Protein 7CT8 (pdb70)

Nearest PDB structures (foldseek):
  7ct8-assembly1_B-2  TM=1.003E+00  e=7.486E-69  Vibrio vulnificus MO6-24/O
  7ct8-assembly1_A  TM=9.773E-01  e=1.391E-65  Vibrio vulnificus MO6-24/O
  4qnv-assembly2_B  TM=9.428E-01  e=8.604E-49  Escherichia coli APEC O1
  4qnx-assembly1_A  TM=9.390E-01  e=2.268E-48  Escherichia coli K-12
  4qnu-assembly1_A  TM=9.462E-01  e=1.669E-47  Escherichia coli APEC O1

Solvent-accessible surface area: 29336 Å² total; per-residue (Å²): 169,21,36,88,13,49,87,3,58,124,41,0,38,155,30,123,86,4,92,72,0,54,128,57,0,44,112,43,1,70,78,28,23,117,53,148,76,51,65,0,49,134,34,35,132,12,11,103,150,2,56,153,46,84,17,78,93,78,46,22,101,147,35,2,42,0,40,46,103,108,111,51,138,86,34,48,55,64,55,1,54,63,26,4,161,58,0,129,69,20,82,18,0,14,1,40,0,18,66,15,98,16,96,2,65,65,83,3,24,128,20,8,77,51,6,48,103,72,16,33,113,2,151,99,26,3,0,0,0,3,10,0,2,2,0,1,4,0,0,5,0,8,19,42,35,4,107,8,0,0,0,2,15,90,34,35,20,39,0,0,0,0,18,0,0,20,41,4,10,39,29,28,76,106,0,5,2,0,8,4,13,4,88,69,17,42,133,18,75,2,1,13,0,0,4,0,15,27,25,0,20,64,70,92,14,0,0,37,2,0,41,46,0,39,27,4,0,21,58,7,0,16,1,0,0,8,1,14,1,13,123,37,68,67,41,13,0,9,3,0,95,136,116,0,10,79,63,68,67,3,38,0,0,0,1,4,112,0,0,68,17,0,0,41,36,19,30,7,71,95,10,103,65,26,25,57,37,63,7,39,50,5,31,49,130,119,108,78,262,154,50,187,86,79,47,30,110,43,16,35,90,142,52,72,72,79,1,71,68,38,46,63,20,8,44,44,0,0,1,0,2,64,20,57,41,157,34,59,172,124,170,30,34,88,12,52,85,3,57,123,37,0,34,155,32,126,114,4,92,75,0,53,130,57,0,44,112,40,1,70,80,28,18,116,52,92,87,68,64,0,58,132,32,32,137,8,16,92,141,2,54,153,46,87,16,73,94,65,46,21,97,148,35,2,44,1,39,41,104,103,110,52,138,93,53,100,25,65,57,2,93,74,24,4,62,39,0,131,56,7,89,18,0,44,1,30,0,27,57,16,144,13,87,30,106,130,115,5,22,158,62,3,82,48,5,48,97,64,15,33,110,5,152,91,26,2,0,0,2,3,21,0,6,2,0,1,13,0,0,8,1,7,18,44,36,3,108,9,0,0,0,3,16,86,33,47,23,37,0,2,1,0,17,0,0,21,40,3,18,38,28,24,76,103,0,5,3,0,6,3,13,6,94,66,17,42,133,18,70,4,0,14,0,0,5,0,17,19,19,0,12,73,68,94,15,0,0,41,2,0,43,46,0,46,29,3,0,16,64,6,0,15,1,0,0,6,0,11,1,8,116,35,71,83,43,12,0,2,5,0,100,124,114,1,5,81,62,45,114,1,36,0,1,0,1,4,123,0,0,64,7,0,0,39,42,18,26,7,75,102,9,114,64,27,48,74,94,93,44,84,141,86,102,248,177,67,185,51,62,58,30,121,51,17,44,106,148,52,70,73,88,1,75,62,42,46,53,9,9,65,67,0,11,1,2,2,64,19,52,41,166,53,75,141

InterPro domains:
  IPR010017 tRNA U34 carboxymethyltransferase [MF_01590] (13-322)
  IPR010017 tRNA U34 carboxymethyltransferase [TIGR00452] (12-321)
  IPR027555 tRNA (Mo5U34)-methyltransferase-like [PF08003] (7-322)
  IPR029063 S-adenosyl-L-methionine-dependent methyltransferase superfamily [G3DSA:3.40.50.150] (100-310)
  IPR029063 S-adenosyl-L-methionine-dependent methyltransferase superfamily [SSF53335] (91-323)

Radius of gyration: 30.19 Å; Cα contacts (8 Å, |Δi|>4): 1334; chains: 2; bounding box: 67×103×58 Å

Structure (mmCIF, N/CA/C/O backbone):
data_7CT8
#
_entry.id   7CT8
#
_cell.length_a   136.121
_cell.length_b   89.896
_cell.length_c   88.711
_cell.angle_alpha   90.000
_cell.angle_beta   114.760
_cell.angle_gamma   90.000
#
_symmetry.space_group_name_H-M   'C 1 2 1'
#
loop_
_entity.id
_entity.type
_entity.pdbx_description
1 polymer 'tRNA U34 carboxymethyltransferase'
2 water water
#
loop_
_atom_site.group_PDB
_atom_site.id
_atom_site.type_symbol
_atom_site.label_atom_id
_atom_site.label_alt_id
_atom_site.label_comp_id
_atom_site.label_asym_id
_atom_site.label_entity_id
_atom_site.label_seq_id
_atom_site.pdbx_PDB_ins_code
_atom_site.Cartn_x
_atom_site.Cartn_y
_atom_site.Cartn_z
_atom_site.occupancy
_atom_site.B_iso_or_equiv
_atom_site.auth_seq_id
_atom_site.auth_comp_id
_atom_site.auth_asym_id
_atom_site.auth_atom_id
_atom_site.pdbx_PDB_model_num
ATOM 1 N N . MET A 1 1 ? -16.366 -1.872 3.566 1.00 57.35 0 MET A N 1
ATOM 2 C CA . MET A 1 1 ? -15.462 -0.957 4.308 1.00 56.57 0 MET A CA 1
ATOM 3 C C . MET A 1 1 ? -16.122 -0.575 5.637 1.00 56.61 0 MET A C 1
ATOM 4 O O . MET A 1 1 ? -17.172 0.073 5.611 1.00 63.83 0 MET A O 1
ATOM 9 N N . MET A 1 2 ? -15.527 -0.973 6.756 1.00 47.63 1 MET A N 1
ATOM 10 C CA . MET A 1 2 ? -15.902 -0.451 8.082 1.00 46.70 1 MET A CA 1
ATOM 11 C C . MET A 1 2 ? -15.032 0.777 8.447 1.00 44.80 1 MET A C 1
ATOM 12 O O . MET A 1 2 ? -15.590 1.762 8.959 1.00 43.19 1 MET A O 1
ATOM 17 N N . PHE A 1 3 ? -13.716 0.742 8.219 1.00 36.07 2 PHE A N 1
ATOM 18 C CA . PHE A 1 3 ? -12.804 1.885 8.511 1.00 35.10 2 PHE A CA 1
ATOM 19 C C . PHE A 1 3 ? -11.703 1.906 7.451 1.00 30.63 2 PHE A C 1
ATOM 20 O O . PHE A 1 3 ? -11.095 0.867 7.243 1.00 32.88 2 PHE A O 1
ATOM 28 N N . ASN A 1 4 ? -11.458 3.049 6.814 1.00 29.73 3 ASN A N 1
ATOM 29 C CA . ASN A 1 4 ? -10.451 3.182 5.725 1.00 31.70 3 ASN A CA 1
ATOM 30 C C . ASN A 1 4 ? -9.078 3.581 6.285 1.00 28.46 3 ASN A C 1
ATOM 31 O O . ASN A 1 4 ? -8.952 4.702 6.788 1.00 28.80 3 ASN A O 1
ATOM 36 N N . PHE A 1 5 ? -8.066 2.738 6.071 1.00 27.15 4 PHE A N 1
ATOM 37 C CA . PHE A 1 5 ? -6.676 2.927 6.556 1.00 27.67 4 PHE A CA 1
ATOM 38 C C . PHE A 1 5 ? -5.787 3.563 5.488 1.00 25.04 4 PHE A C 1
ATOM 39 O O . PHE A 1 5 ? -4.524 3.490 5.599 1.00 24.69 4 PHE A O 1
ATOM 47 N N . ALA A 1 6 ? -6.404 4.203 4.499 1.00 26.42 5 ALA A N 1
ATOM 48 C CA . ALA A 1 6 ? -5.730 4.910 3.371 1.00 24.78 5 ALA A CA 1
ATOM 49 C C . ALA A 1 6 ? -4.569 5.772 3.869 1.00 24.64 5 ALA A C 1
ATOM 50 O O . ALA A 1 6 ? -3.444 5.673 3.307 1.00 25.00 5 ALA A O 1
ATOM 52 N N . ASN A 1 7 ? -4.824 6.588 4.896 1.00 25.11 6 ASN A N 1
ATOM 53 C CA . ASN A 1 7 ? -3.826 7.544 5.449 1.00 24.20 6 ASN A CA 1
ATOM 54 C C . ASN A 1 7 ? -2.604 6.777 5.953 1.00 24.35 6 ASN A C 1
ATOM 55 O O . ASN A 1 7 ? -1.461 7.261 5.695 1.00 26.12 6 ASN A O 1
ATOM 60 N N . PHE A 1 8 ? -2.793 5.617 6.585 1.00 24.06 7 PHE A N 1
ATOM 61 C CA . PHE A 1 8 ? -1.645 4.806 7.069 1.00 24.61 7 PHE A CA 1
ATOM 62 C C . PHE A 1 8 ? -0.880 4.240 5.862 1.00 23.71 7 PHE A C 1
ATOM 63 O O . PHE A 1 8 ? 0.367 4.265 5.858 1.00 22.78 7 PHE A O 1
ATOM 71 N N . TYR A 1 9 ? -1.601 3.720 4.859 1.00 26.10 8 TYR A N 1
ATOM 72 C CA . TYR A 1 9 ? -0.982 3.133 3.639 1.00 26.15 8 TYR A CA 1
ATOM 73 C C . TYR A 1 9 ? -0.091 4.184 2.964 1.00 25.49 8 TYR A C 1
ATOM 74 O O . TYR A 1 9 ? 1.055 3.890 2.566 1.00 23.91 8 TYR A O 1
ATOM 83 N N . GLN A 1 10 ? -0.609 5.400 2.870 1.00 26.68 9 GLN A N 1
ATOM 84 C CA . GLN A 1 10 ? 0.118 6.562 2.297 1.00 30.20 9 GLN A CA 1
ATOM 85 C C . GLN A 1 10 ? 1.413 6.819 3.092 1.00 30.64 9 GLN A C 1
ATOM 86 O O . GLN A 1 10 ? 2.519 6.961 2.461 1.00 27.49 9 GLN A O 1
ATOM 92 N N . LEU A 1 11 ? 1.305 6.883 4.427 1.00 28.71 10 LEU A N 1
ATOM 93 C CA . LEU A 1 11 ? 2.480 7.116 5.303 1.00 27.30 10 LEU A CA 1
ATOM 94 C C . LEU A 1 11 ? 3.544 6.035 5.054 1.00 27.91 10 LEU A C 1
ATOM 95 O O . LEU A 1 11 ? 4.722 6.408 4.786 1.00 29.55 10 LEU A O 1
ATOM 100 N N . ILE A 1 12 ? 3.199 4.742 5.142 1.00 26.66 11 ILE A N 1
ATOM 101 C CA . ILE A 1 12 ? 4.247 3.674 5.056 1.00 26.43 11 ILE A CA 1
ATOM 102 C C . ILE A 1 12 ? 4.770 3.550 3.616 1.00 28.16 11 ILE A C 1
ATOM 103 O O . ILE A 1 12 ? 5.939 3.152 3.471 1.00 29.55 11 ILE A O 1
ATOM 108 N N . ALA A 1 13 ? 3.953 3.884 2.602 1.00 25.90 12 ALA A N 1
ATOM 109 C CA . ALA A 1 13 ? 4.378 3.935 1.194 1.00 27.97 12 ALA A CA 1
ATOM 110 C C . ALA A 1 13 ? 5.554 4.907 1.057 1.00 28.29 12 ALA A C 1
ATOM 111 O O . ALA A 1 13 ? 6.519 4.579 0.336 1.00 28.14 12 ALA A O 1
ATOM 113 N N . GLN A 1 14 ? 5.483 6.048 1.743 1.00 28.05 13 GLN A N 1
ATOM 114 C CA . GLN A 1 14 ? 6.510 7.121 1.642 1.00 29.81 13 GLN A CA 1
ATOM 115 C C . GLN A 1 14 ? 7.657 6.911 2.648 1.00 31.88 13 GLN A C 1
ATOM 116 O O . GLN A 1 14 ? 8.511 7.763 2.677 1.00 33.89 13 GLN A O 1
ATOM 122 N N . ASP A 1 15 ? 7.710 5.803 3.394 1.00 32.51 14 ASP A N 1
ATOM 123 C CA . ASP A 1 15 ? 8.791 5.494 4.370 1.00 29.69 14 ASP A CA 1
ATOM 124 C C . ASP A 1 15 ? 9.544 4.236 3.923 1.00 32.54 14 ASP A C 1
ATOM 125 O O . ASP A 1 15 ? 8.924 3.139 3.894 1.00 34.45 14 ASP A O 1
ATOM 130 N N . THR A 1 16 ? 10.838 4.331 3.642 1.00 30.38 15 THR A N 1
ATOM 131 C CA . THR A 1 16 ? 11.579 3.211 3.013 1.00 36.05 15 THR A CA 1
ATOM 132 C C . THR A 1 16 ? 11.711 2.046 3.994 1.00 36.05 15 THR A C 1
ATOM 133 O O . THR A 1 16 ? 11.681 0.908 3.522 1.00 35.56 15 THR A O 1
ATOM 137 N N . ARG A 1 17 ? 11.818 2.268 5.302 1.00 38.12 16 ARG A N 1
ATOM 138 C CA . ARG A 1 17 ? 11.909 1.136 6.272 1.00 38.03 16 ARG A CA 1
ATOM 139 C C . ARG A 1 17 ? 10.540 0.465 6.471 1.00 31.87 16 ARG A C 1
ATOM 140 O O . ARG A 1 17 ? 10.522 -0.731 6.779 1.00 31.70 16 ARG A O 1
ATOM 148 N N . LEU A 1 18 ? 9.430 1.183 6.335 1.00 28.19 17 LEU A N 1
ATOM 149 C CA . LEU A 1 18 ? 8.073 0.607 6.577 1.00 31.91 17 LEU A CA 1
ATOM 150 C C . LEU A 1 18 ? 7.394 0.152 5.271 1.00 31.95 17 LEU A C 1
ATOM 151 O O . LEU A 1 18 ? 6.363 -0.544 5.358 1.00 30.88 17 LEU A O 1
ATOM 156 N N . GLN A 1 19 ? 7.911 0.504 4.098 1.00 31.32 18 GLN A N 1
ATOM 157 C CA . GLN A 1 19 ? 7.215 0.132 2.835 1.00 30.76 18 GLN A CA 1
ATOM 158 C C . GLN A 1 19 ? 7.089 -1.393 2.731 1.00 29.98 18 GLN A C 1
ATOM 159 O O . GLN A 1 19 ? 6.059 -1.886 2.291 1.00 29.70 18 GLN A O 1
ATOM 165 N N . PRO A 1 20 ? 8.095 -2.200 3.138 1.00 30.04 19 PRO A N 1
ATOM 166 C CA . PRO A 1 20 ? 7.972 -3.654 3.071 1.00 30.72 19 PRO A CA 1
ATOM 167 C C . PRO A 1 20 ? 6.711 -4.196 3.762 1.00 28.81 19 PRO A C 1
ATOM 168 O O . PRO A 1 20 ? 6.214 -5.213 3.358 1.00 30.03 19 PRO A O 1
ATOM 172 N N . TRP A 1 21 ? 6.194 -3.467 4.738 1.00 28.05 20 TRP A N 1
ATOM 173 C CA . TRP A 1 21 ? 4.985 -3.845 5.505 1.00 23.91 20 TRP A CA 1
ATOM 174 C C . TRP A 1 21 ? 3.783 -3.937 4.572 1.00 23.39 20 TRP A C 1
ATOM 175 O O . TRP A 1 21 ? 2.815 -4.629 4.939 1.00 24.81 20 TRP A O 1
ATOM 186 N N . LEU A 1 22 ? 3.800 -3.224 3.439 1.00 24.24 21 LEU A N 1
ATOM 187 C CA . LEU A 1 22 ? 2.689 -3.279 2.452 1.00 24.95 21 LEU A CA 1
ATOM 188 C C . LEU A 1 22 ? 2.565 -4.694 1.831 1.00 28.05 21 LEU A C 1
ATOM 189 O O . LEU A 1 22 ? 1.468 -5.027 1.336 1.00 27.98 21 LEU A O 1
ATOM 194 N N . ASN A 1 23 ? 3.616 -5.520 1.889 1.00 26.12 22 ASN A N 1
ATOM 195 C CA . ASN A 1 23 ? 3.583 -6.930 1.416 1.00 28.19 22 ASN A CA 1
ATOM 196 C C . ASN A 1 23 ? 2.613 -7.807 2.245 1.00 28.13 22 ASN A C 1
ATOM 197 O O . ASN A 1 23 ? 2.214 -8.845 1.687 1.00 27.77 22 ASN A O 1
ATOM 202 N N . VAL A 1 24 ? 2.178 -7.434 3.464 1.00 26.63 23 VAL A N 1
ATOM 203 C CA . VAL A 1 24 ? 1.264 -8.312 4.275 1.00 27.77 23 VAL A CA 1
ATOM 204 C C . VAL A 1 24 ? 0.116 -7.527 4.908 1.00 24.61 23 VAL A C 1
ATOM 205 O O . VAL A 1 24 ? -0.942 -8.135 5.209 1.00 26.63 23 VAL A O 1
ATOM 209 N N . LEU A 1 25 ? 0.293 -6.237 5.158 1.00 24.73 24 LEU A N 1
ATOM 210 C CA . LEU A 1 25 ? -0.685 -5.466 5.967 1.00 25.09 24 LEU A CA 1
ATOM 211 C C . LEU A 1 25 ? -2.039 -5.356 5.264 1.00 24.75 24 LEU A C 1
ATOM 212 O O . LEU A 1 25 ? -3.089 -5.516 5.885 1.00 26.16 24 LEU A O 1
ATOM 217 N N . PRO A 1 26 ? -2.095 -4.998 3.964 1.00 25.93 25 PRO A N 1
ATOM 218 C CA . PRO A 1 26 ? -3.381 -4.709 3.345 1.00 25.03 25 PRO A CA 1
ATOM 219 C C . PRO A 1 26 ? -4.354 -5.897 3.406 1.00 25.96 25 PRO A C 1
ATOM 220 O O . PRO A 1 26 ? -5.525 -5.654 3.684 1.00 26.47 25 PRO A O 1
ATOM 224 N N . GLN A 1 27 ? -3.874 -7.134 3.201 1.00 25.39 26 GLN A N 1
ATOM 225 C CA . GLN A 1 27 ? -4.765 -8.316 3.269 1.00 26.88 26 GLN A CA 1
ATOM 226 C C . GLN A 1 27 ? -5.316 -8.465 4.690 1.00 28.57 26 GLN A C 1
ATOM 227 O O . GLN A 1 27 ? -6.538 -8.750 4.836 1.00 26.17 26 GLN A O 1
ATOM 233 N N . GLN A 1 28 ? -4.452 -8.264 5.696 1.00 26.84 27 GLN A N 1
ATOM 234 C CA . GLN A 1 28 ? -4.846 -8.387 7.111 1.00 25.63 27 GLN A CA 1
ATOM 235 C C . GLN A 1 28 ? -5.955 -7.375 7.401 1.00 26.50 27 GLN A C 1
ATOM 236 O O . GLN A 1 28 ? -6.949 -7.735 8.052 1.00 26.02 27 GLN A O 1
ATOM 242 N N . LEU A 1 29 ? -5.828 -6.145 6.914 1.00 29.47 28 LEU A N 1
ATOM 243 C CA . LEU A 1 29 ? -6.835 -5.098 7.235 1.00 29.98 28 LEU A CA 1
ATOM 244 C C . LEU A 1 29 ? -8.088 -5.321 6.383 1.00 29.40 28 LEU A C 1
ATOM 245 O O . LEU A 1 29 ? -9.172 -5.088 6.910 1.00 30.67 28 LEU A O 1
ATOM 250 N N . THR A 1 30 ? -7.964 -5.821 5.151 1.00 30.80 29 THR A N 1
ATOM 251 C CA . THR A 1 30 ? -9.125 -6.250 4.319 1.00 31.24 29 THR A CA 1
ATOM 252 C C . THR A 1 30 ? -9.921 -7.300 5.122 1.00 31.15 29 THR A C 1
ATOM 253 O O . THR A 1 30 ? -11.140 -7.135 5.289 1.00 30.77 29 THR A O 1
ATOM 257 N N . ASP A 1 31 ? -9.258 -8.322 5.662 1.00 28.37 30 ASP A N 1
ATOM 258 C CA . ASP A 1 31 ? -9.923 -9.408 6.432 1.00 28.94 30 ASP A CA 1
ATOM 259 C C . ASP A 1 31 ? -10.598 -8.851 7.692 1.00 31.55 30 ASP A C 1
ATOM 260 O O . ASP A 1 31 ? -11.693 -9.327 8.027 1.00 31.68 30 ASP A O 1
ATOM 265 N N . TRP A 1 32 ? -9.972 -7.879 8.368 1.00 30.99 31 TRP A N 1
ATOM 266 C CA . TRP A 1 32 ? -10.521 -7.207 9.565 1.00 28.60 31 TRP A CA 1
ATOM 267 C C . TRP A 1 32 ? -11.862 -6.539 9.244 1.00 30.44 31 TRP A C 1
ATOM 268 O O . TRP A 1 32 ? -12.784 -6.687 10.050 1.00 33.26 31 TRP A O 1
ATOM 279 N N . GLN A 1 33 ? -11.986 -5.869 8.095 1.00 33.50 32 GLN A N 1
ATOM 280 C CA . GLN A 1 33 ? -13.247 -5.231 7.613 1.00 34.54 32 GLN A CA 1
ATOM 281 C C . GLN A 1 33 ? -14.387 -6.256 7.614 1.00 37.50 32 GLN A C 1
ATOM 282 O O . GLN A 1 33 ? -15.517 -5.866 7.978 1.00 39.84 32 GLN A O 1
ATOM 288 N N . ASN A 1 34 ? -14.107 -7.507 7.236 1.00 37.71 33 ASN A N 1
ATOM 289 C CA . ASN A 1 34 ? -15.139 -8.569 7.058 1.00 44.28 33 ASN A CA 1
ATOM 290 C C . ASN A 1 34 ? -15.310 -9.431 8.311 1.00 44.14 33 ASN A C 1
ATOM 291 O O . ASN A 1 34 ? -16.226 -10.249 8.300 1.00 50.86 33 ASN A O 1
ATOM 296 N N . ALA A 1 35 ? -14.481 -9.281 9.344 1.00 43.72 34 ALA A N 1
ATOM 297 C CA . ALA A 1 35 ? -14.622 -10.041 10.612 1.00 43.34 34 ALA A CA 1
ATOM 298 C C . ALA A 1 35 ? -15.832 -9.514 11.401 1.00 44.17 34 ALA A C 1
ATOM 299 O O . ALA A 1 35 ? -16.501 -8.587 10.918 1.00 48.23 34 ALA A O 1
ATOM 301 N N . GLU A 1 36 ? -16.109 -10.095 12.569 1.00 49.02 35 GLU A N 1
ATOM 302 C CA . GLU A 1 36 ? -17.288 -9.759 13.416 1.00 52.64 35 GLU A CA 1
ATOM 303 C C . GLU A 1 36 ? -17.215 -8.265 13.783 1.00 53.54 35 GLU A C 1
ATOM 304 O O . GLU A 1 36 ? -16.263 -7.870 14.505 1.00 50.28 35 GLU A O 1
ATOM 310 N N . HIS A 1 37 ? -18.191 -7.478 13.315 1.00 51.09 36 HIS A N 1
ATOM 311 C CA . HIS A 1 37 ? -18.286 -5.997 13.473 1.00 54.13 36 HIS A CA 1
ATOM 312 C C . HIS A 1 37 ? -18.461 -5.622 14.955 1.00 52.52 36 HIS A C 1
ATOM 313 O O . HIS A 1 37 ? -17.773 -4.687 15.415 1.00 53.64 36 HIS A O 1
ATOM 320 N N . GLY A 1 38 ? -19.339 -6.330 15.675 1.00 50.93 37 GLY A N 1
ATOM 321 C CA . GLY A 1 38 ? -19.732 -5.999 17.057 1.00 45.85 37 GLY A CA 1
ATOM 322 C C . GLY A 1 38 ? -20.419 -4.648 17.095 1.00 49.41 37 GLY A C 1
ATOM 323 O O . GLY A 1 38 ? -21.313 -4.417 16.253 1.00 51.15 37 GLY A O 1
ATOM 324 N N . ASP A 1 39 ? -19.956 -3.748 17.971 1.00 52.02 38 ASP A N 1
ATOM 325 C CA . ASP A 1 39 ? -20.528 -2.390 18.148 1.00 47.85 38 ASP A CA 1
ATOM 326 C C . ASP A 1 39 ? -19.816 -1.349 17.281 1.00 42.92 38 ASP A C 1
ATOM 327 O O . ASP A 1 39 ? -20.256 -0.156 17.304 1.00 44.07 38 ASP A O 1
ATOM 332 N N . PHE A 1 40 ? -18.790 -1.740 16.522 1.00 40.14 39 PHE A N 1
ATOM 333 C CA . PHE A 1 40 ? -17.922 -0.774 15.793 1.00 40.98 39 PHE A CA 1
ATOM 334 C C . PHE A 1 40 ? -18.758 0.142 14.899 1.00 38.81 39 PHE A C 1
ATOM 335 O O . PHE A 1 40 ? -18.510 1.340 14.870 1.00 39.97 39 PHE A O 1
ATOM 343 N N . PRO A 1 41 ? -19.769 -0.337 14.145 1.00 40.82 40 PRO A N 1
ATOM 344 C CA . PRO A 1 41 ? -20.584 0.566 13.315 1.00 42.82 40 PRO A CA 1
ATOM 345 C C . PRO A 1 41 ? -21.386 1.627 14.096 1.00 44.04 40 PRO A C 1
ATOM 346 O O . PRO A 1 41 ? -21.492 2.755 13.628 1.00 42.94 40 PRO A O 1
ATOM 350 N N . ARG A 1 42 ? -21.928 1.268 15.265 1.00 45.43 41 ARG A N 1
ATOM 351 C CA . ARG A 1 42 ? -22.648 2.233 16.148 1.00 46.06 41 ARG A CA 1
ATOM 352 C C . ARG A 1 42 ? -21.641 3.274 16.658 1.00 45.16 41 ARG A C 1
ATOM 353 O O . ARG A 1 42 ? -21.893 4.483 16.488 1.00 47.76 41 ARG A O 1
ATOM 361 N N . TRP A 1 43 ? -20.522 2.812 17.230 1.00 41.71 42 TRP A N 1
ATOM 362 C CA . TRP A 1 43 ? -19.417 3.674 17.722 1.00 39.59 42 TRP A CA 1
ATOM 363 C C . TRP A 1 43 ? -18.955 4.627 16.616 1.00 39.50 42 TRP A C 1
ATOM 364 O O . TRP A 1 43 ? -18.760 5.816 16.914 1.00 43.26 42 TRP A O 1
ATOM 375 N N . LEU A 1 44 ? -18.786 4.132 15.389 1.00 42.13 43 LEU A N 1
ATOM 376 C CA . LEU A 1 44 ? -18.314 4.942 14.231 1.00 44.04 43 LEU A CA 1
ATOM 377 C C . LEU A 1 44 ? -19.282 6.104 13.960 1.00 43.41 43 LEU A C 1
ATOM 378 O O . LEU A 1 44 ? -18.803 7.203 13.589 1.00 42.97 43 LEU A O 1
ATOM 383 N N . LYS A 1 45 ? -20.580 5.902 14.188 1.00 45.47 44 LYS A N 1
ATOM 384 C CA . LYS A 1 45 ? -21.613 6.951 13.964 1.00 46.79 44 LYS A CA 1
ATOM 385 C C . LYS A 1 45 ? -21.407 8.086 14.965 1.00 40.35 44 LYS A C 1
ATOM 386 O O . LYS A 1 45 ? -21.538 9.253 14.567 1.00 43.90 44 LYS A O 1
ATOM 392 N N . ALA A 1 46 ? -21.031 7.768 16.201 1.00 40.21 45 ALA A N 1
ATOM 393 C CA . ALA A 1 46 ? -20.684 8.768 17.241 1.00 38.03 45 ALA A CA 1
ATOM 394 C C . ALA A 1 46 ? -19.382 9.503 16.858 1.00 39.91 45 ALA A C 1
ATOM 395 O O . ALA A 1 46 ? -19.365 10.745 16.897 1.00 41.76 45 ALA A O 1
ATOM 397 N N . LEU A 1 47 ? -18.335 8.770 16.464 1.00 41.19 46 LEU A N 1
ATOM 398 C CA . LEU A 1 47 ? -17.041 9.348 16.009 1.00 41.93 46 LEU A CA 1
ATOM 399 C C . LEU A 1 47 ? -17.311 10.380 14.910 1.00 41.22 46 LEU A C 1
ATOM 400 O O . LEU A 1 47 ? -16.700 11.473 14.935 1.00 40.60 46 LEU A O 1
ATOM 405 N N . ASN A 1 48 ? -18.205 10.052 13.975 1.00 45.10 47 ASN A N 1
ATOM 406 C CA . ASN A 1 48 ? -18.488 10.910 12.791 1.00 43.84 47 ASN A CA 1
ATOM 407 C C . ASN A 1 48 ? -19.180 12.202 13.252 1.00 42.37 47 ASN A C 1
ATOM 408 O O . ASN A 1 48 ? -18.966 13.229 12.602 1.00 42.66 47 ASN A O 1
ATOM 413 N N . LYS A 1 49 ? -19.910 12.190 14.373 1.00 47.78 48 LYS A N 1
ATOM 414 C CA . LYS A 1 49 ? -20.566 13.409 14.935 1.00 48.96 48 LYS A CA 1
ATOM 415 C C . LYS A 1 49 ? -19.582 14.303 15.721 1.00 48.16 48 LYS A C 1
ATOM 416 O O . LYS A 1 49 ? -19.887 15.478 15.880 1.00 52.98 48 LYS A O 1
ATOM 422 N N . ILE A 1 50 ? -18.443 13.802 16.198 1.00 47.51 49 ILE A N 1
ATOM 423 C CA . ILE A 1 50 ? -17.422 14.621 16.928 1.00 43.61 49 ILE A CA 1
ATOM 424 C C . ILE A 1 50 ? -16.901 15.725 15.997 1.00 46.75 49 ILE A C 1
ATOM 425 O O . ILE A 1 50 ? -16.515 15.458 14.868 1.00 43.72 49 ILE A O 1
ATOM 430 N N . PRO A 1 51 ? -16.844 17.004 16.439 1.00 46.05 50 PRO A N 1
ATOM 431 C CA . PRO A 1 51 ? -16.476 18.115 15.563 1.00 48.59 50 PRO A CA 1
ATOM 432 C C . PRO A 1 51 ? -15.065 17.976 14.980 1.00 48.15 50 PRO A C 1
ATOM 433 O O . PRO A 1 51 ? -14.138 17.643 15.709 1.00 48.94 50 PRO A O 1
ATOM 437 N N . GLU A 1 52 ? -14.951 18.260 13.686 1.00 50.29 51 GLU A N 1
ATOM 438 C CA . GLU A 1 52 ? -13.692 18.233 12.900 1.00 53.98 51 GLU A CA 1
ATOM 439 C C . GLU A 1 52 ? -12.929 19.540 13.157 1.00 53.98 51 GLU A C 1
ATOM 440 O O . GLU A 1 52 ? -13.561 20.473 13.671 1.00 61.61 51 GLU A O 1
ATOM 446 N N . GLY A 1 53 ? -11.631 19.607 12.852 1.00 49.24 52 GLY A N 1
ATOM 447 C CA . GLY A 1 53 ? -10.887 20.884 12.870 1.00 48.34 52 GLY A CA 1
ATOM 448 C C . GLY A 1 53 ? -9.919 21.013 14.038 1.00 48.34 52 GLY A C 1
ATOM 449 O O . GLY A 1 53 ? -10.148 20.426 15.099 1.00 49.12 52 GLY A O 1
ATOM 450 N N . ALA A 1 54 ? -8.845 21.766 13.816 1.00 47.36 53 ALA A N 1
ATOM 451 C CA . ALA A 1 54 ? -7.708 21.940 14.738 1.00 46.95 53 ALA A CA 1
ATOM 452 C C . ALA A 1 54 ? -8.206 22.652 15.984 1.00 46.75 53 ALA A C 1
ATOM 453 O O . ALA A 1 54 ? -8.991 23.581 15.883 1.00 49.00 53 ALA A O 1
ATOM 455 N N . PRO A 1 55 ? -7.773 22.240 17.190 1.00 44.34 54 PRO A N 1
ATOM 456 C CA . PRO A 1 55 ? -7.992 23.040 18.386 1.00 40.90 54 PRO A CA 1
ATOM 457 C C . PRO A 1 55 ? -6.938 24.161 18.425 1.00 42.67 54 PRO A C 1
ATOM 458 O O . PRO A 1 55 ? -5.988 24.089 17.664 1.00 39.36 54 PRO A O 1
ATOM 462 N N . ASP A 1 56 ? -7.091 25.151 19.311 1.00 41.74 55 ASP A N 1
ATOM 463 C CA . ASP A 1 56 ? -6.119 26.270 19.425 1.00 44.78 55 ASP A CA 1
ATOM 464 C C . ASP A 1 56 ? -4.894 25.825 20.218 1.00 39.02 55 ASP A C 1
ATOM 465 O O . ASP A 1 56 ? -3.816 26.231 19.831 1.00 41.36 55 ASP A O 1
ATOM 470 N N . GLN A 1 57 ? -5.068 25.094 21.319 1.00 40.16 56 GLN A N 1
ATOM 471 C CA . GLN A 1 57 ? -3.971 24.724 22.259 1.00 42.40 56 GLN A CA 1
ATOM 472 C C . GLN A 1 57 ? -3.951 23.201 22.465 1.00 43.29 56 GLN A C 1
ATOM 473 O O . GLN A 1 57 ? -5.028 22.603 22.739 1.00 40.05 56 GLN A O 1
ATOM 479 N N . ILE A 1 58 ? -2.754 22.613 22.366 1.00 40.59 57 ILE A N 1
ATOM 480 C CA . ILE A 1 58 ? -2.458 21.180 22.645 1.00 37.35 57 ILE A CA 1
ATOM 481 C C . ILE A 1 58 ? -1.277 21.113 23.621 1.00 36.66 57 ILE A C 1
ATOM 482 O O . ILE A 1 58 ? -0.174 21.519 23.247 1.00 33.85 57 ILE A O 1
ATOM 487 N N . ASP A 1 59 ? -1.479 20.552 24.810 1.00 36.77 58 ASP A N 1
ATOM 488 C CA . ASP A 1 59 ? -0.364 20.080 25.669 1.00 36.78 58 ASP A CA 1
ATOM 489 C C . ASP A 1 59 ? -0.287 18.550 25.556 1.00 33.77 58 ASP A C 1
ATOM 490 O O . ASP A 1 59 ? -1.243 17.866 25.976 1.00 35.73 58 ASP A O 1
ATOM 495 N N . ILE A 1 60 ? 0.810 18.027 24.997 1.00 33.41 59 ILE A N 1
ATOM 496 C CA . ILE A 1 60 ? 1.141 16.571 25.040 1.00 32.14 59 ILE A CA 1
ATOM 497 C C . ILE A 1 60 ? 2.503 16.385 25.716 1.00 33.24 59 ILE A C 1
ATOM 498 O O . ILE A 1 60 ? 3.047 15.266 25.705 1.00 35.54 59 ILE A O 1
ATOM 503 N N . LYS A 1 61 ? 2.966 17.415 26.412 1.00 36.06 60 LYS A N 1
ATOM 504 C CA . LYS A 1 61 ? 4.258 17.404 27.142 1.00 35.15 60 LYS A CA 1
ATOM 505 C C . LYS A 1 61 ? 4.035 16.999 28.597 1.00 31.10 60 LYS A C 1
ATOM 506 O O . LYS A 1 61 ? 4.721 16.067 29.063 1.00 27.50 60 LYS A O 1
ATOM 512 N N . HIS A 1 62 ? 3.102 17.653 29.287 1.00 34.41 61 HIS A N 1
ATOM 513 C CA . HIS A 1 62 ? 2.916 17.520 30.766 1.00 36.70 61 HIS A CA 1
ATOM 514 C C . HIS A 1 62 ? 1.674 16.692 31.074 1.00 35.41 61 HIS A C 1
ATOM 515 O O . HIS A 1 62 ? 1.518 16.289 32.244 1.00 36.19 61 HIS A O 1
ATOM 522 N N . SER A 1 63 ? 0.850 16.455 30.054 1.00 33.66 62 SER A N 1
ATOM 523 C CA . SER A 1 63 ? -0.469 15.774 30.132 1.00 33.42 62 SER A CA 1
ATOM 524 C C . SER A 1 63 ? -0.918 15.444 28.697 1.00 33.04 62 SER A C 1
ATOM 525 O O . SER A 1 63 ? -0.094 15.560 27.756 1.00 34.42 62 SER A O 1
ATOM 528 N N . VAL A 1 64 ? -2.189 15.116 28.510 1.00 31.73 63 VAL A N 1
ATOM 529 C CA . VAL A 1 64 ? -2.827 15.195 27.166 1.00 32.07 63 VAL A CA 1
ATOM 530 C C . VAL A 1 64 ? -4.058 16.080 27.332 1.00 34.02 63 VAL A C 1
ATOM 531 O O . VAL A 1 64 ? -5.076 15.611 27.846 1.00 34.14 63 VAL A O 1
ATOM 535 N N . THR A 1 65 ? -3.923 17.320 26.882 1.00 33.45 64 THR A N 1
ATOM 536 C CA . THR A 1 65 ? -4.894 18.405 27.144 1.00 38.75 64 THR A CA 1
ATOM 537 C C . THR A 1 65 ? -5.098 19.120 25.817 1.00 37.82 64 THR A C 1
ATOM 538 O O . THR A 1 65 ? -4.103 19.427 25.157 1.00 40.64 64 THR A O 1
ATOM 542 N N . ILE A 1 66 ? -6.355 19.286 25.444 1.00 37.33 65 ILE A N 1
ATOM 543 C CA . ILE A 1 66 ? -6.776 19.990 24.208 1.00 42.38 65 ILE A CA 1
ATOM 544 C C . ILE A 1 66 ? -7.704 21.120 24.652 1.00 40.78 65 ILE A C 1
ATOM 545 O O . ILE A 1 66 ? -8.566 20.864 25.505 1.00 40.65 65 ILE A O 1
ATOM 550 N N . SER A 1 67 ? -7.536 22.316 24.099 1.00 43.09 66 SER A N 1
ATOM 551 C CA . SER A 1 67 ? -8.396 23.479 24.451 1.00 49.63 66 SER A CA 1
ATOM 552 C C . SER A 1 67 ? -8.447 24.495 23.311 1.00 44.53 66 SER A C 1
ATOM 553 O O . SER A 1 67 ? -7.497 24.539 22.494 1.00 42.21 66 SER A O 1
ATOM 556 N N . ASN A 1 68 ? -9.564 25.222 23.225 1.00 50.07 67 ASN A N 1
ATOM 557 C CA . ASN A 1 68 ? -9.735 26.409 22.340 1.00 52.87 67 ASN A CA 1
ATOM 558 C C . ASN A 1 68 ? -9.563 27.689 23.163 1.00 54.99 67 ASN A C 1
ATOM 559 O O . ASN A 1 68 ? -9.880 27.660 24.369 1.00 52.66 67 ASN A O 1
ATOM 564 N N . ASP A 1 69 ? -9.041 28.752 22.541 1.00 56.23 68 ASP A N 1
ATOM 565 C CA . ASP A 1 69 ? -8.895 30.092 23.175 1.00 59.77 68 ASP A CA 1
ATOM 566 C C . ASP A 1 69 ? -10.317 30.546 23.532 1.00 61.51 68 ASP A C 1
ATOM 567 O O . ASP A 1 69 ? -10.597 30.737 24.715 1.00 64.88 68 ASP A O 1
ATOM 572 N N . THR A 1 70 ? -11.198 30.584 22.539 1.00 69.64 69 THR A N 1
ATOM 573 C CA . THR A 1 70 ? -12.671 30.750 22.674 1.00 79.17 69 THR A CA 1
ATOM 574 C C . THR A 1 70 ? -13.323 29.431 23.076 1.00 84.77 69 THR A C 1
ATOM 575 O O . THR A 1 70 ? -13.455 28.557 22.224 1.00 87.89 69 THR A O 1
ATOM 579 N N . PRO A 1 71 ? -13.797 29.233 24.329 1.00 93.46 70 PRO A N 1
ATOM 580 C CA . PRO A 1 71 ? -14.538 28.014 24.678 1.00 94.68 70 PRO A CA 1
ATOM 581 C C . PRO A 1 71 ? -15.764 27.726 23.791 1.00 94.93 70 PRO A C 1
ATOM 582 O O . PRO A 1 71 ? -16.311 28.647 23.187 1.00 80.74 70 PRO A O 1
ATOM 586 N N . PHE A 1 72 ? -16.145 26.443 23.721 1.00 100.58 71 PHE A N 1
ATOM 587 C CA . PHE A 1 72 ? -17.325 25.913 22.984 1.00 97.59 71 PHE A CA 1
ATOM 588 C C . PHE A 1 72 ? -18.611 26.423 23.655 1.00 98.36 71 PHE A C 1
ATOM 589 O O . PHE A 1 72 ? -18.582 26.716 24.878 1.00 87.52 71 PHE A O 1
ATOM 597 N N . HIS A 1 73 ? -19.710 26.471 22.887 1.00 96.27 72 HIS A N 1
ATOM 598 C CA . HIS A 1 73 ? -21.114 26.696 23.343 1.00 95.40 72 HIS A CA 1
ATOM 599 C C . HIS A 1 73 ? -21.559 25.524 24.252 1.00 95.20 72 HIS A C 1
ATOM 600 O O . HIS A 1 73 ? -21.093 24.380 24.008 1.00 89.84 72 HIS A O 1
ATOM 607 N N . GLN A 1 74 ? -22.401 25.799 25.270 1.00 92.42 73 GLN A N 1
ATOM 608 C CA . GLN A 1 74 ? -22.856 24.831 26.320 1.00 81.40 73 GLN A CA 1
ATOM 609 C C . GLN A 1 74 ? -23.434 23.572 25.663 1.00 78.16 73 GLN A C 1
ATOM 610 O O . GLN A 1 74 ? -23.197 22.470 26.192 1.00 73.63 73 GLN A O 1
ATOM 612 N N . GLY A 1 75 ? -24.174 23.753 24.560 1.00 76.52 74 GLY A N 1
ATOM 613 C CA . GLY A 1 75 ? -24.817 22.687 23.770 1.00 68.25 74 GLY A CA 1
ATOM 614 C C . GLY A 1 75 ? -23.800 21.780 23.101 1.00 67.94 74 GLY A C 1
ATOM 615 O O . GLY A 1 75 ? -23.907 20.559 23.292 1.00 61.90 74 GLY A O 1
ATOM 616 N N . GLU A 1 76 ? -22.855 22.358 22.345 1.00 62.81 75 GLU A N 1
ATOM 617 C CA . GLU A 1 76 ? -21.790 21.630 21.605 1.00 56.27 75 GLU A CA 1
ATOM 618 C C . GLU A 1 76 ? -20.937 20.817 22.594 1.00 52.49 75 GLU A C 1
ATOM 619 O O . GLU A 1 76 ? -20.622 19.674 22.259 1.00 50.35 75 GLU A O 1
ATOM 621 N N . LEU A 1 77 ? -20.613 21.361 23.771 1.00 52.20 76 LEU A N 1
ATOM 622 C CA . LEU A 1 77 ? -19.809 20.691 24.834 1.00 56.59 76 LEU A CA 1
ATOM 623 C C . LEU A 1 77 ? -20.590 19.533 25.489 1.00 58.02 76 LEU A C 1
ATOM 624 O O . LEU A 1 77 ? -19.961 18.479 25.780 1.00 52.18 76 LEU A O 1
ATOM 629 N N . LYS A 1 78 ? -21.898 19.693 25.737 1.00 55.58 77 LYS A N 1
ATOM 630 C CA . LYS A 1 78 ? -22.760 18.606 26.288 1.00 54.03 77 LYS A CA 1
ATOM 631 C C . LYS A 1 78 ? -22.784 17.450 25.277 1.00 47.54 77 LYS A C 1
ATOM 632 O O . LYS A 1 78 ? -22.654 16.305 25.708 1.00 50.88 77 LYS A O 1
ATOM 634 N N . LYS A 1 79 ? -22.939 17.753 23.986 1.00 44.45 78 LYS A N 1
ATOM 635 C CA . LYS A 1 79 ? -23.058 16.752 22.890 1.00 48.97 78 LYS A CA 1
ATOM 636 C C . LYS A 1 79 ? -21.730 15.986 22.829 1.00 52.90 78 LYS A C 1
ATOM 637 O O . LYS A 1 79 ? -21.782 14.744 22.896 1.00 58.54 78 LYS A O 1
ATOM 639 N N . LEU A 1 80 ? -20.598 16.702 22.776 1.00 49.18 79 LEU A N 1
ATOM 640 C CA . LEU A 1 80 ? -19.223 16.134 22.701 1.00 46.26 79 LEU A CA 1
ATOM 641 C C . LEU A 1 80 ? -18.953 15.218 23.895 1.00 44.27 79 LEU A C 1
ATOM 642 O O . LEU A 1 80 ? -18.472 14.086 23.660 1.00 44.14 79 LEU A O 1
ATOM 647 N N . GLU A 1 81 ? -19.255 15.673 25.115 1.00 44.06 80 GLU A N 1
ATOM 648 C CA . GLU A 1 81 ? -19.080 14.843 26.336 1.00 46.63 80 GLU A CA 1
ATOM 649 C C . GLU A 1 81 ? -19.944 13.576 26.250 1.00 44.61 80 GLU A C 1
ATOM 650 O O . GLU A 1 81 ? -19.485 12.501 26.669 1.00 45.82 80 GLU A O 1
ATOM 656 N N . SER A 1 82 ? -21.159 13.693 25.730 1.00 45.70 81 SER A N 1
ATOM 657 C CA . SER A 1 82 ? -22.130 12.576 25.611 1.00 42.47 81 SER A CA 1
ATOM 658 C C . SER A 1 82 ? -21.600 11.547 24.597 1.00 40.11 81 SER A C 1
ATOM 659 O O . SER A 1 82 ? -21.640 10.315 24.902 1.00 42.35 81 SER A O 1
ATOM 662 N N . LEU A 1 83 ? -21.054 12.011 23.464 1.00 41.12 82 LEU A N 1
ATOM 663 C CA . LEU A 1 83 ? -20.456 11.141 22.407 1.00 39.76 82 LEU A CA 1
ATOM 664 C C . LEU A 1 83 ? -19.282 10.356 23.015 1.00 39.25 82 LEU A C 1
ATOM 665 O O . LEU A 1 83 ? -19.288 9.095 22.926 1.00 38.95 82 LEU A O 1
ATOM 670 N N . LEU A 1 84 ? -18.338 11.067 23.654 1.00 37.38 83 LEU A N 1
ATOM 671 C CA . LEU A 1 84 ? -17.143 10.457 24.279 1.00 35.44 83 LEU A CA 1
ATOM 672 C C . LEU A 1 84 ? -17.556 9.451 25.349 1.00 37.55 83 LEU A C 1
ATOM 673 O O . LEU A 1 84 ? -16.870 8.397 25.449 1.00 38.12 83 LEU A O 1
ATOM 678 N N . ARG A 1 85 ? -18.622 9.720 26.108 1.00 39.37 84 ARG A N 1
ATOM 679 C CA . ARG A 1 85 ? -19.107 8.827 27.217 1.00 38.40 84 ARG A CA 1
ATOM 680 C C . ARG A 1 85 ? -19.597 7.488 26.654 1.00 35.66 84 ARG A C 1
ATOM 681 O O . ARG A 1 85 ? -19.462 6.478 27.368 1.00 37.93 84 ARG A O 1
ATOM 689 N N . THR A 1 86 ? -20.093 7.451 25.411 1.00 36.19 85 THR A N 1
ATOM 690 C CA . THR A 1 86 ? -20.600 6.199 24.782 1.00 38.10 85 THR A CA 1
ATOM 691 C C . THR A 1 86 ? -19.445 5.225 24.514 1.00 38.01 85 THR A C 1
ATOM 692 O O . THR A 1 86 ? -19.744 4.051 24.257 1.00 35.44 85 THR A O 1
ATOM 696 N N . PHE A 1 87 ? -18.182 5.669 24.584 1.00 38.37 86 PHE A N 1
ATOM 697 C CA . PHE A 1 87 ? -17.007 4.806 24.304 1.00 36.23 86 PHE A CA 1
ATOM 698 C C . PHE A 1 87 ? -16.405 4.225 25.593 1.00 35.88 86 PHE A C 1
ATOM 699 O O . PHE A 1 87 ? -15.257 3.787 25.523 1.00 35.91 86 PHE A O 1
ATOM 707 N N . HIS A 1 88 ? -17.134 4.183 26.711 1.00 37.00 87 HIS A N 1
ATOM 708 C CA . HIS A 1 88 ? -16.675 3.578 27.997 1.00 34.26 87 HIS A CA 1
ATOM 709 C C . HIS A 1 88 ? -16.401 2.094 27.782 1.00 33.45 87 HIS A C 1
ATOM 710 O O . HIS A 1 88 ? -17.087 1.459 26.994 1.00 35.65 87 HIS A O 1
ATOM 717 N N . PRO A 1 89 ? -15.422 1.473 28.478 1.00 32.02 88 PRO A N 1
ATOM 718 C CA . PRO A 1 89 ? -14.519 2.173 29.400 1.00 31.67 88 PRO A CA 1
ATOM 719 C C . PRO A 1 89 ? -13.249 2.759 28.742 1.00 32.40 88 PRO A C 1
ATOM 720 O O . PRO A 1 89 ? -12.681 2.134 27.874 1.00 31.05 88 PRO A O 1
ATOM 724 N N . TRP A 1 90 ? -12.870 3.956 29.167 1.00 31.12 89 TRP A N 1
ATOM 725 C CA . TRP A 1 90 ? -11.567 4.606 28.918 1.00 30.65 89 TRP A CA 1
ATOM 726 C C . TRP A 1 90 ? -10.559 4.135 29.975 1.00 32.22 89 TRP A C 1
ATOM 727 O O . TRP A 1 90 ? -10.676 4.534 31.166 1.00 35.03 89 TRP A O 1
ATOM 738 N N . ARG A 1 91 ? -9.616 3.292 29.565 1.00 32.17 90 ARG A N 1
ATOM 739 C CA . ARG A 1 91 ? -8.648 2.637 30.466 1.00 33.94 90 ARG A CA 1
ATOM 740 C C . ARG A 1 91 ? -7.424 3.546 30.584 1.00 35.15 90 ARG A C 1
ATOM 741 O O . ARG A 1 91 ? -7.203 4.112 31.685 1.00 35.46 90 ARG A O 1
ATOM 749 N N . LYS A 1 92 ? -6.635 3.682 29.522 1.00 29.79 91 LYS A N 1
ATOM 750 C CA . LYS A 1 92 ? -5.414 4.528 29.576 1.00 30.94 91 LYS A CA 1
ATOM 751 C C . LYS A 1 92 ? -5.808 6.005 29.530 1.00 31.16 91 LYS A C 1
ATOM 752 O O . LYS A 1 92 ? -6.814 6.348 28.880 1.00 35.19 91 LYS A O 1
ATOM 758 N N . GLY A 1 93 ? -5.045 6.831 30.237 1.00 31.13 92 GLY A N 1
ATOM 759 C CA . GLY A 1 93 ? -5.280 8.278 30.370 1.00 30.08 92 GLY A CA 1
ATOM 760 C C . GLY A 1 93 ? -4.631 8.811 31.647 1.00 32.89 92 GLY A C 1
ATOM 761 O O . GLY A 1 93 ? -3.704 8.184 32.189 1.00 29.14 92 GLY A O 1
ATOM 762 N N . PRO A 1 94 ? -5.152 9.916 32.235 1.00 33.16 93 PRO A N 1
ATOM 763 C CA . PRO A 1 94 ? -6.381 10.569 31.777 1.00 32.64 93 PRO A CA 1
ATOM 764 C C . PRO A 1 94 ? -6.200 11.634 30.679 1.00 32.96 93 PRO A C 1
ATOM 765 O O . PRO A 1 94 ? -5.100 11.937 30.314 1.00 34.56 93 PRO A O 1
ATOM 769 N N . TYR A 1 95 ? -7.321 12.157 30.176 1.00 30.50 94 TYR A N 1
ATOM 770 C CA . TYR A 1 95 ? -7.433 13.164 29.094 1.00 31.95 94 TYR A CA 1
ATOM 771 C C . TYR A 1 95 ? -8.264 14.333 29.612 1.00 33.29 94 TYR A C 1
ATOM 772 O O . TYR A 1 95 ? -9.191 14.119 30.397 1.00 40.33 94 TYR A O 1
ATOM 781 N N . THR A 1 96 ? -7.972 15.521 29.108 1.00 37.24 95 THR A N 1
ATOM 782 C CA . THR A 1 96 ? -8.784 16.752 29.267 1.00 39.55 95 THR A CA 1
ATOM 783 C C . THR A 1 96 ? -8.967 17.317 27.860 1.00 36.63 95 THR A C 1
ATOM 784 O O . THR A 1 96 ? -7.936 17.677 27.230 1.00 35.75 95 THR A O 1
ATOM 788 N N . VAL A 1 97 ? -10.211 17.341 27.377 1.00 34.03 96 VAL A N 1
ATOM 789 C CA . VAL A 1 97 ? -10.536 17.786 25.997 1.00 36.45 96 VAL A CA 1
ATOM 790 C C . VAL A 1 97 ? -11.628 18.849 26.099 1.00 36.69 96 VAL A C 1
ATOM 791 O O . VAL A 1 97 ? -12.771 18.498 26.462 1.00 34.26 96 VAL A O 1
ATOM 795 N N . HIS A 1 98 ? -11.263 20.109 25.832 1.00 39.59 97 HIS A N 1
ATOM 796 C CA . HIS A 1 98 ? -12.181 21.277 25.850 1.00 37.72 97 HIS A CA 1
ATOM 797 C C . HIS A 1 98 ? -12.894 21.353 27.214 1.00 38.87 97 HIS A C 1
ATOM 798 O O . HIS A 1 98 ? -14.130 21.474 27.217 1.00 40.52 97 HIS A O 1
ATOM 805 N N . GLY A 1 99 ? -12.168 21.185 28.326 1.00 36.39 98 GLY A N 1
ATOM 806 C CA . GLY A 1 99 ? -12.744 21.247 29.687 1.00 37.32 98 GLY A CA 1
ATOM 807 C C . GLY A 1 99 ? -13.289 19.922 30.211 1.00 40.27 98 GLY A C 1
ATOM 808 O O . GLY A 1 99 ? -13.359 19.785 31.444 1.00 45.01 98 GLY A O 1
ATOM 809 N N . ILE A 1 100 ? -13.635 18.958 29.353 1.00 43.37 99 ILE A N 1
ATOM 810 C CA . ILE A 1 100 ? -14.169 17.620 29.778 1.00 38.79 99 ILE A CA 1
ATOM 811 C C . ILE A 1 100 ? -13.002 16.759 30.277 1.00 42.50 99 ILE A C 1
ATOM 812 O O . ILE A 1 100 ? -12.090 16.477 29.457 1.00 47.49 99 ILE A O 1
ATOM 817 N N A HIS A 1 101 ? -13.011 16.353 31.553 0.52 42.29 100 HIS A N 1
ATOM 818 N N B HIS A 1 101 ? -13.044 16.338 31.541 0.48 41.98 100 HIS A N 1
ATOM 819 C CA A HIS A 1 101 ? -11.959 15.486 32.154 0.52 43.34 100 HIS A CA 1
ATOM 820 C CA B HIS A 1 101 ? -12.010 15.488 32.183 0.48 42.84 100 HIS A CA 1
ATOM 821 C C A HIS A 1 101 ? -12.364 14.026 31.951 0.52 43.12 100 HIS A C 1
ATOM 822 C C B HIS A 1 101 ? -12.377 14.019 31.953 0.48 42.79 100 HIS A C 1
ATOM 823 O O A HIS A 1 101 ? -13.265 13.561 32.643 0.52 47.09 100 HIS A O 1
ATOM 824 O O B HIS A 1 101 ? -13.289 13.538 32.624 0.48 46.35 100 HIS A O 1
ATOM 837 N N . ILE A 1 102 ? -11.706 13.330 31.027 1.00 42.53 101 ILE A N 1
ATOM 838 C CA . ILE A 1 102 ? -11.910 11.871 30.844 1.00 41.52 101 ILE A CA 1
ATOM 839 C C . ILE A 1 102 ? -11.083 11.230 31.948 1.00 41.88 101 ILE A C 1
ATOM 840 O O . ILE A 1 102 ? -9.829 11.231 31.842 1.00 40.51 101 ILE A O 1
ATOM 845 N N . ASP A 1 103 ? -11.774 10.734 32.971 1.00 40.65 102 ASP A N 1
ATOM 846 C CA . ASP A 1 103 ? -11.174 10.206 34.214 1.00 40.75 102 ASP A CA 1
ATOM 847 C C . ASP A 1 103 ? -11.063 8.697 34.056 1.00 39.70 102 ASP A C 1
ATOM 848 O O . ASP A 1 103 ? -12.027 7.985 34.289 1.00 37.97 102 ASP A O 1
ATOM 853 N N . THR A 1 104 ? -9.877 8.238 33.678 1.00 38.14 103 THR A N 1
ATOM 854 C CA . THR A 1 104 ? -9.649 6.883 33.148 1.00 33.48 103 THR A CA 1
ATOM 855 C C . THR A 1 104 ? -9.515 5.900 34.306 1.00 34.03 103 THR A C 1
ATOM 856 O O . THR A 1 104 ? -9.200 6.292 35.438 1.00 38.01 103 THR A O 1
ATOM 860 N N . GLU A 1 105 ? -9.669 4.627 34.007 1.00 34.94 104 GLU A N 1
ATOM 861 C CA . GLU A 1 105 ? -9.428 3.545 34.980 1.00 37.58 104 GLU A CA 1
ATOM 862 C C . GLU A 1 105 ? -7.955 3.474 35.419 1.00 37.83 104 GLU A C 1
ATOM 863 O O . GLU A 1 105 ? -7.722 2.976 36.525 1.00 39.17 104 GLU A O 1
ATOM 869 N N . TRP A 1 106 ? -6.991 3.907 34.593 1.00 35.93 105 TRP A N 1
ATOM 870 C CA . TRP A 1 106 ? -5.532 3.878 34.913 1.00 34.34 105 TRP A CA 1
ATOM 871 C C . TRP A 1 106 ? -4.976 5.298 34.939 1.00 33.85 105 TRP A C 1
ATOM 872 O O . TRP A 1 106 ? -5.511 6.179 34.197 1.00 33.13 105 TRP A O 1
ATOM 883 N N . ARG A 1 107 ? -3.979 5.505 35.803 1.00 32.30 106 ARG A N 1
ATOM 884 C CA . ARG A 1 107 ? -3.111 6.704 35.829 1.00 34.79 106 ARG A CA 1
ATOM 885 C C . ARG A 1 107 ? -1.883 6.368 34.974 1.00 36.50 106 ARG A C 1
ATOM 886 O O . ARG A 1 107 ? -0.795 6.031 35.540 1.00 36.42 106 ARG A O 1
ATOM 894 N N . SER A 1 108 ? -2.073 6.414 33.654 1.00 31.39 107 SER A N 1
ATOM 895 C CA . SER A 1 108 ? -0.997 6.194 32.663 1.00 33.30 107 SER A CA 1
ATOM 896 C C . SER A 1 108 ? -0.007 7.355 32.762 1.00 30.94 107 SER A C 1
ATOM 897 O O . SER A 1 108 ? 1.185 7.135 32.537 1.00 31.96 107 SER A O 1
ATOM 900 N N . ASP A 1 109 ? -0.478 8.537 33.152 1.00 29.56 108 ASP A N 1
ATOM 901 C CA . ASP A 1 109 ? 0.383 9.733 33.338 1.00 29.21 108 ASP A CA 1
ATOM 902 C C . ASP A 1 109 ? 1.447 9.468 34.410 1.00 30.06 108 ASP A C 1
ATOM 903 O O . ASP A 1 109 ? 2.617 9.770 34.163 1.00 31.96 108 ASP A O 1
ATOM 908 N N . TRP A 1 110 ? 1.078 8.896 35.551 1.00 33.72 109 TRP A N 1
ATOM 909 C CA . TRP A 1 110 ? 2.033 8.699 36.665 1.00 31.26 109 TRP A CA 1
ATOM 910 C C . TRP A 1 110 ? 3.078 7.664 36.227 1.00 33.71 109 TRP A C 1
ATOM 911 O O . TRP A 1 110 ? 4.309 7.906 36.428 1.00 31.13 109 TRP A O 1
ATOM 922 N N . LYS A 1 111 ? 2.630 6.560 35.633 1.00 32.02 110 LYS A N 1
ATOM 923 C CA . LYS A 1 111 ? 3.568 5.508 35.178 1.00 32.20 110 LYS A CA 1
ATOM 924 C C . LYS A 1 111 ? 4.506 6.104 34.112 1.00 28.66 110 LYS A C 1
ATOM 925 O O . LYS A 1 111 ? 5.732 5.797 34.137 1.00 26.22 110 LYS A O 1
ATOM 931 N N . TRP A 1 112 ? 4.012 7.000 33.266 1.00 28.27 111 TRP A N 1
ATOM 932 C CA . TRP A 1 112 ? 4.833 7.668 32.219 1.00 27.67 111 TRP A CA 1
ATOM 933 C C . TRP A 1 112 ? 5.937 8.493 32.885 1.00 29.51 111 TRP A C 1
ATOM 934 O O . TRP A 1 112 ? 7.105 8.262 32.536 1.00 29.98 111 TRP A O 1
ATOM 945 N N . ASP A 1 113 ? 5.586 9.304 33.895 1.00 32.35 112 ASP A N 1
ATOM 946 C CA . ASP A 1 113 ? 6.524 10.153 34.686 1.00 34.83 112 ASP A CA 1
ATOM 947 C C . ASP A 1 113 ? 7.615 9.293 35.357 1.00 34.79 112 ASP A C 1
ATOM 948 O O . ASP A 1 113 ? 8.787 9.740 35.390 1.00 35.79 112 ASP A O 1
ATOM 953 N N . ARG A 1 114 ? 7.274 8.112 35.873 1.00 29.22 113 ARG A N 1
ATOM 954 C CA . ARG A 1 114 ? 8.236 7.257 36.617 1.00 30.56 113 ARG A CA 1
ATOM 955 C C . ARG A 1 114 ? 9.181 6.551 35.624 1.00 31.74 113 ARG A C 1
ATOM 956 O O . ARG A 1 114 ? 10.327 6.254 36.007 1.00 32.25 113 ARG A O 1
ATOM 964 N N . VAL A 1 115 ? 8.711 6.243 34.409 1.00 30.84 114 VAL A N 1
ATOM 965 C CA . VAL A 1 115 ? 9.494 5.460 33.411 1.00 31.60 114 VAL A CA 1
ATOM 966 C C . VAL A 1 115 ? 10.357 6.412 32.574 1.00 29.37 114 VAL A C 1
ATOM 967 O O . VAL A 1 115 ? 11.521 6.046 32.313 1.00 28.52 114 VAL A O 1
ATOM 971 N N . LEU A 1 116 ? 9.854 7.601 32.235 1.00 26.59 115 LEU A N 1
ATOM 972 C CA . LEU A 1 116 ? 10.500 8.528 31.262 1.00 29.14 115 LEU A CA 1
ATOM 973 C C . LEU A 1 116 ? 11.979 8.740 31.576 1.00 30.38 115 LEU A C 1
ATOM 974 O O . LEU A 1 116 ? 12.787 8.674 30.666 1.00 32.39 115 LEU A O 1
ATOM 979 N N . PRO A 1 117 ? 12.415 9.012 32.830 1.00 30.56 116 PRO A N 1
ATOM 980 C CA . PRO A 1 117 ? 13.834 9.244 33.104 1.00 28.04 116 PRO A CA 1
ATOM 981 C C . PRO A 1 117 ? 14.760 8.084 32.716 1.00 31.68 116 PRO A C 1
ATOM 982 O O . PRO A 1 117 ? 15.919 8.337 32.574 1.00 33.22 116 PRO A O 1
ATOM 986 N N . HIS A 1 118 ? 14.251 6.858 32.575 1.00 33.20 117 HIS A N 1
ATOM 987 C CA . HIS A 1 118 ? 15.058 5.629 32.362 1.00 30.38 117 HIS A CA 1
ATOM 988 C C . HIS A 1 118 ? 15.164 5.263 30.879 1.00 29.96 117 HIS A C 1
ATOM 989 O O . HIS A 1 118 ? 15.851 4.291 30.586 1.00 35.51 117 HIS A O 1
ATOM 996 N N . ILE A 1 119 ? 14.499 5.974 29.979 1.00 29.01 118 ILE A N 1
ATOM 997 C CA . ILE A 1 119 ? 14.427 5.598 28.537 1.00 32.03 118 ILE A CA 1
ATOM 998 C C . ILE A 1 119 ? 15.286 6.570 27.727 1.00 32.14 118 ILE A C 1
ATOM 999 O O . ILE A 1 119 ? 15.492 7.692 28.173 1.00 33.06 118 ILE A O 1
ATOM 1004 N N . SER A 1 120 ? 15.783 6.124 26.574 1.00 29.31 119 SER A N 1
ATOM 1005 C CA . SER A 1 120 ? 16.589 6.945 25.647 1.00 28.91 119 SER A CA 1
ATOM 1006 C C . SER A 1 120 ? 15.683 8.046 25.151 1.00 29.79 119 SER A C 1
ATOM 1007 O O . SER A 1 120 ? 14.480 7.832 24.996 1.00 31.83 119 SER A O 1
ATOM 1010 N N . PRO A 1 121 ? 16.223 9.268 24.982 1.00 32.79 120 PRO A N 1
ATOM 1011 C CA . PRO A 1 121 ? 15.419 10.390 24.504 1.00 31.68 120 PRO A CA 1
ATOM 1012 C C . PRO A 1 121 ? 14.665 10.045 23.210 1.00 29.37 120 PRO A C 1
ATOM 1013 O O . PRO A 1 121 ? 15.241 9.497 22.297 1.00 27.92 120 PRO A O 1
ATOM 1017 N N . LEU A 1 122 ? 13.379 10.377 23.177 1.00 26.58 121 LEU A N 1
ATOM 1018 C CA . LEU A 1 122 ? 12.461 10.021 22.072 1.00 27.86 121 LEU A CA 1
ATOM 1019 C C . LEU A 1 122 ? 12.603 10.974 20.876 1.00 26.45 121 LEU A C 1
ATOM 1020 O O . LEU A 1 122 ? 11.985 10.709 19.826 1.00 26.07 121 LEU A O 1
ATOM 1025 N N . LYS A 1 123 ? 13.328 12.085 21.013 1.00 29.34 122 LYS A N 1
ATOM 1026 C CA . LYS A 1 123 ? 13.454 13.088 19.928 1.00 30.29 122 LYS A CA 1
ATOM 1027 C C . LYS A 1 123 ? 13.819 12.397 18.613 1.00 27.05 122 LYS A C 1
ATOM 1028 O O . LYS A 1 123 ? 14.844 11.713 18.591 1.00 27.82 122 LYS A O 1
ATOM 1034 N N . ASN A 1 124 ? 12.994 12.566 17.574 1.00 27.94 123 ASN A N 1
ATOM 1035 C CA . ASN A 1 124 ? 13.191 12.082 16.175 1.00 29.94 123 ASN A CA 1
ATOM 1036 C C . ASN A 1 124 ? 13.142 10.554 16.061 1.00 28.72 123 ASN A C 1
ATOM 1037 O O . ASN A 1 124 ? 13.466 10.042 14.978 1.00 28.69 123 ASN A O 1
ATOM 1042 N N . ARG A 1 125 ? 12.765 9.835 17.119 1.00 29.68 124 ARG A N 1
ATOM 1043 C CA . ARG A 1 125 ? 12.691 8.354 17.092 1.00 27.62 124 ARG A CA 1
ATOM 1044 C C . ARG A 1 125 ? 11.353 7.935 16.460 1.00 26.96 124 ARG A C 1
ATOM 1045 O O . ARG A 1 125 ? 10.333 8.669 16.619 1.00 26.09 124 ARG A O 1
ATOM 1053 N N . SER A 1 126 ? 11.353 6.816 15.742 1.00 24.82 125 SER A N 1
ATOM 1054 C CA . SER A 1 126 ? 10.111 6.100 15.400 1.00 26.58 125 SER A CA 1
ATOM 1055 C C . SER A 1 126 ? 9.838 5.079 16.505 1.00 27.60 125 SER A C 1
ATOM 1056 O O . SER A 1 126 ? 10.799 4.424 16.995 1.00 27.91 125 SER A O 1
ATOM 1059 N N . VAL A 1 127 ? 8.573 4.975 16.908 1.00 25.03 126 VAL A N 1
ATOM 1060 C CA . VAL A 1 127 ? 8.160 4.163 18.073 1.00 24.88 126 VAL A CA 1
ATOM 1061 C C . VAL A 1 127 ? 7.023 3.244 17.654 1.00 26.90 126 VAL A C 1
ATOM 1062 O O . VAL A 1 127 ? 6.038 3.743 17.049 1.00 24.52 126 VAL A O 1
ATOM 1066 N N . LEU A 1 128 ? 7.159 1.957 18.000 1.00 25.92 127 LEU A N 1
ATOM 1067 C CA . LEU A 1 128 ? 6.064 0.961 17.935 1.00 25.27 127 LEU A CA 1
ATOM 1068 C C . LEU A 1 128 ? 5.522 0.746 19.343 1.00 24.73 127 LEU A C 1
ATOM 1069 O O . LEU A 1 128 ? 6.317 0.330 20.206 1.00 25.60 127 LEU A O 1
ATOM 1074 N N . ASP A 1 129 ? 4.231 0.980 19.558 1.00 25.72 128 ASP A N 1
ATOM 1075 C CA . ASP A 1 129 ? 3.553 0.833 20.880 1.00 24.81 128 ASP A CA 1
ATOM 1076 C C . ASP A 1 129 ? 2.654 -0.414 20.821 1.00 25.95 128 ASP A C 1
ATOM 1077 O O . ASP A 1 129 ? 1.551 -0.346 20.267 1.00 25.55 128 ASP A O 1
ATOM 1082 N N . VAL A 1 130 ? 3.127 -1.537 21.341 1.00 26.64 129 VAL A N 1
ATOM 1083 C CA . VAL A 1 130 ? 2.452 -2.866 21.276 1.00 26.65 129 VAL A CA 1
ATOM 1084 C C . VAL A 1 130 ? 1.539 -3.004 22.494 1.00 26.02 129 VAL A C 1
ATOM 1085 O O . VAL A 1 130 ? 2.016 -2.848 23.627 1.00 27.05 129 VAL A O 1
ATOM 1089 N N . GLY A 1 131 ? 0.268 -3.302 22.275 1.00 26.76 130 GLY A N 1
ATOM 1090 C CA . GLY A 1 131 ? -0.748 -3.272 23.354 1.00 27.30 130 GLY A CA 1
ATOM 1091 C C . GLY A 1 131 ? -1.057 -1.849 23.770 1.00 28.03 130 GLY A C 1
ATOM 1092 O O . GLY A 1 131 ? -1.102 -1.580 24.943 1.00 30.86 130 GLY A O 1
ATOM 1093 N N . CYS A 1 132 ? -1.267 -0.953 22.811 1.00 29.70 131 CYS A N 1
ATOM 1094 C CA . CYS A 1 132 ? -1.258 0.519 23.016 1.00 29.90 131 CYS A CA 1
ATOM 1095 C C . CYS A 1 132 ? -2.583 1.019 23.591 1.00 28.44 131 CYS A C 1
ATOM 1096 O O . CYS A 1 132 ? -2.659 2.194 23.919 1.00 29.55 131 CYS A O 1
ATOM 1099 N N . GLY A 1 133 ? -3.591 0.164 23.741 1.00 28.76 132 GLY A N 1
ATOM 1100 C CA . GLY A 1 133 ? -4.914 0.578 24.246 1.00 26.24 132 GLY A CA 1
ATOM 1101 C C . GLY A 1 133 ? -5.443 1.691 23.368 1.00 25.53 132 GLY A C 1
ATOM 1102 O O . GLY A 1 133 ? -5.209 1.624 22.103 1.00 25.04 132 GLY A O 1
ATOM 1103 N N . ASN A 1 134 ? -6.027 2.722 23.978 1.00 23.09 133 ASN A N 1
ATOM 1104 C CA . ASN A 1 134 ? -6.583 3.888 23.250 1.00 24.00 133 ASN A CA 1
ATOM 1105 C C . ASN A 1 134 ? -5.471 4.810 22.710 1.00 22.70 133 ASN A C 1
ATOM 1106 O O . ASN A 1 134 ? -5.793 5.808 22.081 1.00 21.08 133 ASN A O 1
ATOM 1111 N N . GLY A 1 135 ? -4.203 4.537 22.993 1.00 24.60 134 GLY A N 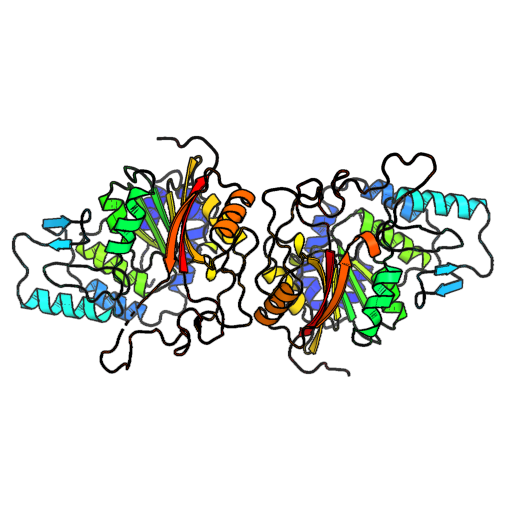1
ATOM 1112 C CA . GLY A 1 135 ? -3.090 5.272 22.358 1.00 28.98 134 GLY A CA 1
ATOM 1113 C C . GLY A 1 135 ? -2.539 6.423 23.185 1.00 29.19 134 GLY A C 1
ATOM 1114 O O . GLY A 1 135 ? -1.695 7.146 22.652 1.00 28.40 134 GLY A O 1
ATOM 1115 N N . TYR A 1 136 ? -2.934 6.552 24.453 1.00 28.95 135 TYR A N 1
ATOM 1116 C CA . TYR A 1 136 ? -2.450 7.605 25.388 1.00 28.49 135 TYR A CA 1
ATOM 1117 C C . TYR A 1 136 ? -0.935 7.842 25.213 1.00 28.65 135 TYR A C 1
ATOM 1118 O O . TYR A 1 136 ? -0.489 8.982 25.039 1.00 27.00 135 TYR A O 1
ATOM 1127 N N . HIS A 1 137 ? -0.138 6.794 25.287 1.00 26.02 136 HIS A N 1
ATOM 1128 C CA . HIS A 1 137 ? 1.338 6.913 25.393 1.00 28.06 136 HIS A CA 1
ATOM 1129 C C . HIS A 1 137 ? 1.910 7.479 24.088 1.00 28.95 136 HIS A C 1
ATOM 1130 O O . HIS A 1 137 ? 2.967 8.106 24.131 1.00 30.07 136 HIS A O 1
ATOM 1137 N N . MET A 1 138 ? 1.243 7.276 22.959 1.00 27.61 137 MET A N 1
ATOM 1138 C CA . MET A 1 138 ? 1.769 7.755 21.669 1.00 29.03 137 MET A CA 1
ATOM 1139 C C . MET A 1 138 ? 1.724 9.288 21.675 1.00 28.24 137 MET A C 1
ATOM 1140 O O . MET A 1 138 ? 2.673 9.902 21.138 1.00 27.38 137 MET A O 1
ATOM 1145 N N . TRP A 1 139 ? 0.670 9.888 22.237 1.00 24.28 138 TRP A N 1
ATOM 1146 C CA . TRP A 1 139 ? 0.590 11.363 22.389 1.00 25.14 138 TRP A CA 1
ATOM 1147 C C . TRP A 1 139 ? 1.779 11.842 23.231 1.00 24.87 138 TRP A C 1
ATOM 1148 O O . TRP A 1 139 ? 2.452 12.805 22.804 1.00 27.89 138 TRP A O 1
ATOM 1159 N N . ARG A 1 140 ? 2.070 11.173 24.346 1.00 24.05 139 ARG A N 1
ATOM 1160 C CA . ARG A 1 140 ? 3.151 11.572 25.286 1.00 23.82 139 ARG A CA 1
ATOM 1161 C C . ARG A 1 140 ? 4.494 11.440 24.560 1.00 25.30 139 ARG A C 1
ATOM 1162 O O . ARG A 1 140 ? 5.368 12.280 24.791 1.00 26.23 139 ARG A O 1
ATOM 1170 N N . MET A 1 141 ? 4.634 10.450 23.676 1.00 27.65 140 MET A N 1
ATOM 1171 C CA . MET A 1 141 ? 5.879 10.189 22.895 1.00 27.58 140 MET A CA 1
ATOM 1172 C C . MET A 1 141 ? 6.077 11.325 21.882 1.00 30.82 140 MET A C 1
ATOM 1173 O O . MET A 1 141 ? 7.252 11.791 21.758 1.00 29.52 140 MET A O 1
ATOM 1178 N N . LEU A 1 142 ? 5.004 11.755 21.201 1.00 26.20 141 LEU A N 1
ATOM 1179 C CA . LEU A 1 142 ? 5.064 12.928 20.281 1.00 28.28 141 LEU A CA 1
ATOM 1180 C C . LEU A 1 142 ? 5.409 14.171 21.103 1.00 28.81 141 LEU A C 1
ATOM 1181 O O . LEU A 1 142 ? 6.229 14.958 20.643 1.00 30.61 141 LEU A O 1
ATOM 1186 N N . GLY A 1 143 ? 4.866 14.267 22.314 1.00 30.40 142 GLY A N 1
ATOM 1187 C CA . GLY A 1 143 ? 5.154 15.344 23.270 1.00 32.90 142 GLY A CA 1
ATOM 1188 C C . GLY A 1 143 ? 6.627 15.427 23.590 1.00 31.54 142 GLY A C 1
ATOM 1189 O O . GLY A 1 143 ? 7.059 16.502 23.925 1.00 30.07 142 GLY A O 1
ATOM 1190 N N . GLU A 1 144 ? 7.359 14.324 23.474 1.00 31.32 143 GLU A N 1
ATOM 1191 C CA . GLU A 1 144 ? 8.812 14.259 23.770 1.00 31.19 143 GLU A CA 1
ATOM 1192 C C . GLU A 1 144 ? 9.623 14.346 22.473 1.00 29.30 143 GLU A C 1
ATOM 1193 O O . GLU A 1 144 ? 10.823 14.026 22.534 1.00 31.06 143 GLU A O 1
ATOM 1199 N N . GLY A 1 145 ? 8.972 14.661 21.346 1.00 29.97 144 GLY A N 1
ATOM 1200 C CA . GLY A 1 145 ? 9.614 14.867 20.030 1.00 30.13 144 GLY A CA 1
ATOM 1201 C C . GLY A 1 145 ? 9.755 13.621 19.166 1.00 33.48 144 GLY A C 1
ATOM 1202 O O . GLY A 1 145 ? 10.536 13.693 18.169 1.00 31.07 144 GLY A O 1
ATOM 1203 N N . ALA A 1 146 ? 9.042 12.524 19.462 1.00 31.85 145 ALA A N 1
ATOM 1204 C CA . ALA A 1 146 ? 8.987 11.364 18.541 1.00 34.00 145 ALA A CA 1
ATOM 1205 C C . ALA A 1 146 ? 8.560 11.847 17.133 1.00 31.76 145 ALA A C 1
ATOM 1206 O O . ALA A 1 146 ? 7.642 12.671 17.021 1.00 30.48 145 ALA A O 1
ATOM 1208 N N . ARG A 1 147 ? 9.206 11.328 16.097 1.00 29.15 146 ARG A N 1
ATOM 1209 C CA . ARG A 1 147 ? 8.865 11.593 14.678 1.00 30.33 146 ARG A CA 1
ATOM 1210 C C . ARG A 1 147 ? 7.561 10.868 14.294 1.00 31.04 146 ARG A C 1
ATOM 1211 O O . ARG A 1 147 ? 6.751 11.377 13.482 1.00 27.94 146 ARG A O 1
ATOM 1219 N N . LEU A 1 148 ? 7.386 9.655 14.795 1.00 30.21 147 LEU A N 1
ATOM 1220 C CA . LEU A 1 148 ? 6.323 8.728 14.321 1.00 31.01 147 LEU A CA 1
ATOM 1221 C C . LEU A 1 148 ? 6.026 7.704 15.416 1.00 29.62 147 LEU A C 1
ATOM 1222 O O . LEU A 1 148 ? 6.999 7.112 15.987 1.00 28.59 147 LEU A O 1
ATOM 1227 N N . CYS A 1 149 ? 4.744 7.502 15.680 1.00 25.82 148 CYS A N 1
ATOM 1228 C CA . CYS A 1 149 ? 4.245 6.460 16.593 1.00 25.31 148 CYS A CA 1
ATOM 1229 C C . CYS A 1 149 ? 3.216 5.588 15.895 1.00 26.80 148 CYS A C 1
ATOM 1230 O O . CYS A 1 149 ? 2.232 6.147 15.369 1.00 27.38 148 CYS A O 1
ATOM 1233 N N . VAL A 1 150 ? 3.446 4.272 15.897 1.00 24.13 149 VAL A N 1
ATOM 1234 C CA . VAL A 1 150 ? 2.468 3.292 15.380 1.00 22.53 149 VAL A CA 1
ATOM 1235 C C . VAL A 1 150 ? 2.032 2.424 16.560 1.00 23.79 149 VAL A C 1
ATOM 1236 O O . VAL A 1 150 ? 2.911 1.829 17.215 1.00 25.50 149 VAL A O 1
ATOM 1240 N N . GLY A 1 151 ? 0.728 2.368 16.836 1.00 22.53 150 GLY A N 1
ATOM 1241 C CA . GLY A 1 151 ? 0.152 1.535 17.907 1.00 22.08 150 GLY A CA 1
ATOM 1242 C C . GLY A 1 151 ? -0.443 0.268 17.332 1.00 23.25 150 GLY A C 1
ATOM 1243 O O . GLY A 1 151 ? -1.032 0.312 16.238 1.00 25.56 150 GLY A O 1
ATOM 1244 N N . ILE A 1 152 ? -0.317 -0.860 18.009 1.00 24.51 151 ILE A N 1
ATOM 1245 C CA . ILE A 1 152 ? -1.051 -2.069 17.555 1.00 28.23 151 ILE A CA 1
ATOM 1246 C C . ILE A 1 152 ? -1.803 -2.647 18.738 1.00 27.81 151 ILE A C 1
ATOM 1247 O O . ILE A 1 152 ? -1.202 -2.837 19.792 1.00 28.65 151 ILE A O 1
ATOM 1252 N N . ASP A 1 153 ? -3.108 -2.812 18.572 1.00 30.51 152 ASP A N 1
ATOM 1253 C CA . ASP A 1 153 ? -4.036 -3.359 19.594 1.00 32.39 152 ASP A CA 1
ATOM 1254 C C . ASP A 1 153 ? -5.311 -3.818 18.897 1.00 32.91 152 ASP A C 1
ATOM 1255 O O . ASP A 1 153 ? -5.978 -3.035 18.235 1.00 31.60 152 ASP A O 1
ATOM 1260 N N . PRO A 1 154 ? -5.683 -5.112 19.001 1.00 32.44 153 PRO A N 1
ATOM 1261 C CA . PRO A 1 154 ? -6.832 -5.630 18.257 1.00 36.24 153 PRO A CA 1
ATOM 1262 C C . PRO A 1 154 ? -8.249 -5.183 18.687 1.00 36.18 153 PRO A C 1
ATOM 1263 O O . PRO A 1 154 ? -9.199 -5.533 18.037 1.00 42.49 153 PRO A O 1
ATOM 1267 N N . SER A 1 155 ? -8.396 -4.355 19.700 1.00 35.45 154 SER A N 1
ATOM 1268 C CA . SER A 1 155 ? -9.730 -3.951 20.207 1.00 38.35 154 SER A CA 1
ATOM 1269 C C . SER A 1 155 ? -10.385 -2.925 19.278 1.00 38.96 154 SER A C 1
ATOM 1270 O O . SER A 1 155 ? -9.747 -1.905 18.949 1.00 39.86 154 SER A O 1
ATOM 1273 N N . HIS A 1 156 ? -11.633 -3.176 18.894 1.00 35.02 155 HIS A N 1
ATOM 1274 C CA . HIS A 1 156 ? -12.480 -2.239 18.124 1.00 35.94 155 HIS A CA 1
ATOM 1275 C C . HIS A 1 156 ? -12.624 -0.934 18.910 1.00 33.67 155 HIS A C 1
ATOM 1276 O O . HIS A 1 156 ? -12.551 0.158 18.291 1.00 32.14 155 HIS A O 1
ATOM 1283 N N . LEU A 1 157 ? -12.870 -1.033 20.216 1.00 31.97 156 LEU A N 1
ATOM 1284 C CA . LEU A 1 157 ? -13.154 0.160 21.065 1.00 35.27 156 LEU A CA 1
ATOM 1285 C C . LEU A 1 157 ? -11.900 1.049 21.129 1.00 30.65 156 LEU A C 1
ATOM 1286 O O . LEU A 1 157 ? -12.032 2.270 21.048 1.00 27.37 156 LEU A O 1
ATOM 1291 N N . PHE A 1 158 ? -10.712 0.457 21.250 1.00 29.30 157 PHE A N 1
ATOM 1292 C CA . PHE A 1 158 ? -9.447 1.223 21.380 1.00 29.84 157 PHE A CA 1
ATOM 1293 C C . PHE A 1 158 ? -9.220 2.052 20.115 1.00 28.42 157 PHE A C 1
ATOM 1294 O O . PHE A 1 158 ? -8.847 3.224 20.243 1.00 27.06 157 PHE A O 1
ATOM 1302 N N . LEU A 1 159 ? -9.502 1.491 18.940 1.00 29.40 158 LEU A N 1
ATOM 1303 C CA . LEU A 1 159 ? -9.362 2.199 17.642 1.00 28.91 158 LEU A CA 1
ATOM 1304 C C . LEU A 1 159 ? -10.298 3.418 17.595 1.00 28.06 158 LEU A C 1
ATOM 1305 O O . LEU A 1 159 ? -9.866 4.492 17.149 1.00 27.15 158 LEU A O 1
ATOM 1310 N N . ILE A 1 160 ? -11.541 3.271 18.040 1.00 28.66 159 ILE A N 1
ATOM 1311 C CA . ILE A 1 160 ? -12.540 4.373 18.118 1.00 27.18 159 ILE A CA 1
ATOM 1312 C C . ILE A 1 160 ? -12.024 5.456 19.066 1.00 25.26 159 ILE A C 1
ATOM 1313 O O . ILE A 1 160 ? -11.997 6.618 18.681 1.00 27.39 159 ILE A O 1
ATOM 1318 N N . GLN A 1 161 ? -11.636 5.087 20.279 1.00 24.72 160 GLN A N 1
ATOM 1319 C CA . GLN A 1 161 ? -11.153 6.064 21.282 1.00 25.53 160 GLN A CA 1
ATOM 1320 C C . GLN A 1 161 ? -9.975 6.824 20.673 1.00 24.97 160 GLN A C 1
ATOM 1321 O O . GLN A 1 161 ? -9.994 8.055 20.700 1.00 24.83 160 GLN A O 1
ATOM 1327 N N . PHE A 1 162 ? -9.001 6.115 20.108 1.00 23.61 161 PHE A N 1
ATOM 1328 C CA . PHE A 1 162 ? -7.807 6.755 19.521 1.00 22.90 161 PHE A CA 1
ATOM 1329 C C . PHE A 1 162 ? -8.261 7.743 18.448 1.00 25.73 161 PHE A C 1
ATOM 1330 O O . PHE A 1 162 ? -7.764 8.868 18.446 1.00 24.58 161 PHE A O 1
ATOM 1338 N N . GLU A 1 163 ? -9.131 7.312 17.527 1.00 27.66 162 GLU A N 1
ATOM 1339 C CA . GLU A 1 163 ? -9.566 8.150 16.379 1.00 27.35 162 GLU A CA 1
ATOM 1340 C C . GLU A 1 163 ? -10.351 9.364 16.885 1.00 26.98 162 GLU A C 1
ATOM 1341 O O . GLU A 1 163 ? -10.191 10.454 16.278 1.00 28.69 162 GLU A O 1
ATOM 1347 N N . ALA A 1 164 ? -11.109 9.233 17.977 1.00 26.86 163 ALA A N 1
ATOM 1348 C CA . ALA A 1 164 ? -11.813 10.383 18.598 1.00 27.75 163 ALA A CA 1
ATOM 1349 C C . ALA A 1 164 ? -10.771 11.396 19.105 1.00 28.76 163 ALA A C 1
ATOM 1350 O O . ALA A 1 164 ? -10.892 12.595 18.801 1.00 29.84 163 ALA A O 1
ATOM 1352 N N . ILE A 1 165 ? -9.761 10.957 19.842 1.00 25.37 164 ILE A N 1
ATOM 1353 C CA . ILE A 1 165 ? -8.695 11.881 20.324 1.00 27.24 164 ILE A CA 1
ATOM 1354 C C . ILE A 1 165 ? -7.945 12.472 19.116 1.00 28.62 164 ILE A C 1
ATOM 1355 O O . ILE A 1 165 ? -7.756 13.718 19.089 1.00 29.55 164 ILE A O 1
ATOM 1360 N N . ARG A 1 166 ? -7.569 11.654 18.133 1.00 26.21 165 ARG A N 1
ATOM 1361 C CA . ARG A 1 166 ? -6.817 12.123 16.942 1.00 28.19 165 ARG A CA 1
ATOM 1362 C C . ARG A 1 166 ? -7.648 13.180 16.206 1.00 31.41 165 ARG A C 1
ATOM 1363 O O . ARG A 1 166 ? -7.054 14.142 15.671 1.00 30.38 165 ARG A O 1
ATOM 1371 N N . LYS A 1 167 ? -8.965 13.018 16.150 1.00 32.29 166 LYS A N 1
ATOM 1372 C CA . LYS A 1 167 ? -9.832 13.978 15.421 1.00 32.74 166 LYS A CA 1
ATOM 1373 C C . LYS A 1 167 ? -9.848 15.320 16.174 1.00 33.56 166 LYS A C 1
ATOM 1374 O O . LYS A 1 167 ? -9.649 16.372 15.527 1.00 32.29 166 LYS A O 1
ATOM 1380 N N . LEU A 1 168 ? -9.997 15.278 17.498 1.00 31.34 167 LEU A N 1
ATOM 1381 C CA . LEU A 1 168 ? -9.947 16.476 18.372 1.00 31.96 167 LEU A CA 1
ATOM 1382 C C . LEU A 1 168 ? -8.544 17.109 18.334 1.00 32.23 167 LEU A C 1
ATOM 1383 O O . LEU A 1 168 ? -8.420 18.304 18.660 1.00 33.04 167 LEU A O 1
ATOM 1388 N N . MET A 1 169 ? -7.513 16.371 17.927 1.00 32.30 168 MET A N 1
ATOM 1389 C CA . MET A 1 169 ? -6.144 16.930 17.749 1.00 35.23 168 MET A CA 1
ATOM 1390 C C . MET A 1 169 ? -5.992 17.597 16.371 1.00 37.47 168 MET A C 1
ATOM 1391 O O . MET A 1 169 ? -4.883 18.081 16.082 1.00 43.88 168 MET A O 1
ATOM 1396 N N . GLY A 1 170 ? -7.037 17.578 15.543 1.00 33.96 169 GLY A N 1
ATOM 1397 C CA . GLY A 1 170 ? -7.005 18.124 14.178 1.00 34.18 169 GLY A CA 1
ATOM 1398 C C . GLY A 1 170 ? -6.456 17.149 13.153 1.00 34.33 169 GLY A C 1
ATOM 1399 O O . GLY A 1 170 ? -5.951 17.622 12.145 1.00 37.34 169 GLY A O 1
ATOM 1400 N N . GLY A 1 171 ? -6.551 15.836 13.374 1.00 32.15 170 GLY A N 1
ATOM 1401 C CA . GLY A 1 171 ? -6.128 14.815 12.389 1.00 29.87 170 GLY A CA 1
ATOM 1402 C C . GLY A 1 171 ? -4.621 14.552 12.370 1.00 30.14 170 GLY A C 1
ATOM 1403 O O . GLY A 1 171 ? -4.122 14.084 11.339 1.00 33.87 170 GLY A O 1
ATOM 1404 N N . ASP A 1 172 ? -3.900 14.819 13.458 1.00 32.40 171 ASP A N 1
ATOM 1405 C CA . ASP A 1 172 ? -2.429 14.581 13.559 1.00 31.32 171 ASP A CA 1
ATOM 1406 C C . ASP A 1 172 ? -2.133 13.212 12.910 1.00 30.65 171 ASP A C 1
ATOM 1407 O O . ASP A 1 172 ? -2.717 12.190 13.343 1.00 30.60 171 ASP A O 1
ATOM 1412 N N . GLN A 1 173 ? -1.275 13.209 11.889 1.00 28.19 172 GLN A N 1
ATOM 1413 C CA . GLN A 1 173 ? -0.882 12.010 11.099 1.00 26.13 172 GLN A CA 1
ATOM 1414 C C . GLN A 1 173 ? 0.420 11.410 11.617 1.00 23.87 172 GLN A C 1
ATOM 1415 O O . GLN A 1 173 ? 0.897 10.504 10.967 1.00 26.71 172 GLN A O 1
ATOM 1421 N N . ARG A 1 174 ? 0.941 11.844 12.760 1.00 23.41 173 ARG A N 1
ATOM 1422 C CA . ARG A 1 174 ? 2.212 11.283 13.288 1.00 25.35 173 ARG A CA 1
ATOM 1423 C C . ARG A 1 174 ? 1.965 10.068 14.181 1.00 25.03 173 ARG A C 1
ATOM 1424 O O . ARG A 1 174 ? 2.956 9.416 14.468 1.00 24.02 173 ARG A O 1
ATOM 1432 N N . ALA A 1 175 ? 0.711 9.807 14.585 1.00 23.39 174 ALA A N 1
ATOM 1433 C CA . ALA A 1 175 ? 0.295 8.611 15.339 1.00 24.08 174 ALA A CA 1
ATOM 1434 C C . ALA A 1 175 ? -0.872 7.890 14.651 1.00 23.57 174 ALA A C 1
ATOM 1435 O O . ALA A 1 175 ? -1.796 8.555 14.152 1.00 21.54 174 ALA A O 1
ATOM 1437 N N . HIS A 1 176 ? -0.818 6.555 14.682 1.00 22.39 175 HIS A N 1
ATOM 1438 C CA . HIS A 1 176 ? -1.789 5.625 14.058 1.00 25.10 175 HIS A CA 1
ATOM 1439 C C . HIS A 1 176 ? -1.966 4.388 14.930 1.00 23.76 175 HIS A C 1
ATOM 1440 O O . HIS A 1 176 ? -0.999 3.967 15.571 1.00 26.61 175 HIS A O 1
ATOM 1447 N N . LEU A 1 177 ? -3.180 3.863 14.949 1.00 24.67 176 LEU A N 1
ATOM 1448 C CA . LEU A 1 177 ? -3.511 2.597 15.631 1.00 27.66 176 LEU A CA 1
ATOM 1449 C C . LEU A 1 177 ? -3.982 1.581 14.580 1.00 25.98 176 LEU A C 1
ATOM 1450 O O . LEU A 1 177 ? -4.999 1.850 13.882 1.00 26.32 176 LEU A O 1
ATOM 1455 N N . LEU A 1 178 ? -3.300 0.441 14.506 1.00 24.35 177 LEU A N 1
ATOM 1456 C CA . LEU A 1 178 ? -3.661 -0.712 13.652 1.00 26.01 177 LEU A CA 1
ATOM 1457 C C . LEU A 1 178 ? -4.220 -1.824 14.541 1.00 27.97 177 LEU A C 1
ATOM 1458 O O . LEU A 1 178 ? -3.643 -2.159 15.578 1.00 27.54 177 LEU A O 1
ATOM 1463 N N . PRO A 1 179 ? -5.372 -2.425 14.170 1.00 30.71 178 PRO A N 1
ATOM 1464 C CA . PRO A 1 179 ? -6.005 -3.488 14.953 1.00 33.12 178 PRO A CA 1
ATOM 1465 C C . PRO A 1 179 ? -5.358 -4.856 14.700 1.00 31.71 178 PRO A C 1
ATOM 1466 O O . PRO A 1 179 ? -5.923 -5.670 14.061 1.00 38.58 178 PRO A O 1
ATOM 1470 N N . LEU A 1 180 ? -4.148 -5.046 15.192 1.00 31.95 179 LEU A N 1
ATOM 1471 C CA . LEU A 1 180 ? -3.275 -6.203 14.878 1.00 32.66 179 LEU A CA 1
ATOM 1472 C C . LEU A 1 180 ? -2.731 -6.758 16.187 1.00 31.98 179 LEU A C 1
ATOM 1473 O O . LEU A 1 180 ? -2.553 -5.972 17.117 1.00 30.08 179 LEU A O 1
ATOM 1478 N N . GLY A 1 181 ? -2.395 -8.045 16.215 1.00 32.44 180 GLY A N 1
ATOM 1479 C CA . GLY A 1 181 ? -1.464 -8.584 17.219 1.00 31.21 180 GLY A CA 1
ATOM 1480 C C . GLY A 1 181 ? -0.057 -8.496 16.680 1.00 30.67 180 GLY A C 1
ATOM 1481 O O . GLY A 1 181 ? 0.126 -8.536 15.467 1.00 33.28 180 GLY A O 1
ATOM 1482 N N . ILE A 1 182 ? 0.912 -8.373 17.564 1.00 30.57 181 ILE A N 1
ATOM 1483 C CA . ILE A 1 182 ? 2.360 -8.292 17.231 1.00 31.71 181 ILE A CA 1
ATOM 1484 C C . ILE A 1 182 ? 2.751 -9.506 16.381 1.00 32.84 181 ILE A C 1
ATOM 1485 O O . ILE A 1 182 ? 3.753 -9.400 15.629 1.00 32.62 181 ILE A O 1
ATOM 1490 N N . GLU A 1 183 ? 2.067 -10.656 16.536 1.00 31.88 182 GLU A N 1
ATOM 1491 C CA . GLU A 1 183 ? 2.409 -11.913 15.801 1.00 32.92 182 GLU A CA 1
ATOM 1492 C C . GLU A 1 183 ? 2.107 -11.741 14.303 1.00 31.67 182 GLU A C 1
ATOM 1493 O O . GLU A 1 183 ? 2.726 -12.431 13.507 1.00 32.51 182 GLU A O 1
ATOM 1499 N N . GLN A 1 184 ? 1.244 -10.793 13.926 1.00 29.29 183 GLN A N 1
ATOM 1500 C CA . GLN A 1 184 ? 0.906 -10.526 12.506 1.00 29.12 183 GLN A CA 1
ATOM 1501 C C . GLN A 1 184 ? 1.976 -9.696 11.781 1.00 27.58 183 GLN A C 1
ATOM 1502 O O . GLN A 1 184 ? 1.848 -9.493 10.566 1.00 27.28 183 GLN A O 1
ATOM 1508 N N . LEU A 1 185 ? 2.937 -9.134 12.484 1.00 26.74 184 LEU A N 1
ATOM 1509 C CA . LEU A 1 185 ? 3.900 -8.200 11.870 1.00 28.78 184 LEU A CA 1
ATOM 1510 C C . LEU A 1 185 ? 4.967 -9.038 11.220 1.00 27.66 184 LEU A C 1
ATOM 1511 O O . LEU A 1 185 ? 5.409 -10.001 11.788 1.00 29.55 184 LEU A O 1
ATOM 1516 N N . PRO A 1 186 ? 5.491 -8.630 10.067 1.00 27.95 185 PRO A N 1
ATOM 1517 C CA . PRO A 1 186 ? 6.718 -9.238 9.573 1.00 29.66 185 PRO A CA 1
ATOM 1518 C C . PRO A 1 186 ? 7.945 -8.694 10.327 1.00 30.48 185 PRO A C 1
ATOM 1519 O O . PRO A 1 186 ? 7.810 -7.846 11.187 1.00 33.03 185 PRO A O 1
ATOM 1523 N N . LYS A 1 187 ? 9.123 -9.128 9.913 1.00 27.53 186 LYS A N 1
ATOM 1524 C CA . LYS A 1 187 ? 10.390 -8.700 10.515 1.00 30.96 186 LYS A CA 1
ATOM 1525 C C . LYS A 1 187 ? 10.796 -7.364 9.888 1.00 32.09 186 LYS A C 1
ATOM 1526 O O . LYS A 1 187 ? 11.556 -7.387 8.902 1.00 42.76 186 LYS A O 1
ATOM 1532 N N . LEU A 1 188 ? 10.381 -6.237 10.468 1.00 32.53 187 LEU A N 1
ATOM 1533 C CA . LEU A 1 188 ? 10.605 -4.882 9.881 1.00 30.02 187 LEU A CA 1
ATOM 1534 C C . LEU A 1 188 ? 11.974 -4.319 10.268 1.00 33.98 187 LEU A C 1
ATOM 1535 O O . LEU A 1 188 ? 12.504 -3.594 9.457 1.00 34.18 187 LEU A O 1
ATOM 1540 N N . GLU A 1 189 ? 12.466 -4.539 11.494 1.00 34.00 188 GLU A N 1
ATOM 1541 C CA . GLU A 1 189 ? 13.715 -3.915 12.013 1.00 33.49 188 GLU A CA 1
ATOM 1542 C C . GLU A 1 189 ? 13.705 -2.415 11.665 1.00 32.18 188 GLU A C 1
ATOM 1543 O O . GLU A 1 189 ? 14.712 -1.932 11.096 1.00 31.03 188 GLU A O 1
ATOM 1549 N N . ALA A 1 190 ? 12.620 -1.705 11.986 1.00 26.29 189 ALA A N 1
ATOM 1550 C CA . ALA A 1 190 ? 12.355 -0.345 11.470 1.00 30.71 189 ALA A CA 1
ATOM 1551 C C . ALA A 1 190 ? 12.261 0.698 12.582 1.00 31.21 189 ALA A C 1
ATOM 1552 O O . ALA A 1 190 ? 12.390 1.879 12.260 1.00 34.88 189 ALA A O 1
ATOM 1554 N N . PHE A 1 191 ? 11.987 0.310 13.825 1.00 26.67 190 PHE A N 1
ATOM 1555 C CA . PHE A 1 191 ? 11.715 1.280 14.903 1.00 25.32 190 PHE A CA 1
ATOM 1556 C C . PHE A 1 191 ? 12.955 1.436 15.778 1.00 25.20 190 PHE A C 1
ATOM 1557 O O . PHE A 1 191 ? 13.697 0.445 16.007 1.00 25.86 190 PHE A O 1
ATOM 1565 N N . ASP A 1 192 ? 13.155 2.671 16.237 1.00 24.39 191 ASP A N 1
ATOM 1566 C CA . ASP A 1 192 ? 14.206 3.034 17.208 1.00 26.14 191 ASP A CA 1
ATOM 1567 C C . ASP A 1 192 ? 13.838 2.496 18.591 1.00 26.02 191 ASP A C 1
ATOM 1568 O O . ASP A 1 192 ? 14.758 2.120 19.331 1.00 28.16 191 ASP A O 1
ATOM 1573 N N . THR A 1 193 ? 12.550 2.550 18.944 1.00 23.42 192 THR A N 1
ATOM 1574 C CA . THR A 1 193 ? 12.037 2.196 20.276 1.00 24.98 192 THR A CA 1
ATOM 1575 C C . THR A 1 193 ? 10.746 1.395 20.103 1.00 25.14 192 THR A C 1
ATOM 1576 O O . THR A 1 193 ? 9.900 1.811 19.303 1.00 25.83 192 THR A O 1
ATOM 1580 N N . VAL A 1 194 ? 10.600 0.329 20.897 1.00 23.83 193 VAL A N 1
ATOM 1581 C CA . VAL A 1 194 ? 9.381 -0.516 20.981 1.00 24.82 193 VAL A CA 1
ATOM 1582 C C . VAL A 1 194 ? 8.938 -0.564 22.441 1.00 24.31 193 VAL A C 1
ATOM 1583 O O . VAL A 1 194 ? 9.768 -0.846 23.319 1.00 24.20 193 VAL A O 1
ATOM 1587 N N . PHE A 1 195 ? 7.664 -0.295 22.679 1.00 24.49 194 PHE A N 1
ATOM 1588 C CA . PHE A 1 195 ? 6.981 -0.467 23.980 1.00 23.46 194 PHE A CA 1
ATOM 1589 C C . PHE A 1 195 ? 6.111 -1.705 23.860 1.00 24.03 194 PHE A C 1
ATOM 1590 O O . PHE A 1 195 ? 5.369 -1.802 22.904 1.00 25.94 194 PHE A O 1
ATOM 1598 N N . SER A 1 196 ? 6.222 -2.634 24.799 1.00 23.30 195 SER A N 1
ATOM 1599 C CA . SER A 1 196 ? 5.300 -3.780 24.949 1.00 23.79 195 SER A CA 1
ATOM 1600 C C . SER A 1 196 ? 4.575 -3.637 26.282 1.00 23.16 195 SER A C 1
ATOM 1601 O O . SER A 1 196 ? 5.180 -3.864 27.299 1.00 22.15 195 SER A O 1
ATOM 1604 N N . MET A 1 197 ? 3.307 -3.272 26.252 1.00 26.59 196 MET A N 1
ATOM 1605 C CA . MET A 1 197 ? 2.536 -2.891 27.463 1.00 30.01 196 MET A CA 1
ATOM 1606 C C . MET A 1 197 ? 1.515 -3.962 27.829 1.00 29.26 196 MET A C 1
ATOM 1607 O O . MET A 1 197 ? 0.381 -3.870 27.329 1.00 30.79 196 MET A O 1
ATOM 1612 N N . GLY A 1 198 ? 1.827 -4.881 28.718 1.00 30.32 197 GLY A N 1
ATOM 1613 C CA . GLY A 1 198 ? 0.784 -5.738 29.326 1.00 32.15 197 GLY A CA 1
ATOM 1614 C C . GLY A 1 198 ? 0.344 -6.814 28.364 1.00 30.45 197 GLY A C 1
ATOM 1615 O O . GLY A 1 198 ? -0.832 -7.223 28.409 1.00 33.79 197 GLY A O 1
ATOM 1616 N N . VAL A 1 199 ? 1.260 -7.264 27.513 1.00 28.75 198 VAL A N 1
ATOM 1617 C CA . VAL A 1 199 ? 0.943 -8.282 26.471 1.00 28.96 198 VAL A CA 1
ATOM 1618 C C . VAL A 1 199 ? 1.588 -9.619 26.833 1.00 28.26 198 VAL A C 1
ATOM 1619 O O . VAL A 1 199 ? 0.946 -10.649 26.543 1.00 26.42 198 VAL A O 1
ATOM 1623 N N . LEU A 1 200 ? 2.781 -9.625 27.440 1.00 29.68 199 LEU A N 1
ATOM 1624 C CA . LEU A 1 200 ? 3.587 -10.877 27.562 1.00 30.60 199 LEU A CA 1
ATOM 1625 C C . LEU A 1 200 ? 2.784 -11.971 28.282 1.00 29.75 199 LEU A C 1
ATOM 1626 O O . LEU A 1 200 ? 2.881 -13.136 27.844 1.00 27.38 199 LEU A O 1
ATOM 1631 N N . TYR A 1 201 ? 1.984 -11.629 29.297 1.00 28.07 200 TYR A N 1
ATOM 1632 C CA . TYR A 1 201 ? 1.339 -12.654 30.156 1.00 28.36 200 TYR A CA 1
ATOM 1633 C C . TYR A 1 201 ? 0.112 -13.253 29.454 1.00 31.87 200 TYR A C 1
ATOM 1634 O O . TYR A 1 201 ? -0.451 -14.247 29.955 1.00 30.42 200 TYR A O 1
ATOM 1643 N N . HIS A 1 202 ? -0.292 -12.669 28.324 1.00 29.41 201 HIS A N 1
ATOM 1644 C CA . HIS A 1 202 ? -1.390 -13.168 27.461 1.00 29.19 201 HIS A CA 1
ATOM 1645 C C . HIS A 1 202 ? -0.849 -14.085 26.365 1.00 28.77 201 HIS A C 1
ATOM 1646 O O . HIS A 1 202 ? -1.659 -14.599 25.621 1.00 30.97 201 HIS A O 1
ATOM 1653 N N . ARG A 1 203 ? 0.469 -14.244 26.234 1.00 28.45 202 ARG A N 1
ATOM 1654 C CA . ARG A 1 203 ? 1.071 -15.001 25.114 1.00 26.21 202 ARG A CA 1
ATOM 1655 C C . ARG A 1 203 ? 1.432 -16.392 25.609 1.00 26.29 202 ARG A C 1
ATOM 1656 O O . ARG A 1 203 ? 2.218 -16.517 26.545 1.00 26.19 202 ARG A O 1
ATOM 1664 N N . ARG A 1 204 ? 0.944 -17.407 24.926 1.00 27.47 203 ARG A N 1
ATOM 1665 C CA . ARG A 1 204 ? 1.321 -18.806 25.175 1.00 29.31 203 ARG A CA 1
ATOM 1666 C C . ARG A 1 204 ? 2.845 -19.002 25.075 1.00 27.37 203 ARG A C 1
ATOM 1667 O O . ARG A 1 204 ? 3.382 -19.831 25.886 1.00 28.54 203 ARG A O 1
ATOM 1675 N N . SER A 1 205 ? 3.516 -18.336 24.136 1.00 24.82 204 SER A N 1
ATOM 1676 C CA . SER A 1 205 ? 4.990 -18.419 23.980 1.00 27.24 204 SER A CA 1
ATOM 1677 C C . SER A 1 205 ? 5.626 -17.070 24.313 1.00 29.34 204 SER A C 1
ATOM 1678 O O . SER A 1 205 ? 5.777 -16.182 23.453 1.00 27.90 204 SER A O 1
ATOM 1681 N N . PRO A 1 206 ? 6.056 -16.879 25.580 1.00 27.13 205 PRO A N 1
ATOM 1682 C CA . PRO A 1 206 ? 6.605 -15.595 25.981 1.00 25.55 205 PRO A CA 1
ATOM 1683 C C . PRO A 1 206 ? 7.923 -15.306 25.260 1.00 26.24 205 PRO A C 1
ATOM 1684 O O . PRO A 1 206 ? 8.122 -14.128 24.933 1.00 28.04 205 PRO A O 1
ATOM 1688 N N . LEU A 1 207 ? 8.766 -16.305 24.986 1.00 24.61 206 LEU A N 1
ATOM 1689 C CA . LEU A 1 207 ? 10.061 -16.026 24.292 1.00 27.59 206 LEU A CA 1
ATOM 1690 C C . LEU A 1 207 ? 9.796 -15.616 22.830 1.00 30.59 206 LEU A C 1
ATOM 1691 O O . LEU A 1 207 ? 10.593 -14.803 22.296 1.00 29.34 206 LEU A O 1
ATOM 1696 N N . ASP A 1 208 ? 8.762 -16.169 22.185 1.00 27.59 207 ASP A N 1
ATOM 1697 C CA . ASP A 1 208 ? 8.438 -15.783 20.789 1.00 28.87 207 ASP A CA 1
ATOM 1698 C C . ASP A 1 208 ? 7.993 -14.315 20.782 1.00 27.84 207 ASP A C 1
ATOM 1699 O O . ASP A 1 208 ? 8.381 -13.606 19.850 1.00 26.24 207 ASP A O 1
ATOM 1704 N N . HIS A 1 209 ? 7.242 -13.878 21.797 1.00 24.78 208 HIS A N 1
ATOM 1705 C CA . HIS A 1 209 ? 6.857 -12.468 21.967 1.00 24.31 208 HIS A CA 1
ATOM 1706 C C . HIS A 1 209 ? 8.098 -11.572 22.066 1.00 24.36 208 HIS A C 1
ATOM 1707 O O . HIS A 1 209 ? 8.135 -10.555 21.394 1.00 26.23 208 HIS A O 1
ATOM 1714 N N . LEU A 1 210 ? 9.085 -11.941 22.869 1.00 24.00 209 LEU A N 1
ATOM 1715 C CA . LEU A 1 210 ? 10.316 -11.129 23.027 1.00 28.27 209 LEU A CA 1
ATOM 1716 C C . LEU A 1 210 ? 11.071 -11.104 21.684 1.00 26.79 209 LEU A C 1
ATOM 1717 O O . LEU A 1 210 ? 11.634 -10.077 21.377 1.00 26.08 209 LEU A O 1
ATOM 1722 N N . ILE A 1 211 ? 11.109 -12.200 20.927 1.00 28.32 210 ILE A N 1
ATOM 1723 C CA . ILE A 1 211 ? 11.828 -12.230 19.617 1.00 29.03 210 ILE A CA 1
ATOM 1724 C C . ILE A 1 211 ? 11.060 -11.370 18.610 1.00 28.34 210 ILE A C 1
ATOM 1725 O O . ILE A 1 211 ? 11.704 -10.614 17.885 1.00 30.01 210 ILE A O 1
ATOM 1730 N N . GLN A 1 212 ? 9.736 -11.444 18.604 1.00 28.48 211 GLN A N 1
ATOM 1731 C CA . GLN A 1 212 ? 8.875 -10.596 17.746 1.00 29.32 211 GLN A CA 1
ATOM 1732 C C . GLN A 1 212 ? 9.193 -9.116 18.013 1.00 29.33 211 GLN A C 1
ATOM 1733 O O . GLN A 1 212 ? 9.216 -8.333 17.037 1.00 29.37 211 GLN A O 1
ATOM 1739 N N . LEU A 1 213 ? 9.406 -8.720 19.278 1.00 27.40 212 LEU A N 1
ATOM 1740 C CA . LEU A 1 213 ? 9.730 -7.311 19.624 1.00 25.53 212 LEU A CA 1
ATOM 1741 C C . LEU A 1 213 ? 11.138 -6.985 19.103 1.00 24.85 212 LEU A C 1
ATOM 1742 O O . LEU A 1 213 ? 11.303 -5.976 18.405 1.00 24.19 212 LEU A O 1
ATOM 1747 N N . LYS A 1 214 ? 12.124 -7.811 19.400 1.00 24.11 213 LYS A N 1
ATOM 1748 C CA . LYS A 1 214 ? 13.500 -7.613 18.875 1.00 27.41 213 LYS A CA 1
ATOM 1749 C C . LYS A 1 214 ? 13.475 -7.423 17.340 1.00 26.59 213 LYS A C 1
ATOM 1750 O O . LYS A 1 214 ? 14.196 -6.536 16.824 1.00 26.21 213 LYS A O 1
ATOM 1756 N N . ASP A 1 215 ? 12.635 -8.165 16.638 1.00 25.88 214 ASP A N 1
ATOM 1757 C CA . ASP A 1 215 ? 12.526 -8.134 15.148 1.00 29.16 214 ASP A CA 1
ATOM 1758 C C . ASP A 1 215 ? 11.962 -6.812 14.592 1.00 28.21 214 ASP A C 1
ATOM 1759 O O . ASP A 1 215 ? 12.080 -6.620 13.371 1.00 29.67 214 ASP A O 1
ATOM 1764 N N . GLN A 1 216 ? 11.327 -5.971 15.408 1.00 25.84 215 GLN A N 1
ATOM 1765 C CA . GLN A 1 216 ? 10.754 -4.677 14.967 1.00 25.93 215 GLN A CA 1
ATOM 1766 C C . GLN A 1 216 ? 11.751 -3.545 15.182 1.00 24.61 215 GLN A C 1
ATOM 1767 O O . GLN A 1 216 ? 11.431 -2.449 14.727 1.00 27.19 215 GLN A O 1
ATOM 1773 N N . LEU A 1 217 ? 12.850 -3.778 15.906 1.00 22.59 216 LEU A N 1
ATOM 1774 C CA . LEU A 1 217 ? 13.832 -2.736 16.281 1.00 23.67 216 LEU A CA 1
ATOM 1775 C C . LEU A 1 217 ? 14.984 -2.681 15.266 1.00 24.21 216 LEU A C 1
ATOM 1776 O O . LEU A 1 217 ? 15.451 -3.755 14.783 1.00 22.09 216 LEU A O 1
ATOM 1781 N N . VAL A 1 218 ? 15.475 -1.476 15.024 1.00 23.91 217 VAL A N 1
ATOM 1782 C CA . VAL A 1 218 ? 16.746 -1.251 14.285 1.00 28.08 217 VAL A CA 1
ATOM 1783 C C . VAL A 1 218 ? 17.888 -1.720 15.185 1.00 31.67 217 VAL A C 1
ATOM 1784 O O . VAL A 1 218 ? 17.662 -1.881 16.390 1.00 34.49 217 VAL A O 1
ATOM 1788 N N . SER A 1 219 ? 19.081 -1.859 14.611 1.00 34.09 218 SER A N 1
ATOM 1789 C CA . SER A 1 219 ? 20.380 -2.033 15.302 1.00 36.09 218 SER A CA 1
ATOM 1790 C C . SER A 1 219 ? 20.478 -0.992 16.419 1.00 33.61 218 SER A C 1
ATOM 1791 O O . SER A 1 219 ? 20.176 0.173 16.163 1.00 37.29 218 SER A O 1
ATOM 1794 N N . GLY A 1 220 ? 20.856 -1.409 17.627 1.00 34.09 219 GLY A N 1
ATOM 1795 C CA . GLY A 1 220 ? 20.958 -0.531 18.809 1.00 29.60 219 GLY A CA 1
ATOM 1796 C C . GLY A 1 220 ? 19.627 0.047 19.275 1.00 27.26 219 GLY A C 1
ATOM 1797 O O . GLY A 1 220 ? 19.678 0.933 20.084 1.00 28.40 219 GLY A O 1
ATOM 1798 N N . GLY A 1 221 ? 18.466 -0.414 18.793 1.00 27.43 220 GLY A N 1
ATOM 1799 C CA . GLY A 1 221 ? 17.158 0.119 19.242 1.00 26.48 220 GLY A CA 1
ATOM 1800 C C . GLY A 1 221 ? 16.864 -0.201 20.700 1.00 27.34 220 GLY A C 1
ATOM 1801 O O . GLY A 1 221 ? 17.556 -1.071 21.308 1.00 27.35 220 GLY A O 1
ATOM 1802 N N . GLU A 1 222 ? 15.822 0.391 21.264 1.00 25.94 221 GLU A N 1
ATOM 1803 C CA . GLU A 1 222 ? 15.482 0.183 22.692 1.00 24.99 221 GLU A CA 1
ATOM 1804 C C . GLU A 1 222 ? 14.126 -0.500 22.844 1.00 24.93 221 GLU A C 1
ATOM 1805 O O . GLU A 1 222 ? 13.168 -0.054 22.173 1.00 23.88 221 GLU A O 1
ATOM 1811 N N . LEU A 1 223 ? 14.028 -1.452 23.782 1.00 25.12 222 LEU A N 1
ATOM 1812 C CA . LEU A 1 223 ? 12.747 -2.081 24.214 1.00 25.25 222 LEU A CA 1
ATOM 1813 C C . LEU A 1 223 ? 12.382 -1.596 25.617 1.00 25.14 222 LEU A C 1
ATOM 1814 O O . LEU A 1 223 ? 13.265 -1.638 26.509 1.00 24.68 222 LEU A O 1
ATOM 1819 N N . ILE A 1 224 ? 11.137 -1.159 25.803 1.00 24.01 223 ILE A N 1
ATOM 1820 C CA . ILE A 1 224 ? 10.499 -0.976 27.140 1.00 23.67 223 ILE A CA 1
ATOM 1821 C C . ILE A 1 224 ? 9.390 -2.011 27.246 1.00 23.07 223 ILE A C 1
ATOM 1822 O O . ILE A 1 224 ? 8.492 -1.969 26.441 1.00 24.11 223 ILE A O 1
ATOM 1827 N N . LEU A 1 225 ? 9.508 -2.948 28.180 1.00 23.44 224 LEU A N 1
ATOM 1828 C CA . LEU A 1 225 ? 8.615 -4.113 28.353 1.00 23.35 224 LEU A CA 1
ATOM 1829 C C . LEU A 1 225 ? 7.935 -3.990 29.707 1.00 24.18 224 LEU A C 1
ATOM 1830 O O . LEU A 1 225 ? 8.642 -3.905 30.697 1.00 24.89 224 LEU A O 1
ATOM 1835 N N . GLU A 1 226 ? 6.619 -3.968 29.726 1.00 24.48 225 GLU A N 1
ATOM 1836 C CA . GLU A 1 226 ? 5.842 -3.995 30.978 1.00 26.92 225 GLU A CA 1
ATOM 1837 C C . GLU A 1 226 ? 4.995 -5.251 30.976 1.00 25.26 225 GLU A C 1
ATOM 1838 O O . GLU A 1 226 ? 4.338 -5.526 29.956 1.00 27.46 225 GLU A O 1
ATOM 1844 N N . THR A 1 227 ? 4.984 -5.978 32.075 1.00 24.52 226 THR A N 1
ATOM 1845 C CA . THR A 1 227 ? 4.122 -7.179 32.221 1.00 27.20 226 THR A CA 1
ATOM 1846 C C . THR A 1 227 ? 3.832 -7.431 33.702 1.00 28.18 226 THR A C 1
ATOM 1847 O O . THR A 1 227 ? 4.459 -6.762 34.573 1.00 28.47 226 THR A O 1
ATOM 1851 N N . LEU A 1 228 ? 2.913 -8.350 33.974 1.00 27.65 227 LEU A N 1
ATOM 1852 C CA . LEU A 1 228 ? 2.585 -8.772 35.356 1.00 27.60 227 LEU A CA 1
ATOM 1853 C C . LEU A 1 228 ? 3.634 -9.792 35.805 1.00 25.87 227 LEU A C 1
ATOM 1854 O O . LEU A 1 228 ? 4.014 -10.640 34.995 1.00 29.08 227 LEU A O 1
ATOM 1859 N N . VAL A 1 229 ? 4.097 -9.673 37.046 1.00 23.23 228 VAL A N 1
ATOM 1860 C CA . VAL A 1 229 ? 5.204 -10.483 37.606 1.00 25.06 228 VAL A CA 1
ATOM 1861 C C . VAL A 1 229 ? 4.838 -10.931 39.011 1.00 25.61 228 VAL A C 1
ATOM 1862 O O . VAL A 1 229 ? 3.844 -10.450 39.560 1.00 31.25 228 VAL A O 1
ATOM 1866 N N . ILE A 1 230 ? 5.639 -11.835 39.548 1.00 27.66 229 ILE A N 1
ATOM 1867 C CA . ILE A 1 230 ? 5.651 -12.239 40.982 1.00 28.94 229 ILE A CA 1
ATOM 1868 C C . ILE A 1 230 ? 6.994 -11.808 41.586 1.00 32.44 229 ILE A C 1
ATOM 1869 O O . ILE A 1 230 ? 7.957 -11.526 40.820 1.00 31.46 229 ILE A O 1
ATOM 1874 N N . GLU A 1 231 ? 7.072 -11.768 42.919 1.00 34.41 230 GLU A N 1
ATOM 1875 C CA . GLU A 1 231 ? 8.344 -11.570 43.648 1.00 35.32 230 GLU A CA 1
ATOM 1876 C C . GLU A 1 231 ? 9.178 -12.841 43.490 1.00 32.95 230 GLU A C 1
ATOM 1877 O O . GLU A 1 231 ? 8.608 -13.913 43.431 1.00 34.46 230 GLU A O 1
ATOM 1883 N N . GLY A 1 232 ? 10.493 -12.715 43.415 1.00 27.53 231 GLY A N 1
ATOM 1884 C CA . GLY A 1 232 ? 11.361 -13.883 43.497 1.00 27.11 231 GLY A CA 1
ATOM 1885 C C . GLY A 1 232 ? 12.634 -13.645 42.742 1.00 27.41 231 GLY A C 1
ATOM 1886 O O . GLY A 1 232 ? 12.820 -12.553 42.223 1.00 28.00 231 GLY A O 1
ATOM 1887 N N . ASP A 1 233 ? 13.462 -14.672 42.684 1.00 28.46 232 ASP A N 1
ATOM 1888 C CA . ASP A 1 233 ? 14.771 -14.662 41.993 1.00 31.78 232 ASP A CA 1
ATOM 1889 C C . ASP A 1 233 ? 14.578 -15.108 40.533 1.00 30.32 232 ASP A C 1
ATOM 1890 O O . ASP A 1 233 ? 13.418 -15.160 40.049 1.00 29.06 232 ASP A O 1
ATOM 1895 N N A GLU A 1 234 ? 15.682 -15.454 39.874 0.53 30.48 233 GLU A N 1
ATOM 1896 N N B GLU A 1 234 ? 15.692 -15.436 39.868 0.47 31.42 233 GLU A N 1
ATOM 1897 C CA A GLU A 1 234 ? 15.766 -15.774 38.427 0.53 30.47 233 GLU A CA 1
ATOM 1898 C CA B GLU A 1 234 ? 15.797 -15.783 38.423 0.47 32.03 233 GLU A CA 1
ATOM 1899 C C A GLU A 1 234 ? 15.003 -17.062 38.070 0.53 31.07 233 GLU A C 1
ATOM 1900 C C B GLU A 1 234 ? 15.003 -17.058 38.070 0.47 31.89 233 GLU A C 1
ATOM 1901 O O A GLU A 1 234 ? 14.806 -17.280 36.861 0.53 35.46 233 GLU A O 1
ATOM 1902 O O B GLU A 1 234 ? 14.800 -17.275 36.862 0.47 35.85 233 GLU A O 1
ATOM 1913 N N . THR A 1 235 ? 14.601 -17.887 39.042 1.00 30.23 234 THR A N 1
ATOM 1914 C CA . THR A 1 235 ? 13.859 -19.156 38.800 1.00 28.77 234 THR A CA 1
ATOM 1915 C C . THR A 1 235 ? 12.441 -19.096 39.384 1.00 26.98 234 THR A C 1
ATOM 1916 O O . THR A 1 235 ? 11.784 -20.163 39.477 1.00 25.88 234 THR A O 1
ATOM 1920 N N . ALA A 1 236 ? 11.943 -17.915 39.722 1.00 25.50 235 ALA A N 1
ATOM 1921 C CA . ALA A 1 236 ? 10.526 -17.762 40.140 1.00 28.07 235 ALA A CA 1
ATOM 1922 C C . ALA A 1 236 ? 9.625 -17.476 38.926 1.00 29.21 235 ALA A C 1
ATOM 1923 O O . ALA A 1 236 ? 9.763 -16.401 38.346 1.00 28.59 235 ALA A O 1
ATOM 1925 N N . VAL A 1 237 ? 8.719 -18.390 38.579 1.00 29.13 236 VAL A N 1
ATOM 1926 C CA . VAL A 1 237 ? 7.795 -18.223 37.424 1.00 27.24 236 VAL A CA 1
ATOM 1927 C C . VAL A 1 237 ? 6.447 -18.879 37.737 1.00 27.27 236 VAL A C 1
ATOM 1928 O O . VAL A 1 237 ? 6.381 -20.108 37.795 1.00 27.69 236 VAL A O 1
ATOM 1932 N N . LEU A 1 238 ? 5.392 -18.072 37.861 1.00 27.07 237 LEU A N 1
ATOM 1933 C CA . LEU A 1 238 ? 4.022 -18.571 38.091 1.00 26.47 237 LEU A CA 1
ATOM 1934 C C . LEU A 1 238 ? 3.379 -18.8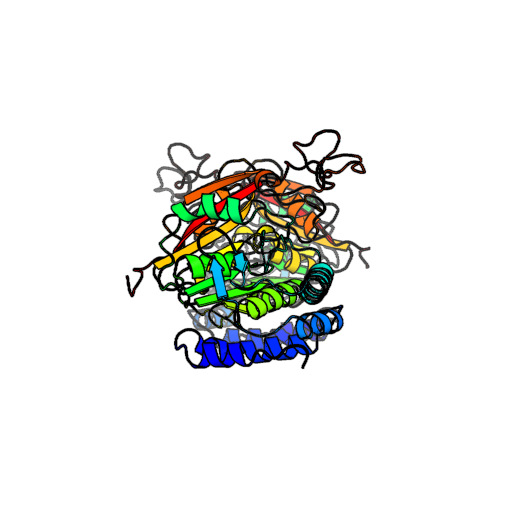57 36.729 1.00 30.91 237 LEU A C 1
ATOM 1935 O O . LEU A 1 238 ? 3.471 -18.013 35.816 1.00 31.18 237 LEU A O 1
ATOM 1940 N N . VAL A 1 239 ? 2.803 -20.041 36.591 1.00 32.70 238 VAL A N 1
ATOM 1941 C CA . VAL A 1 239 ? 1.832 -20.369 35.529 1.00 31.52 238 VAL A CA 1
ATOM 1942 C C . VAL A 1 239 ? 0.580 -20.873 36.238 1.00 34.57 238 VAL A C 1
ATOM 1943 O O . VAL A 1 239 ? 0.631 -21.895 36.909 1.00 35.13 238 VAL A O 1
ATOM 1947 N N . PRO A 1 240 ? -0.559 -20.162 36.150 1.00 36.40 239 PRO A N 1
ATOM 1948 C CA . PRO A 1 240 ? -1.758 -20.539 36.895 1.00 42.77 239 PRO A CA 1
ATOM 1949 C C . PRO A 1 240 ? -2.501 -21.713 36.253 1.00 47.85 239 PRO A C 1
ATOM 1950 O O . PRO A 1 240 ? -2.519 -21.763 35.049 1.00 50.94 239 PRO A O 1
ATOM 1954 N N . LYS A 1 241 ? -3.074 -22.606 37.064 1.00 56.86 240 LYS A N 1
ATOM 1955 C CA . LYS A 1 241 ? -3.769 -23.831 36.578 1.00 58.67 240 LYS A CA 1
ATOM 1956 C C . LYS A 1 241 ? -5.046 -23.425 35.837 1.00 56.31 240 LYS A C 1
ATOM 1957 O O . LYS A 1 241 ? -5.423 -24.142 34.908 1.00 61.31 240 LYS A O 1
ATOM 1963 N N . GLU A 1 242 ? -5.676 -22.312 36.214 1.00 56.88 241 GLU A N 1
ATOM 1964 C CA . GLU A 1 242 ? -6.880 -21.795 35.519 1.00 65.96 241 GLU A CA 1
ATOM 1965 C C . GLU A 1 242 ? -6.730 -20.277 35.332 1.00 66.57 241 GLU A C 1
ATOM 1966 O O . GLU A 1 242 ? -5.925 -19.881 34.468 1.00 70.96 241 GLU A O 1
ATOM 1972 N N . ARG A 1 243 ? -7.428 -19.463 36.127 1.00 58.78 242 ARG A N 1
ATOM 1973 C CA . ARG A 1 243 ? -7.505 -17.989 35.937 1.00 61.76 242 ARG A CA 1
ATOM 1974 C C . ARG A 1 243 ? -6.578 -17.301 36.945 1.00 58.95 242 ARG A C 1
ATOM 1975 O O . ARG A 1 243 ? -6.257 -17.906 37.987 1.00 56.73 242 ARG A O 1
ATOM 1983 N N . TYR A 1 244 ? -6.116 -16.097 36.600 1.00 49.81 243 TYR A N 1
ATOM 1984 C CA . TYR A 1 244 ? -5.253 -15.248 37.453 1.00 42.14 243 TYR A CA 1
ATOM 1985 C C . TYR A 1 244 ? -5.936 -13.900 37.580 1.00 41.74 243 TYR A C 1
ATOM 1986 O O . TYR A 1 244 ? -6.146 -13.233 36.545 1.00 45.56 243 TYR A O 1
ATOM 1995 N N . ALA A 1 245 ? -6.289 -13.496 38.795 1.00 40.34 244 ALA A N 1
ATOM 1996 C CA . ALA A 1 245 ? -7.031 -12.236 39.034 1.00 43.10 244 ALA A CA 1
ATOM 1997 C C . ALA A 1 245 ? -8.229 -12.157 38.071 1.00 45.34 244 ALA A C 1
ATOM 1998 O O . ALA A 1 245 ? -8.438 -11.094 37.470 1.00 46.39 244 ALA A O 1
ATOM 2000 N N . GLN A 1 246 ? -8.964 -13.267 37.913 1.00 51.56 245 GLN A N 1
ATOM 2001 C CA . GLN A 1 246 ? -10.228 -13.380 37.122 1.00 53.22 245 GLN A CA 1
ATOM 2002 C C . GLN A 1 246 ? -9.979 -13.380 35.609 1.00 52.07 245 GLN A C 1
ATOM 2003 O O . GLN A 1 246 ? -10.946 -13.318 34.860 1.00 56.04 245 GLN A O 1
ATOM 2009 N N . MET A 1 247 ? -8.736 -13.416 35.158 1.00 51.76 246 MET A N 1
ATOM 2010 C CA . MET A 1 247 ? -8.427 -13.268 33.720 1.00 46.16 246 MET A CA 1
AT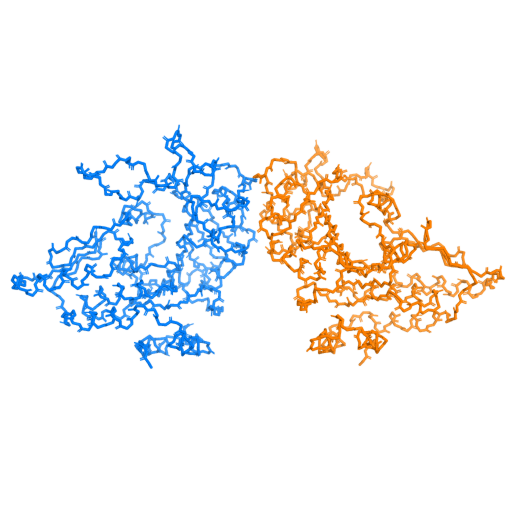OM 2011 C C . MET A 1 247 ? -8.198 -14.670 33.153 1.00 45.78 246 MET A C 1
ATOM 2012 O O . MET A 1 247 ? -7.450 -15.466 33.786 1.00 41.30 246 MET A O 1
ATOM 2017 N N . ARG A 1 248 ? -8.841 -14.956 32.016 1.00 48.14 247 ARG A N 1
ATOM 2018 C CA . ARG A 1 248 ? -8.620 -16.176 31.193 1.00 52.31 247 ARG A CA 1
ATOM 2019 C C . ARG A 1 248 ? -7.497 -15.857 30.186 1.00 50.43 247 ARG A C 1
ATOM 2020 O O . ARG A 1 248 ? -7.128 -14.676 30.044 1.00 49.17 247 ARG A O 1
ATOM 2022 N N . ASN A 1 249 ? -6.924 -16.854 29.526 1.00 49.22 248 ASN A N 1
ATOM 2023 C CA . ASN A 1 249 ? -5.915 -16.611 28.454 1.00 54.56 248 ASN A CA 1
ATOM 2024 C C . ASN A 1 249 ? -4.684 -15.943 29.094 1.00 46.53 248 ASN A C 1
ATOM 2025 O O . ASN A 1 249 ? -4.197 -14.912 28.587 1.00 50.04 248 ASN A O 1
ATOM 2027 N N . VAL A 1 250 ? -4.217 -16.508 30.204 1.00 41.75 249 VAL A N 1
ATOM 2028 C CA . VAL A 1 250 ? -2.996 -16.052 30.925 1.00 37.12 249 VAL A CA 1
ATOM 2029 C C . VAL A 1 250 ? -2.032 -17.234 31.020 1.00 33.39 249 VAL A C 1
ATOM 2030 O O . VAL A 1 250 ? -2.479 -18.368 31.113 1.00 34.67 249 VAL A O 1
ATOM 2034 N N . TYR A 1 251 ? -0.742 -16.969 30.894 1.00 29.65 250 TYR A N 1
ATOM 2035 C CA . TYR A 1 251 ? 0.299 -18.017 30.794 1.00 30.75 250 TYR A CA 1
ATOM 2036 C C . TYR A 1 251 ? 1.406 -17.715 31.807 1.00 32.06 250 TYR A C 1
ATOM 2037 O O . TYR A 1 251 ? 1.266 -18.137 32.958 1.00 32.50 250 TYR A O 1
ATOM 2046 N N . PHE A 1 252 ? 2.444 -16.976 31.424 1.00 28.79 251 PHE A N 1
ATOM 2047 C CA . PHE A 1 252 ? 3.673 -16.838 32.234 1.00 26.13 251 PHE A CA 1
ATOM 2048 C C . PHE A 1 252 ? 3.677 -15.500 32.974 1.00 25.67 251 PHE A C 1
ATOM 2049 O O . PHE A 1 252 ? 3.438 -14.443 32.392 1.00 26.12 251 PHE A O 1
ATOM 2057 N N . PHE A 1 253 ? 3.973 -15.587 34.265 1.00 24.81 252 PHE A N 1
ATOM 2058 C CA . PHE A 1 253 ? 4.194 -14.479 35.214 1.00 24.32 252 PHE A CA 1
ATOM 2059 C C . PHE A 1 253 ? 5.551 -14.711 35.853 1.00 25.75 252 PHE A C 1
ATOM 2060 O O . PHE A 1 253 ? 5.642 -15.211 36.981 1.00 27.42 252 PHE A O 1
ATOM 2068 N N . PRO A 1 254 ? 6.654 -14.369 35.156 1.00 23.96 253 PRO A N 1
ATOM 2069 C CA . PRO A 1 254 ? 7.976 -14.513 35.741 1.00 24.39 253 PRO A CA 1
ATOM 2070 C C . PRO A 1 254 ? 8.185 -13.428 36.799 1.00 25.92 253 PRO A C 1
ATOM 2071 O O . PRO A 1 254 ? 7.531 -12.425 36.748 1.00 25.93 253 PRO A O 1
ATOM 2075 N N . SER A 1 255 ? 9.117 -13.628 37.721 1.00 25.58 254 SER A N 1
ATOM 2076 C CA . SER A 1 255 ? 9.695 -12.502 38.489 1.00 26.04 254 SER A CA 1
ATOM 2077 C C . SER A 1 255 ? 10.369 -11.545 37.491 1.00 24.73 254 SER A C 1
ATOM 2078 O O . SER A 1 255 ? 10.766 -11.991 36.394 1.00 23.48 254 SER A O 1
ATOM 2081 N N . ALA A 1 256 ? 10.535 -10.281 37.869 1.00 25.84 255 ALA A N 1
ATOM 2082 C CA . ALA A 1 256 ? 11.325 -9.311 37.087 1.00 28.06 255 ALA A CA 1
ATOM 2083 C C . ALA A 1 256 ? 12.744 -9.861 36.837 1.00 27.77 255 ALA A C 1
ATOM 2084 O O . ALA A 1 256 ? 13.322 -9.642 35.749 1.00 31.38 255 ALA A O 1
ATOM 2086 N N . ARG A 1 257 ? 13.340 -10.533 37.809 1.00 28.58 256 ARG A N 1
ATOM 2087 C CA . ARG A 1 257 ? 14.744 -10.987 37.657 1.00 32.49 256 ARG A CA 1
ATOM 2088 C C . ARG A 1 257 ? 14.772 -12.160 36.677 1.00 31.20 256 ARG A C 1
ATOM 2089 O O . ARG A 1 257 ? 15.759 -12.302 35.972 1.00 33.36 256 ARG A O 1
ATOM 2097 N N . ALA A 1 258 ? 13.742 -13.000 36.685 1.00 30.33 257 ALA A N 1
ATOM 2098 C CA . ALA A 1 258 ? 13.575 -14.096 35.716 1.00 31.44 257 ALA A CA 1
ATOM 2099 C C . ALA A 1 258 ? 13.436 -13.485 34.308 1.00 28.63 257 ALA A C 1
ATOM 2100 O O . ALA A 1 258 ? 14.192 -13.868 33.369 1.00 24.07 257 ALA A O 1
ATOM 2102 N N . LEU A 1 259 ? 12.541 -12.506 34.179 1.00 27.66 258 LEU A N 1
ATOM 2103 C CA . LEU A 1 259 ? 12.267 -11.832 32.876 1.00 27.99 258 LEU A CA 1
ATOM 2104 C C . LEU A 1 259 ? 13.566 -11.222 32.315 1.00 26.56 258 LEU A C 1
ATOM 2105 O O . LEU A 1 259 ? 13.732 -11.197 31.109 1.00 27.27 258 LEU A O 1
ATOM 2110 N N . LYS A 1 260 ? 14.451 -10.737 33.176 1.00 27.35 259 LYS A N 1
ATOM 2111 C CA . LYS A 1 260 ? 15.739 -10.133 32.762 1.00 27.13 259 LYS A CA 1
ATOM 2112 C C . LYS A 1 260 ? 16.578 -11.212 32.108 1.00 27.63 259 LYS A C 1
ATOM 2113 O O . LYS A 1 260 ? 17.202 -10.932 31.069 1.00 29.26 259 LYS A O 1
ATOM 2119 N N . VAL A 1 261 ? 16.556 -12.424 32.655 1.00 27.64 260 VAL A N 1
ATOM 2120 C CA . VAL A 1 261 ? 17.348 -13.546 32.073 1.00 26.98 260 VAL A CA 1
ATOM 2121 C C . VAL A 1 261 ? 16.749 -13.926 30.718 1.00 26.35 260 VAL A C 1
ATOM 2122 O O . VAL A 1 261 ? 17.518 -14.165 29.767 1.00 31.62 260 VAL A O 1
ATOM 2126 N N . TRP A 1 262 ? 15.422 -13.980 30.627 1.00 25.75 261 TRP A N 1
ATOM 2127 C CA . TRP A 1 262 ? 14.702 -14.341 29.385 1.00 25.36 261 TRP A CA 1
ATOM 2128 C C . TRP A 1 262 ? 15.133 -13.388 28.262 1.00 25.13 261 TRP A C 1
ATOM 2129 O O . TRP A 1 262 ? 15.494 -13.879 27.168 1.00 25.27 261 TRP A O 1
ATOM 2140 N N . LEU A 1 263 ? 15.162 -12.082 28.534 1.00 25.76 262 LEU A N 1
ATOM 2141 C CA . LEU A 1 263 ? 15.556 -11.050 27.532 1.00 26.22 262 LEU A CA 1
ATOM 2142 C C . LEU A 1 263 ? 17.003 -11.271 27.095 1.00 27.36 262 LEU A C 1
ATOM 2143 O O . LEU A 1 263 ? 17.277 -11.112 25.887 1.00 29.47 262 LEU A O 1
ATOM 2148 N N . GLU A 1 264 ? 17.884 -11.655 28.007 1.00 27.51 263 GLU A N 1
ATOM 2149 C CA . GLU A 1 264 ? 19.321 -11.878 27.676 1.00 31.70 263 GLU A CA 1
ATOM 2150 C C . GLU A 1 264 ? 19.431 -13.122 26.792 1.00 30.24 263 GLU A C 1
ATOM 2151 O O . GLU A 1 264 ? 20.269 -13.136 25.905 1.00 29.71 263 GLU A O 1
ATOM 2157 N N . LEU A 1 265 ? 18.609 -14.138 27.053 1.00 29.26 264 LEU A N 1
ATOM 2158 C CA . LEU A 1 265 ? 18.673 -15.432 26.349 1.00 29.23 264 LEU A CA 1
ATOM 2159 C C . LEU A 1 265 ? 18.353 -15.197 24.866 1.00 30.03 264 LEU A C 1
ATOM 2160 O O . LEU A 1 265 ? 19.068 -15.731 24.010 1.00 32.04 264 LEU A O 1
ATOM 2165 N N . VAL A 1 266 ? 17.316 -14.420 24.578 1.00 29.37 265 VAL A N 1
ATOM 2166 C CA . VAL A 1 266 ? 16.875 -14.149 23.180 1.00 27.14 265 VAL A CA 1
ATOM 2167 C C . VAL A 1 266 ? 17.766 -13.043 22.570 1.00 26.50 265 VAL A C 1
ATOM 2168 O O . VAL A 1 266 ? 17.576 -12.748 21.411 1.00 27.23 265 VAL A O 1
ATOM 2172 N N . GLY A 1 267 ? 18.730 -12.475 23.290 1.00 25.12 266 GLY A N 1
ATOM 2173 C CA . GLY A 1 267 ? 19.804 -11.686 22.647 1.00 27.10 266 GLY A CA 1
ATOM 2174 C C . GLY A 1 267 ? 19.838 -10.195 23.002 1.00 28.89 266 GLY A C 1
ATOM 2175 O O . GLY A 1 267 ? 20.672 -9.454 22.449 1.00 32.19 266 GLY A O 1
ATOM 2176 N N . PHE A 1 268 ? 18.962 -9.718 23.867 1.00 27.79 267 PHE A N 1
ATOM 2177 C CA . PHE A 1 268 ? 19.003 -8.330 24.348 1.00 26.26 267 PHE A CA 1
ATOM 2178 C C . PHE A 1 268 ? 20.198 -8.160 25.282 1.00 28.65 267 PHE A C 1
ATOM 2179 O O . PHE A 1 268 ? 20.644 -9.120 25.916 1.00 30.91 267 PHE A O 1
ATOM 2187 N N . GLU A 1 269 ? 20.608 -6.905 25.394 1.00 30.17 268 GLU A N 1
ATOM 2188 C CA . GLU A 1 269 ? 21.784 -6.365 26.094 1.00 31.69 268 GLU A CA 1
ATOM 2189 C C . GLU A 1 269 ? 21.310 -5.308 27.098 1.00 32.38 268 GLU A C 1
ATOM 2190 O O . GLU A 1 269 ? 20.236 -4.676 26.858 1.00 28.77 268 GLU A O 1
ATOM 2196 N N . ASP A 1 270 ? 22.132 -5.056 28.125 1.00 32.48 269 ASP A N 1
ATOM 2197 C CA . ASP A 1 270 ? 22.009 -3.874 29.014 1.00 33.55 269 ASP A CA 1
ATOM 2198 C C . ASP A 1 270 ? 20.583 -3.881 29.589 1.00 29.71 269 ASP A C 1
ATOM 2199 O O . ASP A 1 270 ? 19.929 -2.871 29.548 1.00 32.45 269 ASP A O 1
ATOM 2204 N N . VAL A 1 271 ? 20.136 -5.018 30.111 1.00 28.36 270 VAL A N 1
ATOM 2205 C CA . VAL A 1 271 ? 18.753 -5.196 30.624 1.00 29.83 270 VAL A CA 1
ATOM 2206 C C . VAL A 1 271 ? 18.696 -4.610 32.032 1.00 31.37 270 VAL A C 1
ATOM 2207 O O . VAL A 1 271 ? 19.458 -5.048 32.873 1.00 34.11 270 VAL A O 1
ATOM 2211 N N . ARG A 1 272 ? 17.775 -3.688 32.279 1.00 29.68 271 ARG A N 1
ATOM 2212 C CA . ARG A 1 272 ? 17.598 -3.050 33.592 1.00 32.10 271 ARG A CA 1
ATOM 2213 C C . ARG A 1 272 ? 16.144 -3.196 34.037 1.00 32.18 271 ARG A C 1
ATOM 2214 O O . ARG A 1 272 ? 15.240 -2.922 33.223 1.00 29.90 271 ARG A O 1
ATOM 2222 N N . ILE A 1 273 ? 15.928 -3.540 35.303 1.00 30.48 272 ILE A N 1
ATOM 2223 C CA . ILE A 1 273 ? 14.582 -3.469 35.938 1.00 29.72 272 ILE A CA 1
ATOM 2224 C C . ILE A 1 273 ? 14.445 -2.048 36.454 1.00 30.36 272 ILE A C 1
ATOM 2225 O O . ILE A 1 273 ? 15.256 -1.697 37.282 1.00 32.16 272 ILE A O 1
ATOM 2230 N N . VAL A 1 274 ? 13.489 -1.261 35.965 1.00 29.17 273 VAL A N 1
ATOM 2231 C CA . VAL A 1 274 ? 13.481 0.202 36.265 1.00 28.31 273 VAL A CA 1
ATOM 2232 C C . VAL A 1 274 ? 12.283 0.561 37.143 1.00 29.75 273 VAL A C 1
ATOM 2233 O O . VAL A 1 274 ? 12.293 1.673 37.684 1.00 29.66 273 VAL A O 1
ATOM 2237 N N . ASP A 1 275 ? 11.299 -0.319 37.298 1.00 32.18 274 ASP A N 1
ATOM 2238 C CA . ASP A 1 275 ? 10.097 -0.009 38.117 1.00 35.38 274 ASP A CA 1
ATOM 2239 C C . ASP A 1 275 ? 9.390 -1.325 38.435 1.00 36.72 274 ASP A C 1
ATOM 2240 O O . ASP A 1 275 ? 9.324 -2.216 37.554 1.00 35.32 274 ASP A O 1
ATOM 2245 N N . GLU A 1 276 ? 8.930 -1.468 39.672 1.00 34.42 275 GLU A N 1
ATOM 2246 C CA . GLU A 1 276 ? 8.111 -2.628 40.087 1.00 37.53 275 GLU A CA 1
ATOM 2247 C C . GLU A 1 276 ? 7.178 -2.176 41.208 1.00 36.05 275 GLU A C 1
ATOM 2248 O O . GLU A 1 276 ? 7.673 -1.589 42.145 1.00 36.42 275 GLU A O 1
ATOM 2254 N N . ASN A 1 277 ? 5.874 -2.416 41.070 1.00 31.76 276 ASN A N 1
ATOM 2255 C CA . ASN A 1 277 ? 4.825 -1.911 41.986 1.00 31.13 276 ASN A CA 1
ATOM 2256 C C . ASN A 1 277 ? 3.643 -2.874 41.963 1.00 30.05 276 ASN A C 1
ATOM 2257 O O . ASN A 1 277 ? 3.401 -3.478 40.911 1.00 29.28 276 ASN A O 1
ATOM 2262 N N . VAL A 1 278 ? 2.870 -2.936 43.037 1.00 28.30 277 VAL A N 1
ATOM 2263 C CA . VAL A 1 278 ? 1.518 -3.557 43.010 1.00 30.55 277 VAL A CA 1
ATOM 2264 C C . VAL A 1 278 ? 0.724 -2.783 41.967 1.00 30.26 277 VAL A C 1
ATOM 2265 O O . VAL A 1 278 ? 0.926 -1.548 41.895 1.00 34.66 277 VAL A O 1
ATOM 2269 N N . THR A 1 279 ? -0.138 -3.441 41.184 1.00 31.68 278 THR A N 1
ATOM 2270 C CA . THR A 1 279 ? -0.816 -2.781 40.030 1.00 34.60 278 THR A CA 1
ATOM 2271 C C . THR A 1 279 ? -1.735 -1.657 40.499 1.00 36.60 278 THR A C 1
ATOM 2272 O O . THR A 1 279 ? -1.917 -0.684 39.716 1.00 41.72 278 THR A O 1
ATOM 2276 N N . SER A 1 280 ? -2.224 -1.746 41.735 1.00 38.03 279 SER A N 1
ATOM 2277 C CA . SER A 1 280 ? -3.148 -0.751 42.339 1.00 37.13 279 SER A CA 1
ATOM 2278 C C . SER A 1 280 ? -2.478 0.623 42.423 1.00 32.47 279 SER A C 1
ATOM 2279 O O . SER A 1 280 ? -3.232 1.609 42.399 1.00 36.09 279 SER A O 1
ATOM 2282 N N . VAL A 1 281 ? -1.143 0.708 42.474 1.00 29.48 280 VAL A N 1
ATOM 2283 C CA . VAL A 1 281 ? -0.411 2.013 42.440 1.00 32.94 280 VAL A CA 1
ATOM 2284 C C . VAL A 1 281 ? -0.908 2.848 41.254 1.00 32.88 280 VAL A C 1
ATOM 2285 O O . VAL A 1 281 ? -1.121 4.059 41.426 1.00 37.33 280 VAL A O 1
ATOM 2289 N N . ASP A 1 282 ? -1.113 2.231 40.095 1.00 32.89 281 ASP A N 1
ATOM 2290 C CA . ASP A 1 282 ? -1.457 2.954 38.851 1.00 37.00 281 ASP A CA 1
ATOM 2291 C C . ASP A 1 282 ? -2.930 2.770 38.453 1.00 37.78 281 ASP A C 1
ATOM 2292 O O . ASP A 1 282 ? -3.269 3.192 37.331 1.00 42.06 281 ASP A O 1
ATOM 2297 N N . GLU A 1 283 ? -3.770 2.167 39.295 1.00 37.01 282 GLU A N 1
ATOM 2298 C CA . GLU A 1 283 ? -5.227 2.022 39.042 1.00 41.98 282 GLU A CA 1
ATOM 2299 C C . GLU A 1 283 ? -5.989 3.148 39.763 1.00 42.94 282 GLU A C 1
ATOM 2300 O O . GLU A 1 283 ? -5.563 3.570 40.871 1.00 46.42 282 GLU A O 1
ATOM 2306 N N . GLN A 1 284 ? -7.077 3.630 39.160 1.00 38.61 283 GLN A N 1
ATOM 2307 C CA . GLN A 1 284 ? -8.119 4.426 39.858 1.00 36.69 283 GLN A CA 1
ATOM 2308 C C . GLN A 1 284 ? -9.303 3.514 40.195 1.00 40.32 283 GLN A C 1
ATOM 2309 O O . GLN A 1 284 ? -9.442 2.436 39.582 1.00 38.73 283 GLN A O 1
ATOM 2315 N N . ARG A 1 285 ? -10.068 3.901 41.209 1.00 44.67 284 ARG A N 1
ATOM 2316 C CA . ARG A 1 285 ? -11.238 3.148 41.730 1.00 47.48 284 ARG A CA 1
ATOM 2317 C C . ARG A 1 285 ? -12.399 4.135 41.847 1.00 47.80 284 ARG A C 1
ATOM 2318 O O . ARG A 1 285 ? -12.178 5.273 42.322 1.00 44.52 284 ARG A O 1
ATOM 2326 N N . THR A 1 286 ? -13.575 3.730 41.379 1.00 54.94 285 THR A N 1
ATOM 2327 C CA . THR A 1 286 ? -14.865 4.408 41.675 1.00 62.04 285 THR A CA 1
ATOM 2328 C C . THR A 1 286 ? -15.208 4.153 43.146 1.00 56.11 285 THR A C 1
ATOM 2329 O O . THR A 1 286 ? -15.504 3.016 43.503 1.00 63.86 285 THR A O 1
ATOM 2333 N N . THR A 1 287 ? -15.203 5.201 43.949 1.00 55.85 286 THR A N 1
ATOM 2334 C CA . THR A 1 287 ? -15.181 5.140 45.428 1.00 61.30 286 THR A CA 1
ATOM 2335 C C . THR A 1 287 ? -16.206 6.149 45.975 1.00 59.25 286 THR A C 1
ATOM 2336 O O . THR A 1 287 ? -15.820 7.064 46.716 1.00 71.20 286 THR A O 1
ATOM 2340 N N . ASN A 1 288 ? -17.474 6.011 45.600 1.00 50.08 287 ASN A N 1
ATOM 2341 C CA . ASN A 1 288 ? -18.528 6.990 45.966 1.00 48.48 287 ASN A CA 1
ATOM 2342 C C . ASN A 1 288 ? -19.338 6.485 47.185 1.00 42.53 287 ASN A C 1
ATOM 2343 O O . ASN A 1 288 ? -18.945 5.502 47.865 1.00 39.02 287 ASN A O 1
ATOM 2348 N N . TRP A 1 289 ? -20.477 7.123 47.408 1.00 40.93 288 TRP A N 1
ATOM 2349 C CA . TRP A 1 289 ? -21.409 6.899 48.544 1.00 41.65 288 TRP A CA 1
ATOM 2350 C C . TRP A 1 289 ? -22.072 5.527 48.434 1.00 41.49 288 TRP A C 1
ATOM 2351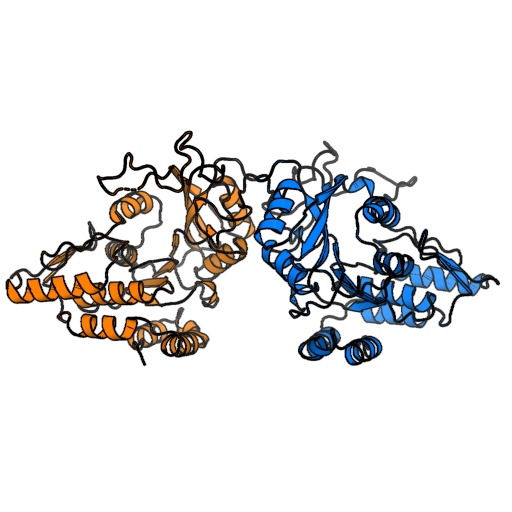 O O . TRP A 1 289 ? -22.517 5.026 49.465 1.00 42.09 288 TRP A O 1
ATOM 2362 N N . MET A 1 290 ? -22.190 5.005 47.209 1.00 42.69 289 MET A N 1
ATOM 2363 C CA . MET A 1 290 ? -22.882 3.739 46.842 1.00 40.41 289 MET A CA 1
ATOM 2364 C C . MET A 1 290 ? -21.916 2.562 46.946 1.00 40.85 289 MET A C 1
ATOM 2365 O O . MET A 1 290 ? -22.369 1.400 46.767 1.00 41.53 289 MET A O 1
ATOM 2370 N N . THR A 1 291 ? -20.621 2.802 47.161 1.00 42.37 290 THR A N 1
ATOM 2371 C CA . THR A 1 291 ? -19.614 1.712 47.082 1.00 40.70 290 THR A CA 1
ATOM 2372 C C . THR A 1 291 ? -19.874 0.715 48.207 1.00 39.68 290 THR A C 1
ATOM 2373 O O . THR A 1 291 ? -19.947 1.164 49.355 1.00 39.02 290 THR A O 1
ATOM 2377 N N . HIS A 1 292 ? -19.942 -0.581 47.890 1.00 41.03 291 HIS A N 1
ATOM 2378 C CA . HIS A 1 292 ? -20.079 -1.680 48.880 1.00 43.14 291 HIS A CA 1
ATOM 2379 C C . HIS A 1 292 ? -18.679 -1.947 49.429 1.00 46.36 291 HIS A C 1
ATOM 2380 O O . HIS A 1 292 ? -18.182 -1.126 50.211 1.00 48.75 291 HIS A O 1
ATOM 2387 N N . ASN A 1 293 ? -17.998 -2.971 48.926 1.00 54.54 292 ASN A N 1
ATOM 2388 C CA . ASN A 1 293 ? -16.583 -3.236 49.287 1.00 58.18 292 ASN A CA 1
ATOM 2389 C C . ASN A 1 293 ? -15.660 -2.469 48.326 1.00 58.83 292 ASN A C 1
ATOM 2390 O O . ASN A 1 293 ? -15.850 -2.552 47.101 1.00 64.71 292 ASN A O 1
ATOM 2395 N N . SER A 1 294 ? -14.676 -1.765 48.863 1.00 61.43 293 SER A N 1
ATOM 2396 C CA . SER A 1 294 ? -13.705 -0.949 48.089 1.00 75.47 293 SER A CA 1
ATOM 2397 C C . SER A 1 294 ? -12.696 -1.824 47.309 1.00 75.59 293 SER A C 1
ATOM 2398 O O . SER A 1 294 ? -12.193 -1.343 46.276 1.00 71.26 293 SER A O 1
ATOM 2401 N N . LEU A 1 295 ? -12.374 -3.027 47.811 1.00 77.89 294 LEU A N 1
ATOM 2402 C CA . LEU A 1 295 ? -11.380 -3.951 47.203 1.00 79.11 294 LEU A CA 1
ATOM 2403 C C . LEU A 1 295 ? -11.832 -4.288 45.796 1.00 78.86 294 LEU A C 1
ATOM 2404 O O . LEU A 1 295 ? -12.974 -4.689 45.606 1.00 90.82 294 LEU A O 1
ATOM 2409 N N . PRO A 1 296 ? -10.932 -4.186 44.798 1.00 69.43 295 PRO A N 1
ATOM 2410 C CA . PRO A 1 296 ? -11.201 -4.737 43.472 1.00 63.79 295 PRO A CA 1
ATOM 2411 C C . PRO A 1 296 ? -11.674 -6.199 43.548 1.00 60.01 295 PRO A C 1
ATOM 2412 O O . PRO A 1 296 ? -11.318 -6.898 44.476 1.00 57.77 295 PRO A O 1
ATOM 2416 N N . ASP A 1 297 ? -12.493 -6.596 42.575 1.00 68.69 296 ASP A N 1
ATOM 2417 C CA . ASP A 1 297 ? -13.155 -7.922 42.489 1.00 76.21 296 ASP A CA 1
ATOM 2418 C C . ASP A 1 297 ? -12.097 -9.025 42.401 1.00 72.37 296 ASP A C 1
ATOM 2419 O O . ASP A 1 297 ? -12.364 -10.140 42.889 1.00 64.95 296 ASP A O 1
ATOM 2424 N N . TYR A 1 298 ? -10.940 -8.731 41.803 1.00 71.30 297 TYR A N 1
ATOM 2425 C CA . TYR A 1 298 ? -9.895 -9.748 41.507 1.00 64.62 297 TYR A CA 1
ATOM 2426 C C . TYR A 1 298 ? -9.121 -10.111 42.787 1.00 59.36 297 TYR A C 1
ATOM 2427 O O . TYR A 1 298 ? -8.518 -11.214 42.828 1.00 61.93 297 TYR A O 1
ATOM 2436 N N . LEU A 1 299 ? -9.158 -9.252 43.817 1.00 56.10 298 LEU A N 1
ATOM 2437 C CA . LEU A 1 299 ? -8.483 -9.520 45.115 1.00 53.62 298 LEU A CA 1
ATOM 2438 C C . LEU A 1 299 ? -9.417 -10.289 46.048 1.00 57.95 298 LEU A C 1
ATOM 2439 O O . LEU A 1 299 ? -10.631 -10.051 46.036 1.00 74.68 298 LEU A O 1
ATOM 2444 N N . ASP A 1 300 ? -8.836 -11.153 46.862 1.00 64.75 299 ASP A N 1
ATOM 2445 C CA . ASP A 1 300 ? -9.493 -11.838 48.003 1.00 72.05 299 ASP A CA 1
ATOM 2446 C C . ASP A 1 300 ? -9.879 -10.800 49.078 1.00 81.46 299 ASP A C 1
ATOM 2447 O O . ASP A 1 300 ? -8.946 -10.167 49.647 1.00 78.73 299 ASP A O 1
ATOM 2452 N N . GLN A 1 301 ? -11.187 -10.661 49.380 1.00 87.23 300 GLN A N 1
ATOM 2453 C CA . GLN A 1 301 ? -11.760 -9.703 50.386 1.00 87.66 300 GLN A CA 1
ATOM 2454 C C . GLN A 1 301 ? -11.302 -10.050 51.814 1.00 82.45 300 GLN A C 1
ATOM 2455 O O . GLN A 1 301 ? -11.191 -9.145 52.637 1.00 85.62 300 GLN A O 1
ATOM 2461 N N . ASN A 1 302 ? -10.997 -11.320 52.057 1.00 92.49 301 ASN A N 1
ATOM 2462 C CA . ASN A 1 302 ? -10.473 -11.898 53.320 1.00 96.00 301 ASN A CA 1
ATOM 2463 C C . ASN A 1 302 ? -8.955 -11.656 53.462 1.00 92.59 301 ASN A C 1
ATOM 2464 O O . ASN A 1 302 ? -8.454 -11.854 54.575 1.00 95.43 301 ASN A O 1
ATOM 2469 N N . ASP A 1 303 ? -8.235 -11.291 52.389 1.00 91.06 302 ASP A N 1
ATOM 2470 C CA . ASP A 1 303 ? -6.752 -11.112 52.370 1.00 72.80 302 ASP A CA 1
ATOM 2471 C C . ASP A 1 303 ? -6.333 -10.422 51.071 1.00 72.15 302 ASP A C 1
ATOM 2472 O O . ASP A 1 303 ? -6.012 -11.070 50.074 1.00 69.28 302 ASP A O 1
ATOM 2477 N N . PRO A 1 304 ? -6.315 -9.077 51.039 1.00 70.31 303 PRO A N 1
ATOM 2478 C CA . PRO A 1 304 ? -6.016 -8.353 49.804 1.00 66.84 303 PRO A CA 1
ATOM 2479 C C . PRO A 1 304 ? -4.559 -8.437 49.314 1.00 60.74 303 PRO A C 1
ATOM 2480 O O . PRO A 1 304 ? -4.230 -7.833 48.294 1.00 60.09 303 PRO A O 1
ATOM 2484 N N . SER A 1 305 ? -3.717 -9.216 49.991 1.00 51.37 304 SER A N 1
ATOM 2485 C CA . SER A 1 305 ? -2.372 -9.568 49.479 1.00 46.70 304 SER A CA 1
ATOM 2486 C C . SER A 1 305 ? -2.466 -10.707 48.447 1.00 46.01 304 SER A C 1
ATOM 2487 O O . SER A 1 305 ? -1.403 -11.082 47.890 1.00 42.21 304 SER A O 1
ATOM 2490 N N . LYS A 1 306 ? -3.660 -11.258 48.205 1.00 41.35 305 LYS A N 1
ATOM 2491 C CA . LYS A 1 306 ? -3.871 -12.428 47.310 1.00 45.95 305 LYS A CA 1
ATOM 2492 C C . LYS A 1 306 ? -4.998 -12.157 46.310 1.00 44.08 305 LYS A C 1
ATOM 2493 O O . LYS A 1 306 ? -5.903 -11.394 46.620 1.00 41.11 305 LYS A O 1
ATOM 2499 N N . THR A 1 307 ? -4.958 -12.812 45.153 1.00 44.97 306 THR A N 1
ATOM 2500 C CA . THR A 1 307 ? -6.079 -12.854 44.179 1.00 46.32 306 THR A CA 1
ATOM 2501 C C . THR A 1 307 ? -7.210 -13.708 44.773 1.00 49.23 306 THR A C 1
ATOM 2502 O O . THR A 1 307 ? -6.935 -14.461 45.742 1.00 46.59 306 THR A O 1
ATOM 2506 N N . VAL A 1 308 ? -8.415 -13.629 44.204 1.00 53.18 307 VAL A N 1
ATOM 2507 C CA . VAL A 1 308 ? -9.575 -14.490 44.594 1.00 56.84 307 VAL A CA 1
ATOM 2508 C C . VAL A 1 308 ? -9.195 -15.966 44.460 1.00 52.49 307 VAL A C 1
ATOM 2509 O O . VAL A 1 308 ? -9.802 -16.771 45.149 1.00 60.43 307 VAL A O 1
ATOM 2513 N N . GLU A 1 309 ? -8.241 -16.311 43.595 1.00 53.44 308 GLU A N 1
ATOM 2514 C CA . GLU A 1 309 ? -7.803 -17.719 43.362 1.00 49.14 308 GLU A CA 1
ATOM 2515 C C . GLU A 1 309 ? -6.745 -18.096 44.396 1.00 45.63 308 GLU A C 1
ATOM 2516 O O . GLU A 1 309 ? -6.445 -19.287 44.497 1.00 51.79 308 GLU A O 1
ATOM 2522 N N . GLY A 1 310 ? -6.155 -17.128 45.102 1.00 44.56 309 GLY A N 1
ATOM 2523 C CA . GLY A 1 310 ? -5.122 -17.403 46.123 1.00 44.62 309 GLY A CA 1
ATOM 2524 C C . GLY A 1 310 ? -3.689 -17.270 45.620 1.00 44.54 309 GLY A C 1
ATOM 2525 O O . GLY A 1 310 ? -2.786 -17.674 46.354 1.00 47.82 309 GLY A O 1
ATOM 2526 N N . TYR A 1 311 ? -3.450 -16.678 44.449 1.00 43.09 310 TYR A N 1
ATOM 2527 C CA . TYR A 1 311 ? -2.077 -16.296 44.005 1.00 41.33 310 TYR A CA 1
ATOM 2528 C C . TYR A 1 311 ? -1.670 -14.979 44.659 1.00 38.25 310 TYR A C 1
ATOM 2529 O O . TYR A 1 311 ? -2.519 -14.263 45.188 1.00 37.26 310 TYR A O 1
ATOM 2538 N N . PRO A 1 312 ? -0.370 -14.608 44.650 1.00 37.55 311 PRO A N 1
ATOM 2539 C CA . PRO A 1 312 ? 0.030 -13.263 45.083 1.00 38.80 311 PRO A CA 1
ATOM 2540 C C . PRO A 1 312 ? -0.657 -12.159 44.254 1.00 35.77 311 PRO A C 1
ATOM 2541 O O . PRO A 1 312 ? -0.871 -12.346 43.063 1.00 39.37 311 PRO A O 1
ATOM 2545 N N . ALA A 1 313 ? -1.024 -11.055 44.892 1.00 35.78 312 ALA A N 1
ATOM 2546 C CA . ALA A 1 313 ? -1.733 -9.920 44.260 1.00 41.12 312 ALA A CA 1
ATOM 2547 C C . ALA A 1 313 ? -0.896 -9.375 43.101 1.00 38.95 312 ALA A C 1
ATOM 2548 O O . ALA A 1 313 ? 0.337 -9.383 43.139 1.00 35.34 312 ALA A O 1
ATOM 2550 N N . PRO A 1 314 ? -1.552 -8.901 42.027 1.00 34.97 313 PRO A N 1
ATOM 2551 C CA . PRO A 1 314 ? -0.833 -8.472 40.827 1.00 37.06 313 PRO A CA 1
ATOM 2552 C C . PRO A 1 314 ? 0.269 -7.431 41.064 1.00 32.76 313 PRO A C 1
ATOM 2553 O O . PRO A 1 314 ? 0.051 -6.534 41.807 1.00 34.33 313 PRO A O 1
ATOM 2557 N N . ARG A 1 315 ? 1.427 -7.615 40.431 1.00 35.08 314 ARG A N 1
ATOM 2558 C CA . ARG A 1 315 ? 2.543 -6.638 40.398 1.00 34.18 314 ARG A CA 1
ATOM 2559 C C . ARG A 1 315 ? 2.997 -6.449 38.962 1.00 31.28 314 ARG A C 1
ATOM 2560 O O . ARG A 1 315 ? 3.030 -7.444 38.229 1.00 30.51 314 ARG A O 1
ATOM 2568 N N . ARG A 1 316 ? 3.336 -5.222 38.604 1.00 29.37 315 ARG A N 1
ATOM 2569 C CA . ARG A 1 316 ? 3.767 -4.826 37.250 1.00 30.06 315 ARG A CA 1
ATOM 2570 C C . ARG A 1 316 ? 5.238 -4.451 37.357 1.00 28.04 315 ARG A C 1
ATOM 2571 O O . ARG A 1 316 ? 5.570 -3.675 38.240 1.00 30.00 315 ARG A O 1
ATOM 2579 N N . ALA A 1 317 ? 6.073 -4.999 36.485 1.00 29.30 316 ALA A N 1
ATOM 2580 C CA . ALA A 1 317 ? 7.497 -4.638 36.329 1.00 27.29 316 ALA A CA 1
ATOM 2581 C C . ALA A 1 317 ? 7.697 -4.045 34.940 1.00 27.30 316 ALA A C 1
ATOM 2582 O O . ALA A 1 317 ? 6.957 -4.405 34.002 1.00 27.07 316 ALA A O 1
ATOM 2584 N N . ILE A 1 318 ? 8.634 -3.111 34.850 1.00 25.58 317 ILE A N 1
ATOM 2585 C CA . ILE A 1 318 ? 9.004 -2.398 33.603 1.00 26.06 317 ILE A CA 1
ATOM 2586 C C . ILE A 1 318 ? 10.500 -2.599 33.444 1.00 24.48 317 ILE A C 1
ATOM 2587 O O . ILE A 1 318 ? 11.230 -2.332 34.379 1.00 26.26 317 ILE A O 1
ATOM 2592 N N . LEU A 1 319 ? 10.896 -3.188 32.334 1.00 24.54 318 LEU A N 1
ATOM 2593 C CA . LEU A 1 319 ? 12.314 -3.455 31.990 1.00 23.79 318 LEU A CA 1
ATOM 2594 C C . LEU A 1 319 ? 12.659 -2.627 30.768 1.00 24.99 318 LEU A C 1
ATOM 2595 O O . LEU A 1 319 ? 11.755 -2.328 30.005 1.00 27.75 318 LEU A O 1
ATOM 2600 N N . VAL A 1 320 ? 13.916 -2.244 30.656 1.00 25.04 319 VAL A N 1
ATOM 2601 C CA . VAL A 1 320 ? 14.458 -1.503 29.489 1.00 26.08 319 VAL A CA 1
ATOM 2602 C C . VAL A 1 320 ? 15.636 -2.342 29.005 1.00 26.49 319 VAL A C 1
ATOM 2603 O O . VAL A 1 320 ? 16.378 -2.823 29.870 1.00 25.82 319 VAL A O 1
ATOM 2607 N N . ALA A 1 321 ? 15.709 -2.618 27.708 1.00 26.40 320 ALA A N 1
ATOM 2608 C CA . ALA A 1 321 ? 16.804 -3.388 27.088 1.00 24.98 320 ALA A CA 1
ATOM 2609 C C . ALA A 1 321 ? 17.196 -2.787 25.732 1.00 27.22 320 ALA A C 1
ATOM 2610 O O . ALA A 1 321 ? 16.485 -1.914 25.209 1.00 27.59 320 ALA A O 1
ATOM 2612 N N . LYS A 1 322 ? 18.338 -3.228 25.215 1.00 30.16 321 LYS A N 1
ATOM 2613 C CA . LYS A 1 322 ? 18.975 -2.723 23.974 1.00 29.94 321 LYS A CA 1
ATOM 2614 C C . LYS A 1 322 ? 19.121 -3.902 23.007 1.00 28.96 321 LYS A C 1
ATOM 2615 O O . LYS A 1 322 ? 19.601 -4.963 23.436 1.00 25.69 321 LYS A O 1
ATOM 2621 N N . LYS A 1 323 ? 18.705 -3.746 21.753 1.00 27.13 322 LYS A N 1
ATOM 2622 C CA . LYS A 1 323 ? 19.093 -4.698 20.691 1.00 28.80 322 LYS A CA 1
ATOM 2623 C C . LYS A 1 323 ? 20.569 -4.478 20.410 1.00 28.51 322 LYS A C 1
ATOM 2624 O O . LYS A 1 323 ? 21.010 -3.340 20.316 1.00 28.01 322 LYS A O 1
ATOM 2630 N N . PRO A 1 324 ? 21.380 -5.542 20.264 1.00 30.86 323 PRO A N 1
ATOM 2631 C CA . PRO A 1 324 ? 22.783 -5.376 19.879 1.00 35.15 323 PRO A CA 1
ATOM 2632 C C . PRO A 1 324 ? 22.986 -4.511 18.634 1.00 34.63 323 PRO A C 1
ATOM 2633 O O . PRO A 1 324 ? 22.083 -4.443 17.785 1.00 36.54 323 PRO A O 1
ATOM 2637 N N . GLY A 1 325 ? 24.151 -3.864 18.562 1.00 38.71 324 GLY A N 1
ATOM 2638 C CA . GLY A 1 325 ? 24.607 -3.073 17.401 1.00 38.20 324 GLY A CA 1
ATOM 2639 C C . GLY A 1 325 ? 24.631 -1.602 17.753 1.00 44.01 324 GLY A C 1
ATOM 2640 O O . GLY A 1 325 ? 24.029 -1.246 18.795 1.00 42.08 324 GLY A O 1
ATOM 2641 N N . HIS A 1 326 ? 25.302 -0.777 16.939 1.00 49.79 325 HIS A N 1
ATOM 2642 C CA . HIS A 1 326 ? 25.386 0.703 17.097 1.00 52.93 325 HIS A CA 1
ATOM 2643 C C . HIS A 1 326 ? 24.065 1.296 16.604 1.00 46.48 325 HIS A C 1
ATOM 2644 O O . HIS A 1 326 ? 23.576 0.811 15.556 1.00 46.86 325 HIS A O 1
ATOM 2651 N N . HIS A 1 327 ? 23.487 2.246 17.350 1.00 43.63 326 HIS A N 1
ATOM 2652 C CA . HIS A 1 327 ? 22.252 2.991 16.963 1.00 51.35 326 HIS A CA 1
ATOM 2653 C C . HIS A 1 327 ? 22.634 4.158 16.028 1.00 53.03 326 HIS A C 1
ATOM 2654 O O . HIS A 1 327 ? 23.317 5.074 16.503 1.00 49.36 326 HIS A O 1
ATOM 2661 N N . HIS A 1 328 ? 22.217 4.109 14.751 1.00 62.87 327 HIS A N 1
ATOM 2662 C CA . HIS A 1 328 ? 22.541 5.097 13.681 1.00 67.70 327 HIS A CA 1
ATOM 2663 C C . HIS A 1 328 ? 21.590 6.303 13.762 1.00 82.17 327 HIS A C 1
ATOM 2664 O O . HIS A 1 328 ? 20.486 6.162 14.349 1.00 76.29 327 HIS A O 1
ATOM 2666 N N . HIS A 1 329 ? 22.009 7.434 13.166 1.00 109.28 328 HIS A N 1
ATOM 2667 C CA . HIS A 1 329 ? 21.348 8.776 13.184 1.00 105.11 328 HIS A CA 1
ATOM 2668 C C . HIS A 1 329 ? 21.344 9.316 14.625 1.00 106.52 328 HIS A C 1
ATOM 2669 O O . HIS A 1 329 ? 20.318 9.898 15.028 1.00 119.78 328 HIS A O 1
ATOM 2676 N N . HIS A 1 330 ? 22.454 9.134 15.361 1.00 105.74 329 HIS A N 1
ATOM 2677 C CA . HIS A 1 330 ? 22.621 9.427 16.816 1.00 101.22 329 HIS A CA 1
ATOM 2678 C C . HIS A 1 330 ? 21.573 8.650 17.622 1.00 101.30 329 HIS A C 1
ATOM 2679 O O . HIS A 1 330 ? 20.924 9.225 18.486 1.00 108.02 329 HIS A O 1
ATOM 2681 N N . MET B 1 1 ? 15.650 -38.695 -5.171 1.00 93.93 0 MET B N 1
ATOM 2682 C CA . MET B 1 1 ? 15.235 -39.749 -4.213 1.00 88.73 0 MET B CA 1
ATOM 2683 C C . MET B 1 1 ? 16.480 -40.278 -3.496 1.00 90.08 0 MET B C 1
ATOM 2684 O O . MET B 1 1 ? 17.321 -40.921 -4.140 1.00 87.02 0 MET B O 1
ATOM 2689 N N . MET B 1 2 ? 16.587 -40.006 -2.204 1.00 93.67 1 MET B N 1
ATOM 2690 C CA . MET B 1 2 ? 17.641 -40.594 -1.350 1.00 95.58 1 MET B CA 1
ATOM 2691 C C . MET B 1 2 ? 17.098 -41.848 -0.648 1.00 83.60 1 MET B C 1
ATOM 2692 O O . MET B 1 2 ? 17.844 -42.826 -0.553 1.00 88.80 1 MET B O 1
ATOM 2697 N N . PHE B 1 3 ? 15.858 -41.827 -0.159 1.00 66.73 2 PHE B N 1
ATOM 2698 C CA . PHE B 1 3 ? 15.243 -42.961 0.577 1.00 59.19 2 PHE B CA 1
ATOM 2699 C C . PHE B 1 3 ? 13.746 -42.970 0.259 1.00 54.24 2 PHE B C 1
ATOM 2700 O O . PHE B 1 3 ? 13.110 -41.904 0.360 1.00 62.38 2 PHE B O 1
ATOM 2708 N N . ASN B 1 4 ? 13.205 -44.141 -0.067 1.00 44.64 3 ASN B N 1
ATOM 2709 C CA . ASN B 1 4 ? 11.797 -44.306 -0.488 1.00 46.27 3 ASN B CA 1
ATOM 2710 C C . ASN B 1 4 ? 10.910 -44.654 0.710 1.00 44.97 3 ASN B C 1
ATOM 2711 O O . ASN B 1 4 ? 11.056 -45.770 1.257 1.00 49.25 3 ASN B O 1
ATOM 2716 N N . PHE B 1 5 ? 9.934 -43.793 1.011 1.00 35.81 4 PHE B N 1
ATOM 2717 C CA . PHE B 1 5 ? 8.990 -43.939 2.139 1.00 35.37 4 PHE B CA 1
ATOM 2718 C C . PHE B 1 5 ? 7.688 -44.574 1.678 1.00 37.30 4 PHE B C 1
ATOM 2719 O O . PHE B 1 5 ? 6.672 -44.500 2.429 1.00 39.89 4 PHE B O 1
ATOM 2727 N N . ALA B 1 6 ? 7.711 -45.211 0.502 1.00 41.67 5 ALA B N 1
ATOM 2728 C CA . ALA B 1 6 ? 6.548 -45.899 -0.111 1.00 39.20 5 ALA B CA 1
ATOM 2729 C C . ALA B 1 6 ? 5.816 -46.771 0.917 1.00 41.16 5 ALA B C 1
ATOM 2730 O O . ALA B 1 6 ? 4.556 -46.695 0.996 1.00 33.57 5 ALA B O 1
ATOM 2732 N N . ASN B 1 7 ? 6.575 -47.567 1.683 1.00 39.99 6 ASN B N 1
ATOM 2733 C CA . ASN B 1 7 ? 6.009 -48.518 2.670 1.00 42.16 6 ASN B CA 1
ATOM 2734 C C . ASN B 1 7 ? 5.223 -47.745 3.726 1.00 44.72 6 ASN B C 1
ATOM 2735 O O . ASN B 1 7 ? 4.121 -48.209 4.076 1.00 40.15 6 ASN B O 1
ATOM 2740 N N . PHE B 1 8 ? 5.717 -46.589 4.180 1.00 43.64 7 PHE B N 1
ATOM 2741 C CA . PHE B 1 8 ? 4.990 -45.786 5.190 1.00 42.53 7 PHE B CA 1
ATOM 2742 C C . PHE B 1 8 ? 3.738 -45.180 4.544 1.00 44.98 7 PHE B C 1
ATOM 2743 O O . PHE B 1 8 ? 2.652 -45.222 5.179 1.00 39.20 7 PHE B O 1
ATOM 2751 N N . TYR B 1 9 ? 3.842 -44.681 3.303 1.00 40.98 8 TYR B N 1
ATOM 2752 C CA . TYR B 1 9 ? 2.670 -44.117 2.574 1.00 40.04 8 TYR B CA 1
ATOM 2753 C C . TYR B 1 9 ? 1.568 -45.176 2.491 1.00 39.73 8 TYR B C 1
ATOM 2754 O O . TYR B 1 9 ? 0.379 -44.881 2.769 1.00 37.78 8 TYR B O 1
ATOM 2763 N N . GLN B 1 10 ? 1.963 -46.397 2.139 1.00 38.89 9 GLN B N 1
ATOM 2764 C CA . GLN B 1 10 ? 1.041 -47.557 2.026 1.00 43.26 9 GLN B CA 1
ATOM 2765 C C . GLN B 1 10 ? 0.368 -47.825 3.378 1.00 43.59 9 GLN B C 1
ATOM 2766 O O . GLN B 1 10 ? -0.879 -47.977 3.415 1.00 38.53 9 GLN B O 1
ATOM 2772 N N . LEU B 1 11 ? 1.160 -47.867 4.457 1.00 39.85 10 LEU B N 1
ATOM 2773 C CA . LEU B 1 11 ? 0.651 -48.147 5.821 1.00 38.91 10 LEU B CA 1
ATOM 2774 C C . LEU B 1 11 ? -0.398 -47.100 6.193 1.00 40.51 10 LEU B C 1
ATOM 2775 O O . LEU B 1 11 ? -1.520 -47.508 6.578 1.00 41.67 10 LEU B O 1
ATOM 2780 N N . ILE B 1 12 ? -0.082 -45.800 6.076 1.00 38.13 11 ILE B N 1
ATOM 2781 C CA . ILE B 1 12 ? -1.021 -44.750 6.577 1.00 41.70 11 ILE B CA 1
ATOM 2782 C C . ILE B 1 12 ? -2.218 -44.635 5.628 1.00 40.64 11 ILE B C 1
ATOM 2783 O O . ILE B 1 12 ? -3.291 -44.260 6.123 1.00 43.40 11 ILE B O 1
ATOM 2788 N N . ALA B 1 13 ? -2.054 -44.948 4.338 1.00 41.11 12 ALA B N 1
ATOM 2789 C CA . ALA B 1 13 ? -3.162 -45.008 3.351 1.00 41.36 12 ALA B CA 1
ATOM 2790 C C . ALA B 1 13 ? -4.220 -45.993 3.843 1.00 44.47 12 ALA B C 1
ATOM 2791 O O . ALA B 1 13 ? -5.426 -45.664 3.747 1.00 41.65 12 ALA B O 1
ATOM 2793 N N . GLN B 1 14 ? -3.781 -47.139 4.383 1.00 45.94 13 GLN B N 1
ATOM 2794 C CA . GLN B 1 14 ? -4.690 -48.242 4.795 1.00 46.71 13 GLN B CA 1
ATOM 2795 C C . GLN B 1 14 ? -5.178 -48.052 6.238 1.00 49.59 13 GLN B C 1
ATOM 2796 O O . GLN B 1 14 ? -5.963 -48.877 6.667 1.00 55.02 13 GLN B O 1
ATOM 2802 N N . ASP B 1 15 ? -4.804 -46.972 6.926 1.00 52.00 14 ASP B N 1
ATOM 2803 C CA . ASP B 1 15 ? -5.236 -46.668 8.313 1.00 48.35 14 ASP B CA 1
ATOM 2804 C C . ASP B 1 15 ? -6.134 -45.425 8.314 1.00 48.67 14 ASP B C 1
ATOM 2805 O O . ASP B 1 15 ? -5.641 -44.316 7.954 1.00 46.69 14 ASP B O 1
ATOM 2810 N N . THR B 1 16 ? -7.376 -45.585 8.763 1.00 44.34 15 THR B N 1
ATOM 2811 C CA . THR B 1 16 ? -8.435 -44.541 8.724 1.00 48.03 15 THR B CA 1
ATOM 2812 C C . THR B 1 16 ? -7.976 -43.292 9.499 1.00 52.68 15 THR B C 1
ATOM 2813 O O . THR B 1 16 ? -8.199 -42.152 9.011 1.00 52.26 15 THR B O 1
ATOM 2817 N N . ARG B 1 17 ? -7.367 -43.468 10.671 1.00 53.24 16 ARG B N 1
ATOM 2818 C CA . ARG B 1 17 ? -6.982 -42.321 11.531 1.00 50.94 16 ARG B CA 1
ATOM 2819 C C . ARG B 1 17 ? -5.731 -41.623 10.991 1.00 44.56 16 ARG B C 1
ATOM 2820 O O . ARG B 1 17 ? -5.606 -40.419 11.246 1.00 44.19 16 ARG B O 1
ATOM 2828 N N . LEU B 1 18 ? -4.824 -42.335 10.316 1.00 38.63 17 LEU B N 1
ATOM 2829 C CA . LEU B 1 18 ? -3.550 -41.736 9.846 1.00 40.59 17 LEU B CA 1
ATOM 2830 C C . LEU B 1 18 ? -3.643 -41.276 8.382 1.00 41.75 17 LEU B C 1
ATOM 2831 O O . LEU B 1 18 ? -2.725 -40.575 7.943 1.00 40.35 17 LEU B O 1
ATOM 2836 N N . GLN B 1 19 ? -4.680 -41.641 7.631 1.00 42.89 18 GLN B N 1
ATOM 2837 C CA . GLN B 1 19 ? -4.722 -41.289 6.186 1.00 42.65 18 GLN B CA 1
ATOM 2838 C C . GLN B 1 19 ? -4.666 -39.764 6.025 1.00 41.32 18 GLN B C 1
ATOM 2839 O O . GLN B 1 19 ? -3.989 -39.281 5.122 1.00 38.51 18 GLN B O 1
ATOM 2845 N N . PRO B 1 20 ? -5.362 -38.951 6.855 1.00 36.67 19 PRO B N 1
ATOM 2846 C CA . PRO B 1 20 ? -5.286 -37.494 6.720 1.00 37.12 19 PRO B CA 1
ATOM 2847 C C . PRO B 1 20 ? -3.855 -36.945 6.692 1.00 36.44 19 PRO B C 1
ATOM 2848 O O . PRO B 1 20 ? -3.647 -35.941 6.071 1.00 39.47 19 PRO B O 1
ATOM 2852 N N . TRP B 1 21 ? -2.904 -37.664 7.272 1.00 36.54 20 TRP B N 1
ATOM 2853 C CA . TRP B 1 21 ? -1.472 -37.276 7.322 1.00 38.04 20 TRP B CA 1
ATOM 2854 C C . TRP B 1 21 ? -0.909 -37.180 5.902 1.00 38.45 20 TRP B C 1
ATOM 2855 O O . TRP B 1 21 ? 0.116 -36.493 5.717 1.00 32.82 20 TRP B O 1
ATOM 2866 N N . LEU B 1 22 ? -1.495 -37.901 4.941 1.00 42.89 21 LEU B N 1
ATOM 2867 C CA . LEU B 1 22 ? -1.047 -37.861 3.521 1.00 41.16 21 LEU B CA 1
ATOM 2868 C C . LEU B 1 22 ? -1.247 -36.460 2.918 1.00 39.94 21 LEU B C 1
ATOM 2869 O O . LEU B 1 22 ? -0.517 -36.149 1.940 1.00 35.65 21 LEU B O 1
ATOM 2874 N N . ASN B 1 23 ? -2.128 -35.632 3.501 1.00 35.78 22 ASN B N 1
ATOM 2875 C CA . ASN B 1 23 ? -2.341 -34.218 3.078 1.00 36.64 22 ASN B CA 1
ATOM 2876 C C . ASN B 1 23 ? -1.082 -33.352 3.252 1.00 34.26 22 ASN B C 1
ATOM 2877 O O . ASN B 1 23 ? -1.017 -32.357 2.542 1.00 33.75 22 ASN B O 1
ATOM 2882 N N . VAL B 1 24 ? -0.111 -33.686 4.123 1.00 34.46 23 VAL B N 1
ATOM 2883 C CA . VAL B 1 24 ? 1.084 -32.812 4.357 1.00 35.54 23 VAL B CA 1
ATOM 2884 C C . VAL B 1 24 ? 2.407 -33.585 4.323 1.00 35.46 23 VAL B C 1
ATOM 2885 O O . VAL B 1 24 ? 3.459 -32.977 4.032 1.00 35.10 23 VAL B O 1
ATOM 2889 N N . LEU B 1 25 ? 2.394 -34.875 4.632 1.00 37.90 24 LEU B N 1
ATOM 2890 C CA . LEU B 1 25 ? 3.650 -35.637 4.828 1.00 34.35 24 LEU B CA 1
ATOM 2891 C C . LEU B 1 25 ? 4.448 -35.756 3.531 1.00 33.68 24 LEU B C 1
ATOM 2892 O O . LEU B 1 25 ? 5.668 -35.586 3.545 1.00 32.14 24 LEU B O 1
ATOM 2897 N N . PRO B 1 26 ? 3.824 -36.104 2.377 1.00 33.42 25 PRO B N 1
ATOM 2898 C CA . PRO B 1 26 ? 4.608 -36.377 1.185 1.00 31.48 25 PRO B CA 1
ATOM 2899 C C . PRO B 1 26 ? 5.451 -35.173 0.742 1.00 33.41 25 PRO B C 1
ATOM 2900 O O . PRO B 1 26 ? 6.633 -35.398 0.405 1.00 35.04 25 PRO B O 1
ATOM 2904 N N . GLN B 1 27 ? 4.904 -33.947 0.759 1.00 31.42 26 GLN B N 1
ATOM 2905 C CA . GLN B 1 27 ? 5.706 -32.760 0.340 1.00 34.20 26 GLN B CA 1
ATOM 2906 C C . GLN B 1 27 ? 6.874 -32.561 1.327 1.00 33.21 26 GLN B C 1
ATOM 2907 O O . GLN B 1 27 ? 8.003 -32.255 0.865 1.00 31.91 26 GLN B O 1
ATOM 2913 N N . GLN B 1 28 ? 6.636 -32.771 2.621 1.00 31.44 27 GLN B N 1
ATOM 2914 C CA . GLN B 1 28 ? 7.689 -32.609 3.659 1.00 34.13 27 GLN B CA 1
ATOM 2915 C C . GLN B 1 28 ? 8.817 -33.596 3.384 1.00 35.23 27 GLN B C 1
ATOM 2916 O O . GLN B 1 28 ? 9.980 -33.184 3.446 1.00 39.37 27 GLN B O 1
ATOM 2922 N N . LEU B 1 29 ? 8.499 -34.848 3.055 1.00 39.32 28 LEU B N 1
ATOM 2923 C CA . LEU B 1 29 ? 9.556 -35.865 2.820 1.00 38.46 28 LEU B CA 1
ATOM 2924 C C . LEU B 1 29 ? 10.196 -35.633 1.451 1.00 40.14 28 LEU B C 1
ATOM 2925 O O . LEU B 1 29 ? 11.407 -35.837 1.375 1.00 37.84 28 LEU B O 1
ATOM 2930 N N . THR B 1 30 ? 9.446 -35.172 0.438 1.00 40.17 29 THR B N 1
ATOM 2931 C CA . THR B 1 30 ? 10.036 -34.718 -0.852 1.00 41.94 29 THR B CA 1
ATOM 2932 C C . THR B 1 30 ? 11.095 -33.630 -0.565 1.00 42.23 29 THR B C 1
ATOM 2933 O O . THR B 1 30 ? 12.233 -33.766 -1.032 1.00 42.91 29 THR B O 1
ATOM 2937 N N . ASP B 1 31 ? 10.768 -32.608 0.226 1.00 40.30 30 ASP B N 1
ATOM 2938 C CA . ASP B 1 31 ? 11.722 -31.506 0.560 1.00 42.53 30 ASP B CA 1
ATOM 2939 C C . ASP B 1 31 ? 12.942 -32.043 1.328 1.00 43.85 30 ASP B C 1
ATOM 2940 O O . ASP B 1 31 ? 14.059 -31.570 1.073 1.00 48.10 30 ASP B O 1
ATOM 2945 N N . TRP B 1 32 ? 12.751 -33.014 2.219 1.00 48.69 31 TRP B N 1
ATOM 2946 C CA . TRP B 1 32 ? 13.841 -33.668 2.990 1.00 47.17 31 TRP B CA 1
ATOM 2947 C C . TRP B 1 32 ? 14.841 -34.349 2.033 1.00 52.48 31 TRP B C 1
ATOM 2948 O O . TRP B 1 32 ? 16.041 -34.182 2.252 1.00 52.32 31 TRP B O 1
ATOM 2959 N N . GLN B 1 33 ? 14.365 -35.050 0.990 1.00 54.52 32 GLN B N 1
ATOM 2960 C CA . GLN B 1 33 ? 15.213 -35.695 -0.060 1.00 54.85 32 GLN B CA 1
ATOM 2961 C C . GLN B 1 33 ? 16.165 -34.670 -0.680 1.00 55.56 32 GLN B C 1
ATOM 2962 O O . GLN B 1 33 ? 17.301 -35.048 -0.999 1.00 59.87 32 GLN B O 1
ATOM 2968 N N . ASN B 1 34 ? 15.700 -33.431 -0.867 1.00 58.51 33 ASN B N 1
ATOM 2969 C CA . ASN B 1 34 ? 16.428 -32.362 -1.600 1.00 57.74 33 ASN B CA 1
ATOM 2970 C C . ASN B 1 34 ? 17.262 -31.503 -0.649 1.00 59.38 33 ASN B C 1
ATOM 2971 O O . ASN B 1 34 ? 18.037 -30.705 -1.176 1.00 71.48 33 ASN B O 1
ATOM 2976 N N . ALA B 1 35 ? 17.141 -31.651 0.674 1.00 63.30 34 ALA B N 1
ATOM 2977 C CA . ALA B 1 35 ? 17.928 -30.860 1.656 1.00 63.09 34 ALA B CA 1
ATOM 2978 C C . ALA B 1 35 ? 19.377 -31.369 1.691 1.00 64.39 34 ALA B C 1
ATOM 2979 O O . ALA B 1 35 ? 19.691 -32.254 0.891 1.00 65.14 34 ALA B O 1
ATOM 2981 N N . GLU B 1 36 ? 20.225 -30.821 2.575 1.00 75.41 35 GLU B N 1
ATOM 2982 C CA . GLU B 1 36 ? 21.678 -31.161 2.686 1.00 81.40 35 GLU B CA 1
ATOM 2983 C C . GLU B 1 36 ? 21.821 -32.673 2.927 1.00 80.86 35 GLU B C 1
ATOM 2984 O O . GLU B 1 36 ? 21.395 -33.138 4.000 1.00 81.59 35 GLU B O 1
ATOM 2986 N N . HIS B 1 37 ? 22.400 -33.403 1.967 1.00 84.49 36 HIS B N 1
ATOM 2987 C CA . HIS B 1 37 ? 22.532 -34.891 1.963 1.00 90.45 36 HIS B CA 1
ATOM 2988 C C . HIS B 1 37 ? 23.497 -35.336 3.076 1.00 92.10 36 HIS B C 1
ATOM 2989 O O . HIS B 1 37 ? 23.161 -36.285 3.821 1.00 84.12 36 HIS B O 1
ATOM 2996 N N . GLY B 1 38 ? 24.650 -34.667 3.187 1.00 94.95 37 GLY B N 1
ATOM 2997 C CA . GLY B 1 38 ? 25.778 -35.087 4.041 1.00 90.38 37 GLY B CA 1
ATOM 2998 C C . GLY B 1 38 ? 26.297 -36.453 3.621 1.00 93.26 37 GLY B C 1
ATOM 2999 O O . GLY B 1 38 ? 26.527 -36.654 2.411 1.00 80.22 37 GLY B O 1
ATOM 3000 N N . ASP B 1 39 ? 26.405 -37.377 4.577 1.00 93.28 38 ASP B N 1
ATOM 3001 C CA . ASP B 1 39 ? 26.932 -38.754 4.383 1.00 91.50 38 ASP B CA 1
ATOM 3002 C C . ASP B 1 39 ? 25.807 -39.740 4.026 1.00 94.14 38 ASP B C 1
ATOM 3003 O O . ASP B 1 39 ? 26.134 -40.897 3.753 1.00 87.01 38 ASP B O 1
ATOM 3008 N N . PHE B 1 40 ? 24.541 -39.307 3.997 1.00 89.10 39 PHE B N 1
ATOM 3009 C CA . PHE B 1 40 ? 23.371 -40.214 3.871 1.00 81.80 39 PHE B CA 1
ATOM 3010 C C . PHE B 1 40 ? 23.499 -41.099 2.632 1.00 85.90 39 PHE B C 1
ATOM 3011 O O . PHE B 1 40 ? 23.225 -42.291 2.717 1.00 90.40 39 PHE B O 1
ATOM 3019 N N . PRO B 1 41 ? 23.905 -40.597 1.441 1.00 84.89 40 PRO B N 1
ATOM 3020 C CA . PRO B 1 41 ? 24.055 -41.478 0.272 1.00 81.89 40 PRO B CA 1
ATOM 3021 C C . PRO B 1 41 ? 25.141 -42.569 0.422 1.00 81.42 40 PRO B C 1
ATOM 3022 O O . PRO B 1 41 ? 24.931 -43.682 -0.053 1.00 73.30 40 PRO B O 1
ATOM 3026 N N . ARG B 1 42 ? 26.264 -42.252 1.075 1.00 75.24 41 ARG B N 1
ATOM 3027 C CA . ARG B 1 42 ? 27.337 -43.234 1.378 1.00 75.90 41 ARG B CA 1
ATOM 3028 C C . ARG B 1 42 ? 26.792 -44.279 2.363 1.00 78.24 41 ARG B C 1
ATOM 3029 O O . ARG B 1 42 ? 26.894 -45.480 2.069 1.00 83.61 41 ARG B O 1
ATOM 3037 N N . TRP B 1 43 ? 26.228 -43.830 3.488 1.00 81.29 42 TRP B N 1
ATOM 3038 C CA . TRP B 1 43 ? 25.554 -44.680 4.510 1.00 80.88 42 TRP B CA 1
ATOM 3039 C C . TRP B 1 43 ? 24.527 -45.607 3.846 1.00 79.34 42 TRP B C 1
ATOM 3040 O O . TRP B 1 43 ? 24.502 -46.790 4.201 1.00 75.02 42 TRP B O 1
ATOM 3051 N N . LEU B 1 44 ? 23.704 -45.094 2.925 1.00 78.64 43 LEU B N 1
ATOM 3052 C CA . LEU B 1 44 ? 22.652 -45.886 2.229 1.00 82.31 43 LEU B CA 1
ATOM 3053 C C . LEU B 1 44 ? 23.307 -47.048 1.457 1.00 87.27 43 LEU B C 1
ATOM 3054 O O . LEU B 1 44 ? 22.705 -48.135 1.396 1.00 91.90 43 LEU B O 1
ATOM 3059 N N . LYS B 1 45 ? 24.508 -46.855 0.908 1.00 86.90 44 LYS B N 1
ATOM 3060 C CA . LYS B 1 45 ? 25.223 -47.913 0.141 1.00 84.78 44 LYS B CA 1
ATOM 3061 C C . LYS B 1 45 ? 25.637 -49.049 1.087 1.00 78.72 44 LYS B C 1
ATOM 3062 O O . LYS B 1 45 ? 25.541 -50.210 0.665 1.00 84.53 44 LYS B O 1
ATOM 3068 N N . ALA B 1 46 ? 26.026 -48.737 2.322 1.00 65.69 45 ALA B N 1
ATOM 3069 C CA . ALA B 1 46 ? 26.293 -49.736 3.385 1.00 67.31 45 ALA B CA 1
ATOM 3070 C C . ALA B 1 46 ? 24.996 -50.478 3.772 1.00 70.34 45 ALA B C 1
ATOM 3071 O O . ALA B 1 46 ? 25.006 -51.732 3.816 1.00 67.78 45 ALA B O 1
ATOM 3073 N N . LEU B 1 47 ? 23.903 -49.746 4.014 1.00 73.45 46 LEU B N 1
ATOM 3074 C CA . LEU B 1 47 ? 22.570 -50.320 4.345 1.00 76.50 46 LEU B CA 1
ATOM 3075 C C . LEU B 1 47 ? 22.182 -51.327 3.255 1.00 82.13 46 LEU B C 1
ATOM 3076 O O . LEU B 1 47 ? 21.682 -52.419 3.615 1.00 83.19 46 LEU B O 1
ATOM 3081 N N . ASN B 1 48 ? 22.417 -50.988 1.981 1.00 79.67 47 ASN B N 1
ATOM 3082 C CA . ASN B 1 48 ? 22.036 -51.829 0.812 1.00 82.41 47 ASN B CA 1
ATOM 3083 C C . ASN B 1 48 ? 22.831 -53.146 0.834 1.00 80.67 47 ASN B C 1
ATOM 3084 O O . ASN B 1 48 ? 22.280 -54.160 0.378 1.00 71.09 47 ASN B O 1
ATOM 3089 N N . LYS B 1 49 ? 24.045 -53.162 1.397 1.00 81.41 48 LYS B N 1
ATOM 3090 C CA . LYS B 1 49 ? 24.885 -54.389 1.489 1.00 76.05 48 LYS B CA 1
ATOM 3091 C C . LYS B 1 49 ? 24.475 -55.280 2.675 1.00 70.52 48 LYS B C 1
ATOM 3092 O O . LYS B 1 49 ? 24.779 -56.471 2.612 1.00 70.15 48 LYS B O 1
ATOM 3098 N N . ILE B 1 50 ? 23.808 -54.762 3.712 1.00 77.51 49 ILE B N 1
ATOM 3099 C CA . ILE B 1 50 ? 23.363 -55.570 4.897 1.00 80.95 49 ILE B CA 1
ATOM 3100 C C . ILE B 1 50 ? 22.427 -56.691 4.431 1.00 79.46 49 ILE B C 1
ATOM 3101 O O . ILE B 1 50 ? 21.467 -56.430 3.710 1.00 79.34 49 ILE B O 1
ATOM 3106 N N . PRO B 1 51 ? 22.646 -57.967 4.837 1.00 78.70 50 PRO B N 1
ATOM 3107 C CA . PRO B 1 51 ? 21.864 -59.090 4.316 1.00 79.62 50 PR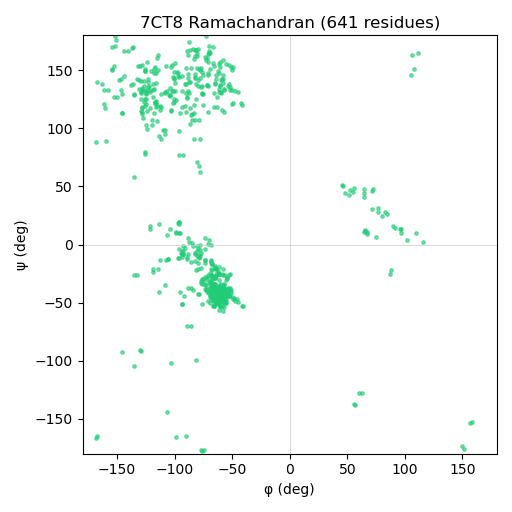O B CA 1
ATOM 3108 C C . PRO B 1 51 ? 20.367 -58.985 4.634 1.00 75.59 50 PRO B C 1
ATOM 3109 O O . PRO B 1 51 ? 20.016 -58.707 5.764 1.00 77.60 50 PRO B O 1
ATOM 3113 N N . GLU B 1 52 ? 19.546 -59.227 3.617 1.00 72.74 51 GLU B N 1
ATOM 3114 C CA . GLU B 1 52 ? 18.062 -59.186 3.650 1.00 78.06 51 GLU B CA 1
ATOM 3115 C C . GLU B 1 52 ? 17.566 -60.528 4.208 1.00 75.46 51 GLU B C 1
ATOM 3116 O O . GLU B 1 52 ? 18.393 -61.453 4.309 1.00 76.38 51 GLU B O 1
ATOM 3122 N N . GLY B 1 53 ? 16.285 -60.639 4.574 1.00 64.94 52 GLY B N 1
ATOM 3123 C CA . GLY B 1 53 ? 15.655 -61.922 4.937 1.00 68.81 52 GLY B CA 1
ATOM 3124 C C . GLY B 1 53 ? 15.428 -62.074 6.435 1.00 69.44 52 GLY B C 1
ATOM 3125 O O . GLY B 1 53 ? 16.262 -61.588 7.214 1.00 68.71 52 GLY B O 1
ATOM 3126 N N . ALA B 1 54 ? 14.339 -62.755 6.813 1.00 66.58 53 ALA B N 1
ATOM 3127 C CA . ALA B 1 54 ? 13.891 -62.975 8.207 1.00 69.22 53 ALA B CA 1
ATOM 3128 C C . ALA B 1 54 ? 14.963 -63.742 8.966 1.00 68.54 53 ALA B C 1
ATOM 3129 O O . ALA B 1 54 ? 15.545 -64.680 8.432 1.00 73.55 53 ALA B O 1
ATOM 3131 N N . PRO B 1 55 ? 15.270 -63.360 10.223 1.00 71.14 54 PRO B N 1
ATOM 3132 C CA . PRO B 1 55 ? 16.124 -64.180 11.078 1.00 72.90 54 PRO B CA 1
ATOM 3133 C C . PRO B 1 55 ? 15.250 -65.290 11.692 1.00 74.81 54 PRO B C 1
ATOM 3134 O O . PRO B 1 55 ? 14.034 -65.179 11.594 1.00 71.19 54 PRO B O 1
ATOM 3138 N N . ASP B 1 56 ? 15.857 -66.310 12.308 1.00 73.74 55 ASP B N 1
ATOM 3139 C CA . ASP B 1 56 ? 15.106 -67.454 12.902 1.00 72.26 55 ASP B CA 1
ATOM 3140 C C . ASP B 1 56 ? 14.516 -67.057 14.257 1.00 63.55 55 ASP B C 1
ATOM 3141 O O . ASP B 1 56 ? 13.376 -67.444 14.503 1.00 61.52 55 ASP B O 1
ATOM 3146 N N . GLN B 1 57 ? 15.276 -66.345 15.098 1.00 70.20 56 GLN B N 1
ATOM 3147 C CA . GLN B 1 57 ? 14.866 -65.951 16.474 1.00 71.68 56 GLN B CA 1
ATOM 3148 C C . GLN B 1 57 ? 14.958 -64.433 16.660 1.00 71.26 56 GLN B C 1
ATOM 3149 O O . GLN B 1 57 ? 16.012 -63.831 16.303 1.00 69.95 56 GLN B O 1
ATOM 3155 N N . ILE B 1 58 ? 13.895 -63.854 17.227 1.00 65.91 57 ILE B N 1
ATOM 3156 C CA . ILE B 1 58 ? 13.792 -62.412 17.599 1.00 62.42 57 ILE B CA 1
ATOM 3157 C C . ILE B 1 58 ? 13.349 -62.325 19.062 1.00 58.00 57 ILE B C 1
ATOM 3158 O O . ILE B 1 58 ? 12.224 -62.745 19.363 1.00 58.00 57 ILE B O 1
ATOM 3163 N N . ASP B 1 59 ? 14.176 -61.751 19.928 1.00 55.61 58 ASP B N 1
ATOM 3164 C CA . ASP B 1 59 ? 13.711 -61.263 21.252 1.00 62.20 58 ASP B CA 1
ATOM 3165 C C . ASP B 1 59 ? 13.587 -59.729 21.193 1.00 65.22 58 ASP B C 1
ATOM 3166 O O . ASP B 1 59 ? 14.625 -59.033 21.002 1.00 58.47 58 ASP B O 1
ATOM 3171 N N . ILE B 1 60 ? 12.362 -59.214 21.337 1.00 65.89 59 ILE B N 1
ATOM 3172 C CA . ILE B 1 60 ? 12.100 -57.760 21.566 1.00 67.67 59 ILE B CA 1
ATOM 3173 C C . ILE B 1 60 ? 11.336 -57.603 22.893 1.00 71.31 59 ILE B C 1
ATOM 3174 O O . ILE B 1 60 ? 10.852 -56.488 23.200 1.00 64.79 59 ILE B O 1
ATOM 3179 N N . LYS B 1 61 ? 11.299 -58.663 23.705 1.00 67.88 60 LYS B N 1
ATOM 3180 C CA . LYS B 1 61 ? 10.574 -58.668 24.997 1.00 64.54 60 LYS B CA 1
ATOM 3181 C C . LYS B 1 61 ? 11.551 -58.288 26.111 1.00 60.67 60 LYS B C 1
ATOM 3182 O O . LYS B 1 61 ? 11.215 -57.374 26.893 1.00 55.77 60 LYS B O 1
ATOM 3188 N N . HIS B 1 62 ? 12.711 -58.946 26.183 1.00 59.35 61 HIS B N 1
ATOM 3189 C CA . HIS B 1 62 ? 13.667 -58.812 27.323 1.00 66.23 61 HIS B CA 1
ATOM 3190 C C . HIS B 1 62 ? 14.883 -57.982 26.919 1.00 63.12 61 HIS B C 1
ATOM 3191 O O . HIS B 1 62 ? 15.640 -57.577 27.821 1.00 67.35 61 HIS B O 1
ATOM 3198 N N . SER B 1 63 ? 15.037 -57.733 25.621 1.00 62.59 62 SER B N 1
ATOM 3199 C CA . SER B 1 63 ? 16.203 -57.060 24.993 1.00 59.09 62 SER B CA 1
ATOM 3200 C C . SER B 1 63 ? 15.839 -56.723 23.541 1.00 66.68 62 SER B C 1
ATOM 3201 O O . SER B 1 63 ? 14.624 -56.835 23.181 1.00 61.12 62 SER B O 1
ATOM 3204 N N . VAL B 1 64 ? 16.833 -56.359 22.721 1.00 65.01 63 VAL B N 1
ATOM 3205 C CA . VAL B 1 64 ? 16.678 -56.386 21.236 1.00 67.36 63 VAL B CA 1
ATOM 3206 C C . VAL B 1 64 ? 17.788 -57.266 20.660 1.00 65.92 63 VAL B C 1
ATOM 3207 O O . VAL B 1 64 ? 18.963 -56.801 20.488 1.00 56.50 63 VAL B O 1
ATOM 3211 N N . THR B 1 65 ? 17.408 -58.503 20.357 1.00 66.95 64 THR B N 1
ATOM 3212 C CA . THR B 1 65 ? 18.340 -59.602 20.037 1.00 68.33 64 THR B CA 1
ATOM 3213 C C . THR B 1 65 ? 17.771 -60.318 18.820 1.00 65.85 64 THR B C 1
ATOM 3214 O O . THR B 1 65 ? 16.561 -60.629 18.798 1.00 57.89 64 THR B O 1
ATOM 3218 N N . ILE B 1 66 ? 18.632 -60.503 17.830 1.00 67.12 65 ILE B N 1
ATOM 3219 C CA . ILE B 1 66 ? 18.320 -61.188 16.554 1.00 73.00 65 ILE B CA 1
ATOM 3220 C C . ILE B 1 66 ? 19.316 -62.341 16.448 1.00 72.27 65 ILE B C 1
ATOM 3221 O O . ILE B 1 66 ? 20.513 -62.118 16.750 1.00 78.76 65 ILE B O 1
ATOM 3226 N N . SER B 1 67 ? 18.861 -63.525 16.056 1.00 69.23 66 SER B N 1
ATOM 3227 C CA . SER B 1 67 ? 19.770 -64.683 15.873 1.00 78.62 66 SER B CA 1
ATOM 3228 C C . SER B 1 67 ? 19.183 -65.668 14.860 1.00 80.63 66 SER B C 1
ATOM 3229 O O . SER B 1 67 ? 17.936 -65.749 14.731 1.00 68.88 66 SER B O 1
ATOM 3232 N N . ASN B 1 68 ? 20.073 -66.374 14.160 1.00 80.95 67 ASN B N 1
ATOM 3233 C CA . ASN B 1 68 ? 19.726 -67.584 13.368 1.00 85.54 67 ASN B CA 1
ATOM 3234 C C . ASN B 1 68 ? 20.034 -68.835 14.198 1.00 80.27 67 ASN B C 1
ATOM 3235 O O . ASN B 1 68 ? 20.966 -68.773 15.045 1.00 73.47 67 ASN B O 1
ATOM 3240 N N . ASP B 1 69 ? 19.241 -69.898 14.010 1.00 78.26 68 ASP B N 1
ATOM 3241 C CA . ASP B 1 69 ? 19.467 -71.225 14.646 1.00 78.00 68 ASP B CA 1
ATOM 3242 C C . ASP B 1 69 ? 20.868 -71.663 14.206 1.00 82.87 68 ASP B C 1
ATOM 3243 O O . ASP B 1 69 ? 21.762 -71.811 15.069 1.00 84.60 68 ASP B O 1
ATOM 3248 N N . THR B 1 70 ? 21.061 -71.737 12.889 1.00 83.83 69 THR B N 1
ATOM 3249 C CA . THR B 1 70 ? 22.366 -71.973 12.220 1.00 96.49 69 THR B CA 1
ATOM 3250 C C . THR B 1 70 ? 23.133 -70.650 12.128 1.00 100.08 69 THR B C 1
ATOM 3251 O O . THR B 1 70 ? 22.783 -69.788 11.321 1.00 105.34 69 THR B O 1
ATOM 3255 N N . PRO B 1 71 ? 24.204 -70.428 12.932 1.00 104.03 70 PRO B N 1
ATOM 3256 C CA . PRO B 1 71 ? 24.951 -69.168 12.869 1.00 107.36 70 PRO B CA 1
ATOM 3257 C C . PRO B 1 71 ? 25.534 -68.848 11.481 1.00 107.64 70 PRO B C 1
ATOM 3258 O O . PRO B 1 71 ? 25.687 -69.734 10.664 1.00 100.72 70 PRO B O 1
ATOM 3262 N N . PHE B 1 72 ? 25.828 -67.566 11.254 1.00 113.02 71 PHE B N 1
ATOM 3263 C CA . PHE B 1 72 ? 26.516 -67.020 10.050 1.00 120.70 71 PHE B CA 1
ATOM 3264 C C . PHE B 1 72 ? 27.959 -67.547 10.003 1.00 120.24 71 PHE B C 1
ATOM 3265 O O . PHE B 1 72 ? 28.525 -67.834 11.084 1.00 104.16 71 PHE B O 1
ATOM 3273 N N . HIS B 1 73 ? 28.544 -67.632 8.800 1.00 121.71 72 HIS B N 1
ATOM 3274 C CA . HIS B 1 73 ? 29.988 -67.931 8.567 1.00 123.92 72 HIS B CA 1
ATOM 3275 C C . HIS B 1 73 ? 30.842 -66.742 9.044 1.00 119.72 72 HIS B C 1
ATOM 3276 O O . HIS B 1 73 ? 30.331 -65.611 9.025 1.00 123.85 72 HIS B O 1
ATOM 3283 N N . GLN B 1 74 ? 32.085 -66.998 9.481 1.00 118.98 73 GLN B N 1
ATOM 3284 C CA . GLN B 1 74 ? 33.059 -65.991 10.007 1.00 110.37 73 GLN B CA 1
ATOM 3285 C C . GLN B 1 74 ? 33.206 -64.822 9.025 1.00 114.80 73 GLN B C 1
ATOM 3286 O O . GLN B 1 74 ? 33.344 -63.689 9.511 1.00 114.38 73 GLN B O 1
ATOM 3288 N N . GLY B 1 75 ? 33.180 -65.092 7.713 1.00 113.29 74 GLY B N 1
ATOM 3289 C CA . GLY B 1 75 ? 33.274 -64.082 6.637 1.00 109.99 74 GLY B CA 1
ATOM 3290 C C . GLY B 1 75 ? 32.066 -63.154 6.604 1.00 111.74 74 GLY B C 1
ATOM 3291 O O . GLY B 1 75 ? 32.270 -61.910 6.643 1.00 114.96 74 GLY B O 1
ATOM 3292 N N . GLU B 1 76 ? 30.858 -63.731 6.546 1.00 107.71 75 GLU B N 1
ATOM 3293 C CA . GLU B 1 76 ? 29.559 -62.999 6.518 1.00 99.24 75 GLU B CA 1
ATOM 3294 C C . GLU B 1 76 ? 29.437 -62.109 7.766 1.00 94.24 75 GLU B C 1
ATOM 3295 O O . GLU B 1 76 ? 29.003 -60.952 7.604 1.00 86.98 75 GLU B O 1
ATOM 3301 N N . LEU B 1 77 ? 29.826 -62.619 8.950 1.00 89.52 76 LEU B N 1
ATOM 3302 C CA . LEU B 1 77 ? 29.768 -61.899 10.260 1.00 85.97 76 LEU B CA 1
ATOM 3303 C C . LEU B 1 77 ? 30.784 -60.741 10.301 1.00 86.80 76 LEU B C 1
ATOM 3304 O O . LEU B 1 77 ? 30.422 -59.682 10.850 1.00 91.38 76 LEU B O 1
ATOM 3306 N N . LYS B 1 78 ? 32.004 -60.921 9.771 1.00 88.08 77 LYS B N 1
ATOM 3307 C CA . LYS B 1 78 ? 33.039 -59.846 9.702 1.00 84.42 77 LYS B CA 1
ATOM 3308 C C . LYS B 1 78 ? 32.509 -58.707 8.820 1.00 84.90 77 LYS B C 1
ATOM 3309 O O . LYS B 1 78 ? 32.641 -57.540 9.238 1.00 75.78 77 LYS B O 1
ATOM 3311 N N . LYS B 1 79 ? 31.922 -59.038 7.659 1.00 91.38 78 LYS B N 1
ATOM 3312 C CA . LYS B 1 79 ? 31.395 -58.043 6.680 1.00 89.01 78 LYS B CA 1
ATOM 3313 C C . LYS B 1 79 ? 30.260 -57.250 7.352 1.00 89.54 78 LYS B C 1
ATOM 3314 O O . LYS B 1 79 ? 30.334 -55.986 7.348 1.00 79.77 78 LYS B O 1
ATOM 3316 N N . LEU B 1 80 ? 29.289 -57.960 7.954 1.00 86.68 79 LEU B N 1
ATOM 3317 C CA . LEU B 1 80 ? 28.088 -57.364 8.613 1.00 81.52 79 LEU B CA 1
ATOM 3318 C C . LEU B 1 80 ? 28.527 -56.442 9.755 1.00 82.94 79 LEU B C 1
ATOM 3319 O O . LEU B 1 80 ? 27.992 -55.325 9.846 1.00 83.57 79 LEU B O 1
ATOM 3324 N N . GLU B 1 81 ? 29.453 -56.888 10.603 1.00 83.49 80 GLU B N 1
ATOM 3325 C CA . GLU B 1 81 ? 29.975 -56.065 11.726 1.00 86.72 80 GLU B CA 1
ATOM 3326 C C . GLU B 1 81 ? 30.661 -54.809 11.178 1.00 83.38 80 GLU B C 1
ATOM 3327 O O . GLU B 1 81 ? 30.520 -53.741 11.802 1.00 90.66 80 GLU B O 1
ATOM 3333 N N . SER B 1 82 ? 31.383 -54.929 10.062 1.00 85.40 81 SER B N 1
ATOM 3334 C CA . SER B 1 82 ? 32.101 -53.803 9.412 1.00 88.91 81 SER B CA 1
ATOM 3335 C C . SER B 1 82 ? 31.081 -52.765 8.905 1.00 86.86 81 SER B C 1
ATOM 3336 O O . SER B 1 82 ? 31.285 -51.552 9.145 1.00 92.91 81 SER B O 1
ATOM 3339 N N . LEU B 1 83 ? 30.002 -53.224 8.264 1.00 73.83 82 LEU B N 1
ATOM 3340 C CA . LEU B 1 83 ? 28.908 -52.352 7.757 1.00 79.45 82 LEU B CA 1
ATOM 3341 C C . LEU B 1 83 ? 28.241 -51.608 8.925 1.00 81.65 82 LEU B C 1
ATOM 3342 O O . LEU B 1 83 ? 28.117 -50.374 8.834 1.00 89.67 82 LEU B O 1
ATOM 3347 N N . LEU B 1 84 ? 27.824 -52.323 9.977 1.00 78.14 83 LEU B N 1
ATOM 3348 C CA . LEU B 1 84 ? 27.169 -51.739 11.187 1.00 76.60 83 LEU B CA 1
ATOM 3349 C C . LEU B 1 84 ? 28.093 -50.678 11.812 1.00 76.94 83 LEU B C 1
ATOM 3350 O O . LEU B 1 84 ? 27.566 -49.621 12.262 1.00 75.91 83 LEU B O 1
ATOM 3355 N N . ARG B 1 85 ? 29.411 -50.938 11.831 1.00 79.91 84 ARG B N 1
ATOM 3356 C CA . ARG B 1 85 ? 30.433 -50.042 12.446 1.00 80.88 84 ARG B CA 1
ATOM 3357 C C . ARG B 1 85 ? 30.500 -48.709 11.679 1.00 77.99 84 ARG B C 1
ATOM 3358 O O . ARG B 1 85 ? 30.829 -47.697 12.315 1.00 81.32 84 ARG B O 1
ATOM 3360 N N . THR B 1 86 ? 30.170 -48.682 10.381 1.00 78.47 85 THR B N 1
ATOM 3361 C CA . THR B 1 86 ? 30.220 -47.449 9.547 1.00 82.30 85 THR B CA 1
ATOM 3362 C C . THR B 1 86 ? 29.158 -46.436 9.998 1.00 82.64 85 THR B C 1
ATOM 3363 O O . THR B 1 86 ? 29.296 -45.266 9.619 1.00 73.72 85 THR B O 1
ATOM 3367 N N . PHE B 1 87 ? 28.151 -46.846 10.779 1.00 85.42 86 PHE B N 1
ATOM 3368 C CA . PHE B 1 87 ? 27.037 -45.953 11.220 1.00 80.17 86 PHE B CA 1
ATOM 3369 C C . PHE B 1 87 ? 27.277 -45.387 12.627 1.00 81.62 86 PHE B C 1
ATOM 3370 O O . PHE B 1 87 ? 26.301 -44.924 13.247 1.00 77.94 86 PHE B O 1
ATOM 3378 N N . HIS B 1 88 ? 28.518 -45.408 13.128 1.00 87.88 87 HIS B N 1
ATOM 3379 C CA . HIS B 1 88 ? 28.893 -44.832 14.450 1.00 86.65 87 HIS B CA 1
ATOM 3380 C C . HIS B 1 88 ? 28.618 -43.326 14.431 1.00 86.72 87 HIS B C 1
ATOM 3381 O O . HIS B 1 88 ? 28.716 -42.689 13.383 1.00 88.60 87 HIS B O 1
ATOM 3388 N N . PRO B 1 89 ? 28.264 -42.693 15.572 1.00 82.19 88 PRO B N 1
ATOM 3389 C CA . PRO B 1 89 ? 28.012 -43.390 16.837 1.00 87.85 88 PRO B CA 1
ATOM 3390 C C . PRO B 1 89 ? 26.578 -43.915 17.020 1.00 84.23 88 PRO B C 1
ATOM 3391 O O . PRO B 1 89 ? 25.641 -43.225 16.658 1.00 79.40 88 PRO B O 1
ATOM 3395 N N . TRP B 1 90 ? 26.458 -45.121 17.577 1.00 77.85 89 TRP B N 1
ATOM 3396 C CA . TRP B 1 90 ? 25.192 -45.717 18.080 1.00 75.80 89 TRP B CA 1
ATOM 3397 C C . TRP B 1 90 ? 24.978 -45.242 19.518 1.00 74.89 89 TRP B C 1
ATOM 3398 O O . TRP B 1 90 ? 25.747 -45.671 20.397 1.00 79.82 89 TRP B O 1
ATOM 3409 N N . ARG B 1 91 ? 23.975 -44.403 19.758 1.00 77.80 90 ARG B N 1
ATOM 3410 C CA . ARG B 1 91 ? 23.638 -43.944 21.126 1.00 77.80 90 ARG B CA 1
ATOM 3411 C C . ARG B 1 91 ? 22.699 -44.950 21.792 1.00 73.69 90 ARG B C 1
ATOM 3412 O O . ARG B 1 91 ? 23.156 -45.635 22.723 1.00 79.55 90 ARG B O 1
ATOM 3420 N N . LYS B 1 92 ? 21.447 -45.056 21.357 1.00 73.83 91 LYS B N 1
ATOM 3421 C CA . LYS B 1 92 ? 20.461 -45.924 22.062 1.00 74.54 91 LYS B CA 1
ATOM 3422 C C . LYS B 1 92 ? 20.731 -47.397 21.739 1.00 73.42 91 LYS B C 1
ATOM 3423 O O . LYS B 1 92 ? 21.174 -47.684 20.602 1.00 70.70 91 LYS B O 1
ATOM 3429 N N . GLY B 1 93 ? 20.438 -48.264 22.716 1.00 74.97 92 GLY B N 1
ATOM 3430 C CA . GLY B 1 93 ? 20.573 -49.730 22.664 1.00 77.40 92 GLY B CA 1
ATOM 3431 C C . GLY B 1 93 ? 20.659 -50.334 24.067 1.00 80.16 92 GLY B C 1
ATOM 3432 O O . GLY B 1 93 ? 20.152 -49.742 25.028 1.00 85.00 92 GLY B O 1
ATOM 3433 N N . PRO B 1 94 ? 21.318 -51.504 24.254 1.00 81.41 93 PRO B N 1
ATOM 3434 C CA . PRO B 1 94 ? 22.144 -52.141 23.221 1.00 77.20 93 PRO B CA 1
ATOM 3435 C C . PRO B 1 94 ? 21.418 -53.074 22.241 1.00 72.05 93 PRO B C 1
ATOM 3436 O O . PRO B 1 94 ? 20.260 -53.423 22.484 1.00 67.92 93 PRO B O 1
ATOM 3440 N N . TYR B 1 95 ? 22.118 -53.437 21.163 1.00 70.39 94 TYR B N 1
ATOM 3441 C CA . TYR B 1 95 ? 21.647 -54.396 20.126 1.00 75.35 94 TYR B CA 1
ATOM 3442 C C . TYR B 1 95 ? 22.660 -55.538 20.007 1.00 74.77 94 TYR B C 1
ATOM 3443 O O . TYR B 1 95 ? 23.905 -55.305 20.073 1.00 65.61 94 TYR B O 1
ATOM 3452 N N . THR B 1 96 ? 22.117 -56.744 19.854 1.00 70.35 95 THR B N 1
ATOM 3453 C CA . THR B 1 96 ? 22.874 -57.982 19.569 1.00 71.82 95 THR B CA 1
ATOM 3454 C C . THR B 1 96 ? 22.202 -58.622 18.354 1.00 70.55 95 THR B C 1
ATOM 3455 O O . THR B 1 96 ? 21.006 -59.004 18.472 1.00 61.76 95 THR B O 1
ATOM 3459 N N . VAL B 1 97 ? 22.919 -58.675 17.229 1.00 67.83 96 VAL B N 1
ATOM 3460 C CA . VAL B 1 97 ? 22.380 -59.163 15.928 1.00 79.42 96 VAL B CA 1
ATOM 3461 C C . VAL B 1 97 ? 23.342 -60.221 15.378 1.00 79.93 96 VAL B C 1
ATOM 3462 O O . VAL B 1 97 ? 24.495 -59.867 15.033 1.00 79.29 96 VAL B O 1
ATOM 3466 N N . HIS B 1 98 ? 22.880 -61.477 15.324 1.00 82.99 97 HIS B N 1
ATOM 3467 C CA . HIS B 1 98 ? 23.654 -62.648 14.836 1.00 83.12 97 HIS B CA 1
ATOM 3468 C C . HIS B 1 98 ? 25.005 -62.713 15.572 1.00 80.65 97 HIS B C 1
ATOM 3469 O O . HIS B 1 98 ? 26.031 -62.838 14.891 1.00 83.33 97 HIS B O 1
ATOM 3476 N N . GLY B 1 99 ? 25.014 -62.561 16.903 1.00 76.12 98 GLY B N 1
ATOM 3477 C CA . GLY B 1 99 ? 26.230 -62.644 17.740 1.00 82.27 98 GLY B CA 1
ATOM 3478 C C . GLY B 1 99 ? 26.989 -61.325 17.873 1.00 86.56 98 GLY B C 1
ATOM 3479 O O . GLY B 1 99 ? 27.711 -61.171 18.884 1.00 78.95 98 GLY B O 1
ATOM 3480 N N . ILE B 1 100 ? 26.858 -60.400 16.911 1.00 89.75 99 ILE B N 1
ATOM 3481 C CA . ILE B 1 100 ? 27.559 -59.079 16.921 1.00 96.14 99 ILE B CA 1
ATOM 3482 C C . ILE B 1 100 ? 26.877 -58.160 17.939 1.00 90.63 99 ILE B C 1
ATOM 3483 O O . ILE B 1 100 ? 25.681 -57.853 17.769 1.00 93.10 99 ILE B O 1
ATOM 3488 N N . HIS B 1 101 ? 27.634 -57.714 18.942 1.00 87.38 100 HIS B N 1
ATOM 3489 C CA . HIS B 1 101 ? 27.196 -56.758 19.994 1.00 90.05 100 HIS B CA 1
ATOM 3490 C C . HIS B 1 101 ? 27.417 -55.338 19.471 1.00 91.51 100 HIS B C 1
ATOM 3491 O O . HIS B 1 101 ? 28.582 -54.905 19.423 1.00 85.84 100 HIS B O 1
ATOM 3498 N N . ILE B 1 102 ? 26.352 -54.648 19.060 1.00 96.77 101 ILE B N 1
ATOM 3499 C CA . ILE B 1 102 ? 26.471 -53.260 18.525 1.00 92.51 101 ILE B CA 1
ATOM 3500 C C . ILE B 1 102 ? 26.957 -52.342 19.656 1.00 96.87 101 ILE B C 1
ATOM 3501 O O . ILE B 1 102 ? 26.472 -52.490 20.807 1.00 88.94 101 ILE B O 1
ATOM 3506 N N . ASP B 1 103 ? 27.871 -51.434 19.302 1.00 98.63 102 ASP B N 1
ATOM 3507 C CA . ASP B 1 103 ? 28.638 -50.556 20.221 1.00 97.69 102 ASP B CA 1
ATOM 3508 C C . ASP B 1 103 ? 27.790 -49.371 20.716 1.00 96.63 102 ASP B C 1
ATOM 3509 O O . ASP B 1 103 ? 28.215 -48.228 20.461 1.00 103.51 102 ASP B O 1
ATOM 3511 N N . THR B 1 104 ? 26.692 -49.607 21.451 1.00 90.53 103 THR B N 1
ATOM 3512 C CA . THR B 1 104 ? 25.778 -48.520 21.915 1.00 90.83 103 THR B CA 1
ATOM 3513 C C . THR B 1 104 ? 26.406 -47.827 23.129 1.00 86.22 103 THR B C 1
ATOM 3514 O O . THR B 1 104 ? 27.191 -48.459 23.852 1.00 88.90 103 THR B O 1
ATOM 3518 N N . GLU B 1 105 ? 26.096 -46.545 23.294 1.00 85.98 104 GLU B N 1
ATOM 3519 C CA . GLU B 1 105 ? 26.748 -45.635 24.271 1.00 86.70 104 GLU B CA 1
ATOM 3520 C C . GLU B 1 105 ? 25.772 -45.343 25.428 1.00 83.34 104 GLU B C 1
ATOM 3521 O O . GLU B 1 105 ? 26.249 -44.850 26.450 1.00 78.60 104 GLU B O 1
ATOM 3527 N N . TRP B 1 106 ? 24.474 -45.666 25.295 1.00 86.75 105 TRP B N 1
ATOM 3528 C CA . TRP B 1 106 ? 23.443 -45.537 26.367 1.00 86.28 105 TRP B CA 1
ATOM 3529 C C . TRP B 1 106 ? 22.829 -46.905 26.666 1.00 81.61 105 TRP B C 1
ATOM 3530 O O . TRP B 1 106 ? 22.777 -47.748 25.752 1.00 76.72 105 TRP B O 1
ATOM 3541 N N . ARG B 1 107 ? 22.410 -47.100 27.921 1.00 87.21 106 ARG B N 1
ATOM 3542 C CA . ARG B 1 107 ? 21.664 -48.285 28.425 1.00 88.13 106 ARG B CA 1
ATOM 3543 C C . ARG B 1 107 ? 20.173 -47.927 28.409 1.00 80.95 106 ARG B C 1
ATOM 3544 O O . ARG B 1 107 ? 19.583 -47.566 29.481 1.00 68.61 106 ARG B O 1
ATOM 3552 N N . SER B 1 108 ? 19.604 -47.972 27.205 1.00 78.59 107 SER B N 1
ATOM 3553 C CA . SER B 1 108 ? 18.177 -47.666 26.947 1.00 77.74 107 SER B CA 1
ATOM 3554 C C . SER B 1 108 ? 17.312 -48.742 27.616 1.00 78.31 107 SER B C 1
ATOM 3555 O O . SER B 1 108 ? 16.183 -48.428 28.030 1.00 67.85 107 SER B O 1
ATOM 3558 N N . ASP B 1 109 ? 17.840 -49.959 27.756 1.00 87.82 108 ASP B N 1
ATOM 3559 C CA . ASP B 1 109 ? 17.144 -51.078 28.448 1.00 92.23 108 ASP B CA 1
ATOM 3560 C C . ASP B 1 109 ? 16.819 -50.702 29.903 1.00 81.89 108 ASP B C 1
ATOM 3561 O O . ASP B 1 109 ? 15.684 -50.955 30.318 1.00 73.45 108 ASP B O 1
ATOM 3566 N N . TRP B 1 110 ? 17.742 -50.117 30.663 1.00 88.64 109 TRP B N 1
ATOM 3567 C CA . TRP B 1 110 ? 17.462 -49.784 32.092 1.00 97.68 109 TRP B CA 1
ATOM 3568 C C . TRP B 1 110 ? 16.359 -48.716 32.167 1.00 90.67 109 TRP B C 1
ATOM 3569 O O . TRP B 1 110 ? 15.400 -48.879 32.959 1.00 82.83 109 TRP B O 1
ATOM 3580 N N . LYS B 1 111 ? 16.494 -47.664 31.360 1.00 91.00 110 LYS B N 1
ATOM 3581 C CA . LYS B 1 111 ? 15.468 -46.599 31.166 1.00 87.70 110 LYS B CA 1
ATOM 3582 C C . LYS B 1 111 ? 14.086 -47.237 30.904 1.00 78.82 110 LYS B C 1
ATOM 3583 O O . LYS B 1 111 ? 13.063 -46.817 31.509 1.00 65.93 110 LYS B O 1
ATOM 3589 N N . TRP B 1 112 ? 14.054 -48.236 30.023 1.00 67.16 111 TRP B N 1
ATOM 3590 C CA . TRP B 1 112 ? 12.799 -48.898 29.604 1.00 64.60 111 TRP B CA 1
ATOM 3591 C C . TRP B 1 112 ? 12.162 -49.591 30.817 1.00 63.65 111 TRP B C 1
ATOM 3592 O O . TRP B 1 112 ? 10.956 -49.361 31.077 1.00 54.71 111 TRP B O 1
ATOM 3603 N N . ASP B 1 113 ? 12.970 -50.345 31.571 1.00 73.08 112 ASP B N 1
ATOM 3604 C CA . ASP B 1 113 ? 12.557 -51.108 32.786 1.00 71.70 112 ASP B CA 1
ATOM 3605 C C . ASP B 1 113 ? 12.006 -50.153 33.853 1.00 66.39 112 ASP B C 1
ATOM 3606 O O . ASP B 1 113 ? 11.033 -50.546 34.519 1.00 63.95 112 ASP B O 1
ATOM 3611 N N . ARG B 1 114 ? 12.563 -48.942 33.994 1.00 65.33 113 ARG B N 1
ATOM 3612 C CA . ARG B 1 114 ? 12.119 -47.967 35.029 1.00 76.52 113 ARG B CA 1
ATOM 3613 C C . ARG B 1 114 ? 10.775 -47.334 34.621 1.00 76.94 113 ARG B C 1
ATOM 3614 O O . ARG B 1 114 ? 9.968 -46.999 35.526 1.00 82.35 113 ARG B O 1
ATOM 3616 N N . VAL B 1 115 ? 10.546 -47.167 33.313 1.00 80.21 114 VAL B N 1
ATOM 3617 C CA . VAL B 1 115 ? 9.334 -46.540 32.698 1.00 73.69 114 VAL B CA 1
ATOM 3618 C C . VAL B 1 115 ? 8.154 -47.524 32.754 1.00 69.29 114 VAL B C 1
ATOM 3619 O O . VAL B 1 115 ? 7.029 -47.126 33.193 1.00 59.72 114 VAL B O 1
ATOM 3623 N N . LEU B 1 116 ? 8.410 -48.751 32.282 1.00 64.20 115 LEU B N 1
ATOM 3624 C CA . LEU B 1 116 ? 7.371 -49.745 31.894 1.00 63.69 115 LEU B CA 1
ATOM 3625 C C . LEU B 1 116 ? 6.283 -49.883 32.960 1.00 56.26 115 LEU B C 1
ATOM 3626 O O . LEU B 1 116 ? 5.110 -49.847 32.616 1.00 54.10 115 LEU B O 1
ATOM 3631 N N . PRO B 1 117 ? 6.597 -50.053 34.267 1.00 60.80 116 PRO B N 1
ATOM 3632 C CA . PRO B 1 117 ? 5.538 -50.262 35.256 1.00 59.44 116 PRO B CA 1
ATOM 3633 C C . PRO B 1 117 ? 4.544 -49.097 35.391 1.00 62.04 116 PRO B C 1
ATOM 3634 O O . PRO B 1 117 ? 3.477 -49.329 35.904 1.00 59.98 116 PRO B O 1
ATOM 3638 N N . HIS B 1 118 ? 4.901 -47.887 34.935 1.00 65.40 117 HIS B N 1
ATOM 3639 C CA . HIS B 1 118 ? 4.098 -46.651 35.142 1.00 57.47 117 HIS B CA 1
ATOM 3640 C C . HIS B 1 118 ? 3.152 -46.367 33.978 1.00 53.70 117 HIS B C 1
ATOM 3641 O O . HIS B 1 118 ? 2.311 -45.475 34.144 1.00 62.79 117 HIS B O 1
ATOM 3648 N N . ILE B 1 119 ? 3.241 -47.107 32.875 1.00 53.65 118 ILE B N 1
ATOM 3649 C CA . ILE B 1 119 ? 2.453 -46.798 31.643 1.00 55.01 118 ILE B CA 1
ATOM 3650 C C . ILE B 1 119 ? 1.273 -47.766 31.532 1.00 55.13 118 ILE B C 1
ATOM 3651 O O . ILE B 1 119 ? 1.388 -48.896 32.032 1.00 61.22 118 ILE B O 1
ATOM 3656 N N . SER B 1 120 ? 0.190 -47.339 30.877 1.00 54.49 119 SER B N 1
ATOM 3657 C CA . SER B 1 120 ? -0.940 -48.220 30.494 1.00 51.64 119 SER B CA 1
ATOM 3658 C C . SER B 1 120 ? -0.386 -49.314 29.589 1.00 54.69 119 SER B C 1
ATOM 3659 O O . SER B 1 120 ? 0.542 -49.081 28.815 1.00 49.92 119 SER B O 1
ATOM 3662 N N . PRO B 1 121 ? -0.884 -50.558 29.742 1.00 59.00 120 PRO B N 1
ATOM 3663 C CA . PRO B 1 121 ? -0.417 -51.679 28.924 1.00 58.06 120 PRO B CA 1
ATOM 3664 C C . PRO B 1 121 ? -0.439 -51.347 27.421 1.00 55.16 120 PRO B C 1
ATOM 3665 O O . PRO B 1 121 ? -1.449 -50.830 26.936 1.00 48.10 120 PRO B O 1
ATOM 3669 N N . LEU B 1 122 ? 0.654 -51.670 26.731 1.00 44.54 121 LEU B N 1
ATOM 3670 C CA . LEU B 1 122 ? 0.866 -51.340 25.306 1.00 51.17 121 LEU B CA 1
ATOM 3671 C C . LEU B 1 122 ? 0.104 -52.276 24.350 1.00 54.16 121 LEU B C 1
ATOM 3672 O O . LEU B 1 122 ? 0.067 -51.971 23.136 1.00 52.86 121 LEU B O 1
ATOM 3677 N N . LYS B 1 123 ? -0.481 -53.371 24.832 1.00 55.62 122 LYS B N 1
ATOM 3678 C CA . LYS B 1 123 ? -1.167 -54.354 23.953 1.00 59.88 122 LYS B CA 1
ATOM 3679 C C . LYS B 1 123 ? -2.148 -53.635 23.008 1.00 49.22 122 LYS B C 1
ATOM 3680 O O . LYS B 1 123 ? -3.051 -52.961 23.511 1.00 48.67 122 LYS B O 1
ATOM 3686 N N . ASN B 1 124 ? -1.953 -53.780 21.691 1.00 51.00 123 ASN B N 1
ATOM 3687 C CA . ASN B 1 124 ? -2.838 -53.266 20.597 1.00 56.28 123 ASN B CA 1
ATOM 3688 C C . ASN B 1 124 ? -2.867 -51.731 20.518 1.00 52.35 123 ASN B C 1
ATOM 3689 O O . ASN B 1 124 ? -3.711 -51.204 19.773 1.00 47.14 123 ASN B O 1
ATOM 3694 N N . ARG B 1 125 ? -1.980 -51.039 21.230 1.00 51.43 124 ARG B N 1
ATOM 3695 C CA . ARG B 1 125 ? -1.897 -49.556 21.200 1.00 45.42 124 ARG B CA 1
ATOM 3696 C C . ARG B 1 125 ? -1.080 -49.114 19.981 1.00 42.69 124 ARG B C 1
ATOM 3697 O O . ARG B 1 125 ? -0.095 -49.799 19.608 1.00 39.41 124 ARG B O 1
ATOM 3705 N N . SER B 1 126 ? -1.449 -47.999 19.369 1.00 40.44 125 SER B N 1
ATOM 3706 C CA . SER B 1 126 ? -0.542 -47.270 18.441 1.00 43.31 125 SER B CA 1
ATOM 3707 C C . SER B 1 126 ? 0.231 -46.239 19.265 1.00 40.23 125 SER B C 1
ATOM 3708 O O . SER B 1 126 ? -0.374 -45.621 20.173 1.00 37.51 125 SER B O 1
ATOM 3711 N N . VAL B 1 127 ? 1.519 -46.108 18.989 1.00 37.78 126 VAL B N 1
ATOM 3712 C CA . VAL B 1 127 ? 2.450 -45.283 19.802 1.00 42.76 126 VAL B CA 1
ATOM 3713 C C . VAL B 1 127 ? 3.222 -44.334 18.883 1.00 43.15 126 VAL B C 1
ATOM 3714 O O . VAL B 1 127 ? 3.818 -44.804 17.876 1.00 37.35 126 VAL B O 1
ATOM 3718 N N . LEU B 1 128 ? 3.236 -43.053 19.261 1.00 40.48 127 LEU B N 1
ATOM 3719 C CA . LEU B 1 128 ? 4.144 -42.029 18.684 1.00 40.12 127 LEU B CA 1
ATOM 3720 C C . LEU B 1 128 ? 5.314 -41.809 19.656 1.00 37.26 127 LEU B C 1
ATOM 3721 O O . LEU B 1 128 ? 5.053 -41.448 20.811 1.00 35.34 127 LEU B O 1
ATOM 3726 N N . ASP B 1 129 ? 6.545 -42.006 19.186 1.00 35.51 128 ASP B N 1
ATOM 3727 C CA . ASP B 1 129 ? 7.784 -41.868 19.980 1.00 39.60 128 ASP B CA 1
ATOM 3728 C C . ASP B 1 129 ? 8.512 -40.624 19.472 1.00 40.27 128 ASP B C 1
ATOM 3729 O O . ASP B 1 129 ? 9.220 -40.706 18.425 1.00 41.81 128 ASP B O 1
ATOM 3734 N N . VAL B 1 130 ? 8.348 -39.501 20.180 1.00 43.23 129 VAL B N 1
ATOM 3735 C CA . VAL B 1 130 ? 8.925 -38.184 19.775 1.00 38.91 129 VAL B CA 1
ATOM 3736 C C . VAL B 1 130 ? 10.327 -38.061 20.377 1.00 38.75 129 VAL B C 1
ATOM 3737 O O . VAL B 1 130 ? 10.454 -38.215 21.605 1.00 39.08 129 VAL B O 1
ATOM 3741 N N . GLY B 1 131 ? 11.329 -37.770 19.546 1.00 42.75 130 GLY B N 1
ATOM 3742 C CA . GLY B 1 131 ? 12.743 -37.777 19.952 1.00 44.74 130 GLY B CA 1
ATOM 3743 C C . GLY B 1 131 ? 13.223 -39.206 20.142 1.00 55.82 130 GLY B C 1
ATOM 3744 O O . GLY B 1 131 ? 13.842 -39.489 21.190 1.00 61.95 130 GLY B O 1
ATOM 3745 N N . CYS B 1 132 ? 12.929 -40.089 19.179 1.00 57.66 131 CYS B N 1
ATOM 3746 C CA . CYS B 1 132 ? 13.046 -41.572 19.312 1.00 51.11 131 CYS B CA 1
ATOM 3747 C C . CYS B 1 132 ? 14.491 -42.055 19.077 1.00 46.97 131 CYS B C 1
ATOM 3748 O O . CYS B 1 132 ? 14.752 -43.258 19.263 1.00 57.22 131 CYS B O 1
ATOM 3751 N N . GLY B 1 133 ? 15.398 -41.184 18.645 1.00 43.15 132 GLY B N 1
ATOM 3752 C CA . GLY B 1 133 ? 16.768 -41.604 18.303 1.00 45.23 132 GLY B CA 1
ATOM 3753 C C . GLY B 1 133 ? 16.730 -42.682 17.245 1.00 48.19 132 GLY B C 1
ATOM 3754 O O . GLY B 1 133 ? 15.870 -42.563 16.349 1.00 49.44 132 GLY B O 1
ATOM 3755 N N . ASN B 1 134 ? 17.567 -43.719 17.366 1.00 43.00 133 ASN B N 1
ATOM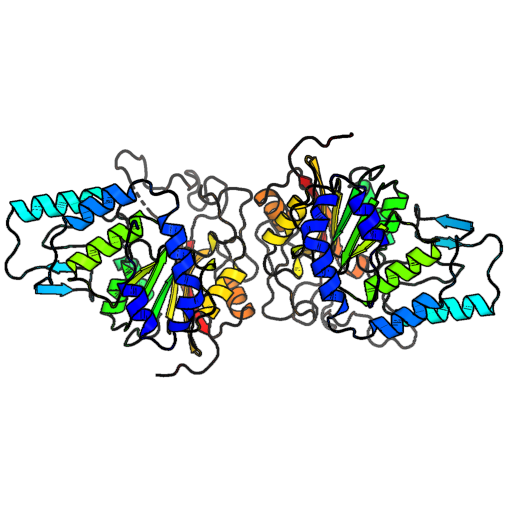 3756 C CA . ASN B 1 134 ? 17.649 -44.810 16.360 1.00 41.83 133 ASN B CA 1
ATOM 3757 C C . ASN B 1 134 ? 16.468 -45.774 16.535 1.00 43.01 133 ASN B C 1
ATOM 3758 O O . ASN B 1 134 ? 16.400 -46.771 15.787 1.00 47.57 133 ASN B O 1
ATOM 3763 N N . GLY B 1 135 ? 15.588 -45.535 17.503 1.00 42.63 134 GLY B N 1
ATOM 3764 C CA . GLY B 1 135 ? 14.302 -46.243 17.581 1.00 45.38 134 GLY B CA 1
ATOM 3765 C C . GLY B 1 135 ? 14.317 -47.435 18.518 1.00 42.89 134 GLY B C 1
ATOM 3766 O O . GLY B 1 135 ? 13.309 -48.174 18.491 1.00 42.90 134 GLY B O 1
ATOM 3767 N N . TYR B 1 136 ? 15.346 -47.584 19.365 1.00 43.70 135 TYR B N 1
ATOM 3768 C CA . TYR B 1 136 ? 15.451 -48.703 20.343 1.00 47.65 135 TYR B CA 1
ATOM 3769 C C . TYR B 1 136 ? 14.076 -48.977 21.003 1.00 47.91 135 TYR B C 1
ATOM 3770 O O . TYR B 1 136 ? 13.590 -50.123 21.006 1.00 47.63 135 TYR B O 1
ATOM 3779 N N . HIS B 1 137 ? 13.442 -47.959 21.570 1.00 49.39 136 HIS B N 1
ATOM 3780 C CA . HIS B 1 137 ? 12.249 -48.152 22.439 1.00 53.28 136 HIS B CA 1
ATOM 3781 C C . HIS B 1 137 ? 11.062 -48.665 21.623 1.00 52.00 136 HIS B C 1
ATOM 3782 O O . HIS B 1 137 ? 10.183 -49.312 22.192 1.00 46.99 136 HIS B O 1
ATOM 3789 N N . MET B 1 138 ? 11.016 -48.378 20.331 1.00 55.75 137 MET B N 1
ATOM 3790 C CA . MET B 1 138 ? 9.865 -48.806 19.503 1.00 60.47 137 MET B CA 1
ATOM 3791 C C . MET B 1 138 ? 9.881 -50.339 19.405 1.00 56.33 137 MET B C 1
ATOM 3792 O O . MET B 1 138 ? 8.794 -50.946 19.447 1.00 56.52 137 MET B O 1
ATOM 3797 N N . TRP B 1 139 ? 11.064 -50.948 19.295 1.00 52.05 138 TRP B N 1
ATOM 3798 C CA . TRP B 1 139 ? 11.197 -52.430 19.325 1.00 54.96 138 TRP B CA 1
ATOM 3799 C C . TRP B 1 139 ? 10.612 -52.968 20.641 1.00 52.82 138 TRP B C 1
ATOM 3800 O O . TRP B 1 139 ? 9.796 -53.920 20.596 1.00 51.65 138 TRP B O 1
ATOM 3811 N N . ARG B 1 140 ? 10.972 -52.351 21.762 1.00 47.12 139 ARG B N 1
ATOM 3812 C CA . ARG B 1 140 ? 10.540 -52.809 23.108 1.00 50.66 139 ARG B CA 1
ATOM 3813 C C . ARG B 1 140 ? 9.021 -52.657 23.227 1.00 48.68 139 ARG B C 1
ATOM 3814 O O . ARG B 1 140 ? 8.394 -53.511 23.872 1.00 49.54 139 ARG B O 1
ATOM 3822 N N . MET B 1 141 ? 8.453 -51.629 22.591 1.00 49.80 140 MET B N 1
ATOM 3823 C CA . MET B 1 141 ? 6.992 -51.348 22.610 1.00 53.11 140 MET B CA 1
ATOM 3824 C C . MET B 1 141 ? 6.260 -52.450 21.835 1.00 52.88 140 MET B C 1
ATOM 3825 O O . MET B 1 141 ? 5.194 -52.917 22.326 1.00 50.65 140 MET B O 1
ATOM 3830 N N . LEU B 1 142 ? 6.806 -52.850 20.679 1.00 50.80 141 LEU B N 1
ATOM 3831 C CA . LEU B 1 142 ? 6.274 -53.989 19.881 1.00 52.62 141 LEU B CA 1
ATOM 3832 C C . LEU B 1 142 ? 6.379 -55.264 20.724 1.00 50.61 141 LEU B C 1
ATOM 3833 O O . LEU B 1 142 ? 5.414 -56.038 20.755 1.00 50.01 141 LEU B O 1
ATOM 3838 N N . GLY B 1 143 ? 7.487 -55.408 21.443 1.00 47.43 142 GLY B N 1
ATOM 3839 C CA . GLY B 1 143 ? 7.736 -56.509 22.386 1.00 55.37 142 GLY B CA 1
ATOM 3840 C C . GLY B 1 143 ? 6.625 -56.629 23.413 1.00 53.78 142 GLY B C 1
ATOM 3841 O O . GLY B 1 143 ? 6.395 -57.750 23.893 1.00 59.05 142 GLY B O 1
ATOM 3842 N N . GLU B 1 144 ? 5.966 -55.523 23.745 1.00 46.47 143 GLU B N 1
ATOM 3843 C CA . GLU B 1 144 ? 4.905 -55.471 24.778 1.00 46.67 143 GLU B CA 1
ATOM 3844 C C . GLU B 1 144 ? 3.526 -55.519 24.126 1.00 44.54 143 GLU B C 1
ATOM 3845 O O . GLU B 1 144 ? 2.532 -55.255 24.840 1.00 54.39 143 GLU B O 1
ATOM 3851 N N . GLY B 1 145 ? 3.463 -55.818 22.828 1.00 44.68 144 GLY B N 1
ATOM 3852 C CA . GLY B 1 145 ? 2.197 -56.001 22.093 1.00 45.01 144 GLY B CA 1
ATOM 3853 C C . GLY B 1 145 ? 1.662 -54.740 21.433 1.00 49.80 144 GLY B C 1
ATOM 3854 O O . GLY B 1 145 ? 0.476 -54.769 21.014 1.00 43.03 144 GLY B O 1
ATOM 3855 N N . ALA B 1 146 ? 2.454 -53.664 21.302 1.00 55.43 145 ALA B N 1
ATOM 3856 C CA . ALA B 1 146 ? 2.026 -52.473 20.522 1.00 52.50 145 ALA B CA 1
ATOM 3857 C C . ALA B 1 146 ? 1.681 -52.920 19.091 1.00 48.76 145 ALA B C 1
ATOM 3858 O O . ALA B 1 146 ? 2.465 -53.657 18.493 1.00 51.16 145 ALA B O 1
ATOM 3860 N N . ARG B 1 147 ? 0.546 -52.473 18.566 1.00 45.66 146 ARG B N 1
ATOM 3861 C CA . ARG B 1 147 ? 0.119 -52.653 17.153 1.00 47.02 146 ARG B CA 1
ATOM 3862 C C . ARG B 1 147 ? 1.044 -51.903 16.171 1.00 51.76 146 ARG B C 1
ATOM 3863 O O . ARG B 1 147 ? 1.278 -52.409 15.057 1.00 46.24 146 ARG B O 1
ATOM 3871 N N . LEU B 1 148 ? 1.513 -50.707 16.540 1.00 54.39 147 LEU B N 1
ATOM 3872 C CA . LEU B 1 148 ? 2.168 -49.753 15.604 1.00 50.63 147 LEU B CA 1
ATOM 3873 C C . LEU B 1 148 ? 2.986 -48.724 16.394 1.00 45.92 147 LEU B C 1
ATOM 3874 O O . LEU B 1 148 ? 2.475 -48.181 17.387 1.00 41.10 147 LEU B O 1
ATOM 3879 N N . CYS B 1 149 ? 4.216 -48.500 15.953 1.00 43.04 148 CYS B N 1
ATOM 3880 C CA . CYS B 1 149 ? 5.151 -47.504 16.499 1.00 46.13 148 CYS B CA 1
ATOM 3881 C C . CYS B 1 149 ? 5.665 -46.601 15.387 1.00 46.66 148 CYS B C 1
ATOM 3882 O O . CYS B 1 149 ? 6.240 -47.138 14.408 1.00 41.36 148 CYS B O 1
ATOM 3885 N N . VAL B 1 150 ? 5.457 -45.290 15.550 1.00 41.43 149 VAL B N 1
ATOM 3886 C CA . VAL B 1 150 ? 6.011 -44.268 14.632 1.00 38.64 149 VAL B CA 1
ATOM 3887 C C . VAL B 1 150 ? 6.961 -43.391 15.435 1.00 36.53 149 VAL B C 1
ATOM 3888 O O . VAL B 1 150 ? 6.530 -42.839 16.458 1.00 35.29 149 VAL B O 1
ATOM 3892 N N . GLY B 1 151 ? 8.217 -43.321 14.984 1.00 34.46 150 GLY B N 1
ATOM 3893 C CA . GLY B 1 151 ? 9.269 -42.489 15.581 1.00 35.53 150 GLY B CA 1
ATOM 3894 C C . GLY B 1 151 ? 9.452 -41.194 14.799 1.00 37.98 150 GLY B C 1
ATOM 3895 O O . GLY B 1 151 ? 9.468 -41.263 13.579 1.00 38.94 150 GLY B O 1
ATOM 3896 N N . ILE B 1 152 ? 9.643 -40.071 15.495 1.00 40.13 151 ILE B N 1
ATOM 3897 C CA . ILE B 1 152 ? 9.790 -38.687 14.939 1.00 40.65 151 ILE B CA 1
ATOM 3898 C C . ILE B 1 152 ? 11.168 -38.190 15.374 1.00 37.78 151 ILE B C 1
ATOM 3899 O O . ILE B 1 152 ? 11.338 -38.061 16.614 1.00 43.13 151 ILE B O 1
ATOM 3904 N N . ASP B 1 153 ? 12.141 -38.103 14.457 1.00 38.22 152 ASP B N 1
ATOM 3905 C CA . ASP B 1 153 ? 13.501 -37.612 14.794 1.00 43.23 152 ASP B CA 1
ATOM 3906 C C . ASP B 1 153 ? 14.244 -37.158 13.542 1.00 44.24 152 ASP B C 1
ATOM 3907 O O . ASP B 1 153 ? 14.508 -37.958 12.656 1.00 48.12 152 ASP B O 1
ATOM 3912 N N . PRO B 1 154 ? 14.619 -35.864 13.428 1.00 48.67 153 PRO B N 1
ATOM 3913 C CA . PRO B 1 154 ? 15.217 -35.327 12.203 1.00 51.31 153 PRO B CA 1
ATOM 3914 C C . PRO B 1 154 ? 16.632 -35.784 11.797 1.00 55.21 153 PRO B C 1
ATOM 3915 O O . PRO B 1 154 ? 17.098 -35.384 10.764 1.00 68.20 153 PRO B O 1
ATOM 3919 N N . SER B 1 155 ? 17.289 -36.647 12.551 1.00 56.94 154 SER B N 1
ATOM 3920 C CA . SER B 1 155 ? 18.681 -37.058 12.244 1.00 60.65 154 SER B CA 1
ATOM 3921 C C . SER B 1 155 ? 18.723 -38.052 11.072 1.00 63.30 154 SER B C 1
ATOM 3922 O O . SER B 1 155 ? 17.987 -39.066 11.103 1.00 67.28 154 SER B O 1
ATOM 3925 N N . HIS B 1 156 ? 19.581 -37.779 10.087 1.00 59.40 155 HIS B N 1
ATOM 3926 C CA . HIS B 1 156 ? 19.921 -38.705 8.970 1.00 63.44 155 HIS B CA 1
ATOM 3927 C C . HIS B 1 156 ? 20.412 -40.046 9.541 1.00 64.42 155 HIS B C 1
ATOM 3928 O O . HIS B 1 156 ? 19.990 -41.129 9.035 1.00 54.25 155 HIS B O 1
ATOM 3935 N N . LEU B 1 157 ? 21.314 -39.982 10.526 1.00 58.35 156 LEU B N 1
ATOM 3936 C CA . LEU B 1 157 ? 22.003 -41.178 11.052 1.00 53.99 156 LEU B CA 1
ATOM 3937 C C . LEU B 1 157 ? 20.986 -42.065 11.778 1.00 53.35 156 LEU B C 1
ATOM 3938 O O . LEU B 1 157 ? 21.043 -43.287 11.587 1.00 57.93 156 LEU B O 1
ATOM 3943 N N . PHE B 1 158 ? 20.065 -41.484 12.544 1.00 52.90 157 PHE B N 1
ATOM 3944 C CA . PHE B 1 158 ? 19.040 -42.250 13.302 1.00 53.85 157 PHE B CA 1
ATOM 3945 C C . PHE B 1 158 ? 18.204 -43.091 12.326 1.00 51.08 157 PHE B C 1
ATOM 3946 O O . PHE B 1 158 ? 17.980 -44.275 12.605 1.00 52.62 157 PHE B O 1
ATOM 3954 N N . LEU B 1 159 ? 17.792 -42.512 11.200 1.00 51.30 158 LEU B N 1
ATOM 3955 C CA . LEU B 1 159 ? 16.980 -43.220 10.177 1.00 53.75 158 LEU B CA 1
ATOM 3956 C C . LEU B 1 159 ? 17.770 -44.416 9.590 1.00 53.42 158 LEU B C 1
ATOM 3957 O O . LEU B 1 159 ? 17.168 -45.485 9.413 1.00 50.35 158 LEU B O 1
ATOM 3962 N N . ILE B 1 160 ? 19.053 -44.240 9.265 1.00 50.79 159 ILE B N 1
ATOM 3963 C CA . ILE B 1 160 ? 19.941 -45.326 8.761 1.00 54.66 159 ILE B CA 1
ATOM 3964 C C . ILE B 1 160 ? 20.009 -46.435 9.820 1.00 51.24 159 ILE B C 1
ATOM 3965 O O . ILE B 1 160 ? 19.764 -47.598 9.478 1.00 49.83 159 ILE B O 1
ATOM 3970 N N . GLN B 1 161 ? 20.361 -46.090 11.053 1.00 47.09 160 GLN B N 1
ATOM 3971 C CA . GLN B 1 161 ? 20.523 -47.086 12.139 1.00 54.77 160 GLN B CA 1
ATOM 3972 C C . GLN B 1 161 ? 19.211 -47.857 12.266 1.00 51.99 160 GLN B C 1
ATOM 3973 O O . GLN B 1 161 ? 19.250 -49.081 12.241 1.00 59.63 160 GLN B O 1
ATOM 3979 N N . PHE B 1 162 ? 18.087 -47.153 12.346 1.00 48.00 161 PHE B N 1
ATOM 3980 C CA . PHE B 1 162 ? 16.761 -47.788 12.469 1.00 42.81 161 PHE B CA 1
ATOM 3981 C C . PHE B 1 162 ? 16.563 -48.774 11.319 1.00 44.81 161 PHE B C 1
ATOM 3982 O O . PHE B 1 162 ? 16.132 -49.898 11.593 1.00 49.21 161 PHE B O 1
ATOM 3990 N N . GLU B 1 163 ? 16.800 -48.344 10.080 1.00 47.59 162 GLU B N 1
ATOM 3991 C CA . GLU B 1 163 ? 16.519 -49.163 8.872 1.00 54.72 162 GLU B CA 1
ATOM 3992 C C . GLU B 1 163 ? 17.464 -50.374 8.843 1.00 57.43 162 GLU B C 1
ATOM 3993 O O . GLU B 1 163 ? 17.012 -51.443 8.383 1.00 53.88 162 GLU B O 1
ATOM 3999 N N . ALA B 1 164 ? 18.699 -50.242 9.345 1.00 49.79 163 ALA B N 1
ATOM 4000 C CA . ALA B 1 164 ? 19.645 -51.375 9.483 1.00 51.46 163 ALA B CA 1
ATOM 4001 C C . ALA B 1 164 ? 19.043 -52.413 10.444 1.00 47.38 163 ALA B C 1
ATOM 4002 O O . ALA B 1 164 ? 18.975 -53.603 10.084 1.00 49.33 163 ALA B O 1
ATOM 4004 N N . ILE B 1 165 ? 18.594 -51.991 11.617 1.00 46.70 164 ILE B N 1
ATOM 4005 C CA . ILE B 1 165 ? 17.947 -52.913 12.597 1.00 55.44 164 ILE B CA 1
ATOM 4006 C C . ILE B 1 165 ? 16.678 -53.514 11.974 1.00 55.98 164 ILE B C 1
ATOM 4007 O O . ILE B 1 165 ? 16.502 -54.762 12.056 1.00 56.37 164 ILE B O 1
ATOM 4012 N N . ARG B 1 166 ? 15.825 -52.683 11.373 1.00 49.98 165 ARG B N 1
ATOM 4013 C CA . ARG B 1 166 ? 14.551 -53.145 10.762 1.00 52.41 165 ARG B CA 1
ATOM 4014 C C . ARG B 1 166 ? 14.851 -54.194 9.688 1.00 52.10 165 ARG B C 1
ATOM 4015 O O . ARG B 1 166 ? 14.069 -55.142 9.561 1.00 51.33 165 ARG B O 1
ATOM 4023 N N . LYS B 1 167 ? 15.926 -54.022 8.918 1.00 57.23 166 LYS B N 1
ATOM 4024 C CA . LYS B 1 167 ? 16.264 -54.962 7.819 1.00 63.18 166 LYS B CA 1
ATOM 4025 C C . LYS B 1 167 ? 16.671 -56.316 8.428 1.00 63.39 166 LYS B C 1
ATOM 4026 O O . LYS B 1 167 ? 16.155 -57.365 7.964 1.00 51.52 166 LYS B O 1
ATOM 4032 N N . LEU B 1 168 ? 17.509 -56.288 9.470 1.00 53.98 167 LEU B N 1
ATOM 4033 C CA . LEU B 1 168 ? 17.935 -57.500 10.208 1.00 53.96 167 LEU B CA 1
ATOM 4034 C C . LEU B 1 168 ? 16.737 -58.152 10.917 1.00 57.62 167 LEU B C 1
ATOM 4035 O O . LEU B 1 168 ? 16.821 -59.363 11.225 1.00 65.29 167 LEU B O 1
ATOM 4040 N N . MET B 1 169 ? 15.645 -57.421 11.143 1.00 54.42 168 MET B N 1
ATOM 4041 C CA . MET B 1 169 ? 14.398 -57.991 11.730 1.00 55.66 168 MET B CA 1
ATOM 4042 C C . MET B 1 169 ? 13.521 -58.619 10.633 1.00 54.90 168 MET B C 1
ATOM 4043 O O . MET B 1 169 ? 12.398 -59.075 10.959 1.00 53.61 168 MET B O 1
ATOM 4048 N N . GLY B 1 170 ? 13.977 -58.600 9.373 1.00 57.36 169 GLY B N 1
ATOM 4049 C CA . GLY B 1 170 ? 13.220 -59.113 8.214 1.00 55.45 169 GLY B CA 1
ATOM 4050 C C . GLY B 1 170 ? 12.212 -58.116 7.660 1.00 52.78 169 GLY B C 1
ATOM 4051 O O . GLY B 1 170 ? 11.213 -58.569 7.086 1.00 57.07 169 GLY B O 1
ATOM 4052 N N . GLY B 1 171 ? 12.446 -56.805 7.808 1.00 55.74 170 GLY B N 1
ATOM 4053 C CA . GLY B 1 171 ? 11.563 -55.740 7.281 1.00 51.15 170 GLY B CA 1
ATOM 4054 C C . GLY B 1 171 ? 10.284 -55.519 8.093 1.00 51.17 170 GLY B C 1
ATOM 4055 O O . GLY B 1 171 ? 9.309 -55.050 7.497 1.00 57.82 170 GLY B O 1
ATOM 4056 N N . ASP B 1 172 ? 10.279 -55.796 9.404 1.00 49.97 171 ASP B N 1
ATOM 4057 C CA . ASP B 1 172 ? 9.106 -55.549 10.293 1.00 49.04 171 ASP B CA 1
ATOM 4058 C C . ASP B 1 172 ? 8.507 -54.182 9.903 1.00 47.28 171 ASP B C 1
ATOM 4059 O O . ASP B 1 172 ? 9.236 -53.178 9.977 1.00 43.99 171 ASP B O 1
ATOM 4064 N N . GLN B 1 173 ? 7.232 -54.171 9.492 1.00 43.13 172 GLN B N 1
ATOM 4065 C CA . GLN B 1 173 ? 6.466 -52.979 9.043 1.00 44.75 172 GLN B CA 1
ATOM 4066 C C . GLN B 1 173 ? 5.641 -52.390 10.191 1.00 45.81 172 GLN B C 1
ATOM 4067 O O . GLN B 1 173 ? 4.807 -51.513 9.890 1.00 40.11 172 GLN B O 1
ATOM 4073 N N . ARG B 1 174 ? 5.831 -52.826 11.445 1.00 45.79 173 ARG B N 1
ATOM 4074 C CA . ARG B 1 174 ? 5.000 -52.302 12.568 1.00 48.12 173 ARG B CA 1
ATOM 4075 C C . ARG B 1 174 ? 5.692 -51.113 13.241 1.00 47.52 173 ARG B C 1
ATOM 4076 O O . ARG B 1 174 ? 5.051 -50.506 14.103 1.00 45.99 173 ARG B O 1
ATOM 4084 N N . ALA B 1 175 ? 6.948 -50.826 12.878 1.00 42.52 174 ALA B N 1
ATOM 4085 C CA . ALA B 1 175 ? 7.722 -49.661 13.352 1.00 46.73 174 ALA B CA 1
ATOM 4086 C C . ALA B 1 175 ? 8.319 -48.899 12.164 1.00 46.78 174 ALA B C 1
ATOM 4087 O O . ALA B 1 175 ? 8.834 -49.562 11.237 1.00 40.69 174 ALA B O 1
ATOM 4089 N N . HIS B 1 176 ? 8.309 -47.561 12.249 1.00 43.94 175 HIS B N 1
ATOM 4090 C CA . HIS B 1 176 ? 8.820 -46.614 11.219 1.00 41.16 175 HIS B CA 1
ATOM 4091 C C . HIS B 1 176 ? 9.412 -45.369 11.883 1.00 37.21 175 HIS B C 1
ATOM 4092 O O . HIS B 1 176 ? 8.864 -44.882 12.896 1.00 38.69 175 HIS B O 1
ATOM 4099 N N . LEU B 1 177 ? 10.497 -44.871 11.313 1.00 38.06 176 LEU B N 1
ATOM 4100 C CA . LEU B 1 177 ? 11.149 -43.615 11.741 1.00 40.35 176 LEU B CA 1
ATOM 4101 C C . LEU B 1 177 ? 11.059 -42.585 10.607 1.00 42.93 176 LEU B C 1
ATOM 4102 O O . LEU B 1 177 ? 11.599 -42.841 9.500 1.00 39.52 176 LEU B O 1
ATOM 4107 N N . LEU B 1 178 ? 10.404 -41.455 10.890 1.00 43.04 177 LEU B N 1
ATOM 4108 C CA . LEU B 1 178 ? 10.246 -40.318 9.945 1.00 39.15 177 LEU B CA 1
ATOM 4109 C C . LEU B 1 178 ? 11.195 -39.204 10.372 1.00 40.87 177 LEU B C 1
ATOM 4110 O O . LEU B 1 178 ? 11.205 -38.813 11.550 1.00 42.60 177 LEU B O 1
ATOM 4115 N N . PRO B 1 179 ? 12.019 -38.664 9.446 1.00 38.09 178 PRO B N 1
ATOM 4116 C CA . PRO B 1 179 ? 12.953 -37.588 9.773 1.00 40.38 178 PRO B CA 1
ATOM 4117 C C . PRO B 1 179 ? 12.284 -36.207 9.846 1.00 40.71 178 PRO B C 1
ATOM 4118 O O . PRO B 1 179 ? 12.577 -35.393 9.074 1.00 47.43 178 PRO B O 1
ATOM 4122 N N . LEU B 1 180 ? 11.428 -35.995 10.833 1.00 40.06 179 LEU B N 1
ATOM 4123 C CA . LEU B 1 180 ? 10.555 -34.813 10.973 1.00 41.62 179 LEU B CA 1
ATOM 4124 C C . LEU B 1 180 ? 10.741 -34.226 12.367 1.00 41.63 179 LEU B C 1
ATOM 4125 O O . LEU B 1 180 ? 10.990 -35.016 13.297 1.00 42.55 179 LEU B O 1
ATOM 4130 N N . GLY B 1 181 ? 10.488 -32.929 12.526 1.00 36.22 180 GLY B N 1
ATOM 4131 C CA . GLY B 1 181 ? 10.249 -32.340 13.850 1.00 34.17 180 GLY B CA 1
ATOM 4132 C C . GLY B 1 181 ? 8.790 -32.474 14.218 1.00 36.08 180 GLY B C 1
ATOM 4133 O O . GLY B 1 181 ? 7.942 -32.508 13.303 1.00 38.90 180 GLY B O 1
ATOM 4134 N N . ILE B 1 182 ? 8.502 -32.546 15.509 1.00 34.74 181 ILE B N 1
ATOM 4135 C CA . ILE B 1 182 ? 7.120 -32.664 16.033 1.00 34.14 181 ILE B CA 1
ATOM 4136 C C . ILE B 1 182 ? 6.254 -31.516 15.496 1.00 34.50 181 ILE B C 1
ATOM 4137 O O . ILE B 1 182 ? 5.006 -31.704 15.391 1.00 38.16 181 ILE B O 1
ATOM 4142 N N . GLU B 1 183 ? 6.853 -30.351 15.237 1.00 35.09 182 GLU B N 1
ATOM 4143 C CA . GLU B 1 183 ? 6.108 -29.130 14.794 1.00 36.37 182 GLU B CA 1
ATOM 4144 C C . GLU B 1 183 ? 5.537 -29.340 13.382 1.00 34.82 182 GLU B C 1
ATOM 4145 O O . GLU B 1 183 ? 4.552 -28.690 13.057 1.00 35.98 182 GLU B O 1
ATOM 4151 N N . GLN B 1 184 ? 6.098 -30.259 12.595 1.00 34.71 183 GLN B N 1
ATOM 4152 C CA . GLN B 1 184 ? 5.632 -30.547 11.218 1.00 32.56 183 GLN B CA 1
ATOM 4153 C C . GLN B 1 184 ? 4.376 -31.428 11.193 1.00 31.68 183 GLN B C 1
ATOM 4154 O O . GLN B 1 184 ? 3.809 -31.560 10.106 1.00 35.03 183 GLN B O 1
ATOM 4160 N N . LEU B 1 185 ? 3.955 -32.031 12.301 1.00 32.99 184 LEU B N 1
ATOM 4161 C CA . LEU B 1 185 ? 2.801 -32.967 12.270 1.00 37.81 184 LEU B CA 1
ATOM 4162 C C . LEU B 1 185 ? 1.546 -32.128 12.270 1.00 35.05 184 LEU B C 1
ATOM 4163 O O . LEU B 1 185 ? 1.453 -31.207 13.052 1.00 37.34 184 LEU B O 1
ATOM 4168 N N . PRO B 1 186 ? 0.495 -32.508 11.533 1.00 34.59 185 PRO B N 1
ATOM 4169 C CA . PRO B 1 186 ? -0.823 -31.927 11.769 1.00 33.82 185 PRO B CA 1
ATOM 4170 C C . PRO B 1 186 ? -1.475 -32.509 13.031 1.00 34.29 185 PRO B C 1
ATOM 4171 O O . PRO B 1 186 ? -0.924 -33.405 13.650 1.00 43.87 185 PRO B O 1
ATOM 4175 N N . LYS B 1 187 ? -2.689 -32.080 13.313 1.00 32.65 186 LYS B N 1
ATOM 4176 C CA . LYS B 1 187 ? -3.511 -32.594 14.426 1.00 36.73 186 LYS B CA 1
ATOM 4177 C C . LYS B 1 187 ? -4.120 -33.950 14.047 1.00 40.17 186 LYS B C 1
ATOM 4178 O O . LYS B 1 187 ? -5.242 -33.945 13.531 1.00 48.81 186 LYS B O 1
ATOM 4184 N N . LEU B 1 188 ? -3.442 -35.063 14.343 1.00 40.23 187 LEU B N 1
ATOM 4185 C CA . LEU B 1 188 ? -3.894 -36.430 13.937 1.00 42.04 187 LEU B CA 1
ATOM 4186 C C . LEU B 1 188 ? -4.904 -37.018 14.931 1.00 46.32 187 LEU B C 1
ATOM 4187 O O . LEU B 1 188 ? -5.811 -37.706 14.464 1.00 41.01 187 LEU B O 1
ATOM 4192 N N . GLU B 1 189 ? -4.729 -36.808 16.243 1.00 43.34 188 GLU B N 1
ATOM 4193 C CA . GLU B 1 189 ? -5.557 -37.453 17.294 1.00 41.93 188 GLU B CA 1
ATOM 4194 C C . GLU B 1 189 ? -5.709 -38.957 16.988 1.00 41.52 188 GLU B C 1
ATOM 4195 O O . GLU B 1 189 ? -6.837 -39.455 17.000 1.00 40.65 188 GLU B O 1
ATOM 4201 N N . ALA B 1 190 ? -4.601 -39.647 16.731 1.00 37.07 189 ALA B N 1
ATOM 4202 C CA . ALA B 1 190 ? -4.590 -41.001 16.150 1.00 41.84 189 ALA B CA 1
ATOM 4203 C C . ALA B 1 190 ? -3.936 -42.026 17.084 1.00 45.16 189 ALA B C 1
ATOM 4204 O O . ALA B 1 190 ? -4.200 -43.215 16.889 1.00 45.44 189 ALA B O 1
ATOM 4206 N N . PHE B 1 191 ? -3.073 -41.611 18.011 1.00 43.26 190 PHE B N 1
ATOM 4207 C CA . PHE B 1 191 ? -2.257 -42.545 18.820 1.00 38.63 190 PHE B CA 1
ATOM 4208 C C . PHE B 1 191 ? -2.891 -42.713 20.200 1.00 38.91 190 PHE B C 1
ATOM 4209 O O . PHE B 1 191 ? -3.475 -41.753 20.760 1.00 40.80 190 PHE B O 1
ATOM 4217 N N . ASP B 1 192 ? -2.809 -43.942 20.702 1.00 35.74 191 ASP B N 1
ATOM 4218 C CA . ASP B 1 192 ? -3.251 -44.330 22.062 1.00 37.76 191 ASP B CA 1
ATOM 4219 C C . ASP B 1 192 ? -2.243 -43.792 23.089 1.00 37.81 191 ASP B C 1
ATOM 4220 O O . ASP B 1 192 ? -2.681 -43.379 24.196 1.00 35.34 191 ASP B O 1
ATOM 4225 N N . THR B 1 193 ? -0.946 -43.839 22.751 1.00 32.12 192 THR B N 1
ATOM 4226 C CA . THR B 1 193 ? 0.154 -43.445 23.646 1.00 35.56 192 THR B CA 1
ATOM 4227 C C . THR B 1 193 ? 1.163 -42.603 22.871 1.00 37.71 192 THR B C 1
ATOM 4228 O O . THR B 1 193 ? 1.506 -43.003 21.751 1.00 38.68 192 THR B O 1
ATOM 4232 N N . VAL B 1 194 ? 1.650 -41.525 23.501 1.00 35.44 193 VAL B N 1
ATOM 4233 C CA . VAL B 1 194 ? 2.741 -40.652 22.987 1.00 33.95 193 VAL B CA 1
ATOM 4234 C C . VAL B 1 194 ? 3.841 -40.576 24.041 1.00 33.40 193 VAL B C 1
ATOM 4235 O O . VAL B 1 194 ? 3.536 -40.248 25.211 1.00 34.48 193 VAL B O 1
ATOM 4239 N N . PHE B 1 195 ? 5.073 -40.813 23.620 1.00 32.01 194 PHE B N 1
ATOM 4240 C CA . PHE B 1 195 ? 6.296 -40.594 24.417 1.00 33.61 194 PHE B CA 1
ATOM 4241 C C . PHE B 1 195 ? 6.968 -39.323 23.906 1.00 37.78 194 PHE B C 1
ATOM 4242 O O . PHE B 1 195 ? 7.182 -39.222 22.671 1.00 42.11 194 PHE B O 1
ATOM 4250 N N . SER B 1 196 ? 7.271 -38.389 24.812 1.00 34.42 195 SER B N 1
ATOM 4251 C CA . SER B 1 196 ? 8.159 -37.239 24.552 1.00 32.81 195 SER B CA 1
ATOM 4252 C C . SER B 1 196 ? 9.332 -37.327 25.524 1.00 32.46 195 SER B C 1
ATOM 4253 O O . SER B 1 196 ? 9.167 -36.947 26.707 1.00 29.76 195 SER B O 1
ATOM 4256 N N . MET B 1 197 ? 10.494 -37.777 25.055 1.00 35.31 196 MET B N 1
ATOM 4257 C CA . MET B 1 197 ? 11.642 -38.076 25.940 1.00 37.11 196 MET B CA 1
ATOM 4258 C C . MET B 1 197 ? 12.768 -37.143 25.541 1.00 37.54 196 MET B C 1
ATOM 4259 O O . MET B 1 197 ? 13.261 -37.272 24.419 1.00 35.74 196 MET B O 1
ATOM 4264 N N . GLY B 1 198 ? 13.129 -36.223 26.429 1.00 36.48 197 GLY B N 1
ATOM 4265 C CA . GLY B 1 198 ? 14.303 -35.365 26.224 1.00 35.85 197 GLY B CA 1
ATOM 4266 C C . GLY B 1 198 ? 14.091 -34.316 25.135 1.00 35.69 197 GLY B C 1
ATOM 4267 O O . GLY B 1 198 ? 15.081 -33.934 24.489 1.00 35.36 197 GLY B O 1
ATOM 4268 N N . VAL B 1 199 ? 12.860 -33.846 24.945 1.00 32.05 198 VAL B N 1
ATOM 4269 C CA . VAL B 1 199 ? 12.533 -32.893 23.848 1.00 35.08 198 VAL B CA 1
ATOM 4270 C C . VAL B 1 199 ? 12.136 -31.538 24.446 1.00 34.21 198 VAL B C 1
ATOM 4271 O O . VAL B 1 199 ? 12.529 -30.513 23.825 1.00 32.70 198 VAL B O 1
ATOM 4275 N N . LEU B 1 200 ? 11.353 -31.507 25.542 1.00 30.38 199 LEU B N 1
ATOM 4276 C CA . LEU B 1 200 ? 10.644 -30.272 25.980 1.00 30.05 199 LEU B CA 1
ATOM 4277 C C . LEU B 1 200 ? 11.644 -29.119 26.143 1.00 30.84 199 LEU B C 1
ATOM 4278 O O . LEU B 1 200 ? 11.316 -27.990 25.751 1.00 27.44 199 LEU B O 1
ATOM 4283 N N . TYR B 1 201 ? 12.828 -29.385 26.689 1.00 28.56 200 TYR B N 1
ATOM 4284 C CA . TYR B 1 201 ? 13.777 -28.318 27.075 1.00 30.52 200 TYR B CA 1
ATOM 4285 C C . TYR B 1 201 ? 14.502 -27.736 25.855 1.00 31.12 200 TYR B C 1
ATOM 4286 O O . TYR B 1 201 ? 15.184 -26.707 26.013 1.00 29.81 200 TYR B O 1
ATOM 4295 N N . HIS B 1 202 ? 14.318 -28.333 24.685 1.00 29.63 201 HIS B N 1
ATOM 4296 C CA . HIS B 1 202 ? 14.853 -27.847 23.387 1.00 31.85 201 HIS B CA 1
ATOM 4297 C C . HIS B 1 202 ? 13.819 -26.976 22.666 1.00 31.18 201 HIS B C 1
ATOM 4298 O O . HIS B 1 202 ? 14.146 -26.447 21.628 1.00 34.92 201 HIS B O 1
ATOM 4305 N N . ARG B 1 203 ? 12.597 -26.859 23.177 1.00 30.74 202 ARG B N 1
ATOM 4306 C CA . ARG B 1 203 ? 11.493 -26.151 22.487 1.00 31.09 202 ARG B CA 1
ATOM 4307 C C . ARG B 1 203 ? 11.371 -24.748 23.074 1.00 31.91 202 ARG B C 1
ATOM 4308 O O . ARG B 1 203 ? 11.147 -24.622 24.270 1.00 31.84 202 ARG B O 1
ATOM 4316 N N . ARG B 1 204 ? 11.439 -23.740 22.223 1.00 31.04 203 ARG B N 1
ATOM 4317 C CA . ARG B 1 204 ? 11.288 -22.329 22.620 1.00 30.91 203 ARG B CA 1
ATOM 4318 C C . ARG B 1 204 ? 9.920 -22.075 23.274 1.00 27.93 203 ARG B C 1
ATOM 4319 O O . ARG B 1 204 ? 9.838 -21.242 24.201 1.00 24.25 203 ARG B O 1
ATOM 4327 N N . SER B 1 205 ? 8.874 -22.736 22.790 1.00 25.96 204 SER B N 1
ATOM 4328 C CA . SER B 1 205 ? 7.503 -22.663 23.360 1.00 27.01 204 SER B CA 1
ATOM 4329 C C . SER B 1 205 ? 7.120 -23.999 23.995 1.00 25.85 204 SER B C 1
ATOM 4330 O O . SER B 1 205 ? 6.584 -24.887 23.343 1.00 27.57 204 SER B O 1
ATOM 4333 N N . PRO B 1 206 ? 7.388 -24.201 25.290 1.00 27.38 205 PRO B N 1
ATOM 4334 C CA . PRO B 1 206 ? 7.129 -25.488 25.909 1.00 27.35 205 PRO B CA 1
ATOM 4335 C C . PRO B 1 206 ? 5.624 -25.778 25.955 1.00 27.55 205 PRO B C 1
ATOM 4336 O O . PRO B 1 206 ? 5.305 -26.941 25.837 1.00 28.56 205 PRO B O 1
ATOM 4340 N N . LEU B 1 207 ? 4.745 -24.785 26.127 1.00 26.00 206 LEU B N 1
ATOM 4341 C CA . LEU B 1 207 ? 3.281 -25.093 26.155 1.00 30.62 206 LEU B CA 1
ATOM 4342 C C . LEU B 1 207 ? 2.790 -25.494 24.756 1.00 32.73 206 LEU B C 1
ATOM 4343 O O . LEU B 1 207 ? 1.832 -26.291 24.661 1.00 36.67 206 LEU B O 1
ATOM 4348 N N . ASP B 1 208 ? 3.375 -24.947 23.696 1.00 32.28 207 ASP B N 1
ATOM 4349 C CA . ASP B 1 208 ? 2.986 -25.352 22.316 1.00 33.08 207 ASP B CA 1
ATOM 4350 C C . ASP B 1 208 ? 3.441 -26.807 22.114 1.00 32.52 207 ASP B C 1
ATOM 4351 O O . ASP B 1 208 ? 2.698 -27.553 21.471 1.00 35.05 207 ASP B O 1
ATOM 4356 N N . HIS B 1 209 ? 4.578 -27.210 22.688 1.00 29.08 208 HIS B N 1
ATOM 4357 C CA . HIS B 1 209 ? 5.038 -28.621 22.666 1.00 31.31 208 HIS B CA 1
ATOM 4358 C C . HIS B 1 209 ? 4.028 -29.539 23.358 1.00 30.69 208 HIS B C 1
ATOM 4359 O O . HIS B 1 209 ? 3.678 -30.560 22.790 1.00 31.20 208 HIS B O 1
ATOM 4366 N N . LEU B 1 210 ? 3.535 -29.165 24.518 1.00 30.19 209 LEU B N 1
ATOM 4367 C CA . LEU B 1 210 ? 2.518 -29.975 25.240 1.00 30.72 209 LEU B CA 1
ATOM 4368 C C . LEU B 1 210 ? 1.233 -30.033 24.420 1.00 31.30 209 LEU B C 1
ATOM 4369 O O . LEU B 1 210 ? 0.623 -31.108 24.423 1.00 36.33 209 LEU B O 1
ATOM 4374 N N . ILE B 1 211 ? 0.833 -28.961 23.733 1.00 33.95 210 ILE B N 1
ATOM 4375 C CA . ILE B 1 211 ? -0.429 -28.963 22.923 1.00 32.57 210 ILE B CA 1
ATOM 4376 C C . ILE B 1 211 ? -0.214 -29.837 21.692 1.00 33.87 210 ILE B C 1
ATOM 4377 O O . ILE B 1 211 ? -1.119 -30.627 21.383 1.00 36.76 210 ILE B O 1
ATOM 4382 N N . GLN B 1 212 ? 0.955 -29.744 21.063 1.00 33.13 211 GLN B N 1
ATOM 4383 C CA . GLN B 1 212 ? 1.344 -30.603 19.925 1.00 32.29 211 GLN B CA 1
ATOM 4384 C C . GLN B 1 212 ? 1.164 -32.073 20.325 1.00 30.92 211 GLN B C 1
ATOM 4385 O O . GLN B 1 212 ? 0.729 -32.880 19.487 1.00 34.65 211 GLN B O 1
ATOM 4391 N N . LEU B 1 213 ? 1.589 -32.453 21.526 1.00 34.10 212 LEU B N 1
ATOM 4392 C CA . LEU B 1 213 ? 1.527 -33.867 21.983 1.00 30.33 212 LEU B CA 1
ATOM 4393 C C . LEU B 1 213 ? 0.056 -34.232 22.227 1.00 31.21 212 LEU B C 1
ATOM 4394 O O . LEU B 1 213 ? -0.399 -35.259 21.685 1.00 30.91 212 LEU B O 1
ATOM 4399 N N . LYS B 1 214 ? -0.693 -33.407 22.951 1.00 29.94 213 LYS B N 1
ATOM 4400 C CA . LYS B 1 214 ? -2.136 -33.661 23.161 1.00 33.78 213 LYS B CA 1
ATOM 4401 C C . LYS B 1 214 ? -2.833 -33.886 21.805 1.00 36.93 213 LYS B C 1
ATOM 4402 O O . LYS B 1 214 ? -3.696 -34.803 21.706 1.00 37.31 213 LYS B O 1
ATOM 4408 N N . ASP B 1 215 ? -2.461 -33.116 20.780 1.00 34.84 214 ASP B N 1
ATOM 4409 C CA . ASP B 1 215 ? -3.094 -33.163 19.432 1.00 36.16 214 ASP B CA 1
ATOM 4410 C C . ASP B 1 215 ? -2.821 -34.477 18.670 1.00 36.60 214 ASP B C 1
ATOM 4411 O O . ASP B 1 215 ? -3.513 -34.700 17.673 1.00 34.80 214 ASP B O 1
ATOM 4416 N N . GLN B 1 216 ? -1.844 -35.295 19.074 1.00 36.03 215 GLN B N 1
ATOM 4417 C CA . GLN B 1 216 ? -1.536 -36.585 18.409 1.00 36.75 215 GLN B CA 1
ATOM 4418 C C . GLN B 1 216 ? -2.267 -37.746 19.099 1.00 38.93 215 GLN B C 1
ATOM 4419 O O . GLN B 1 216 ? -2.206 -38.848 18.565 1.00 40.07 215 GLN B O 1
ATOM 4425 N N . LEU B 1 217 ? -2.912 -37.519 20.245 1.00 39.89 216 LEU B N 1
ATOM 4426 C CA . LEU B 1 217 ? -3.549 -38.578 21.069 1.00 37.12 216 LEU B CA 1
ATOM 4427 C C . LEU B 1 217 ? -5.030 -38.685 20.750 1.00 40.25 216 LEU B C 1
ATOM 4428 O O . LEU B 1 217 ? -5.686 -37.631 20.566 1.00 41.00 216 LEU B O 1
ATOM 4433 N N . VAL B 1 218 ? -5.549 -39.913 20.779 1.00 43.15 217 VAL B N 1
ATOM 4434 C CA . VAL B 1 218 ? -7.020 -40.179 20.778 1.00 43.54 217 VAL B CA 1
ATOM 4435 C C . VAL B 1 218 ? -7.580 -39.710 22.122 1.00 40.75 217 VAL B C 1
ATOM 4436 O O . VAL B 1 218 ? -6.785 -39.547 23.054 1.00 40.26 217 VAL B O 1
ATOM 4440 N N . SER B 1 219 ? -8.902 -39.563 22.207 1.00 44.46 218 SER B N 1
ATOM 4441 C CA . SER B 1 219 ? -9.689 -39.451 23.463 1.00 47.31 218 SER B CA 1
ATOM 4442 C C . SER B 1 219 ? -9.215 -40.499 24.468 1.00 42.28 218 SER B C 1
ATOM 4443 O O . SER B 1 219 ? -9.055 -41.649 24.075 1.00 48.27 218 SER B O 1
ATOM 4446 N N . GLY B 1 220 ? -8.960 -40.093 25.711 1.00 42.34 219 GLY B N 1
ATOM 4447 C CA . GLY B 1 220 ? -8.453 -40.971 26.784 1.00 39.33 219 GLY B CA 1
ATOM 4448 C C . GLY B 1 220 ? -7.055 -41.532 26.530 1.00 38.60 219 GLY B C 1
ATOM 4449 O O . GLY B 1 220 ? -6.674 -42.433 27.253 1.00 41.03 219 GLY B O 1
ATOM 4450 N N . GLY B 1 221 ? -6.295 -41.070 25.536 1.00 38.44 220 GLY B N 1
ATOM 4451 C CA . GLY B 1 221 ? -4.926 -41.568 25.291 1.00 34.69 220 GLY B CA 1
ATOM 4452 C C . GLY B 1 221 ? -3.954 -41.123 26.366 1.00 34.38 220 GLY B C 1
ATOM 4453 O O . GLY B 1 221 ? -4.297 -40.270 27.203 1.00 40.02 220 GLY B O 1
ATOM 4454 N N . GLU B 1 222 ? -2.748 -41.665 26.358 1.00 38.15 221 GLU B N 1
ATOM 4455 C CA . GLU B 1 222 ? -1.770 -41.435 27.450 1.00 40.69 221 GLU B CA 1
ATOM 4456 C C . GLU B 1 222 ? -0.509 -40.746 26.914 1.00 40.56 221 GLU B C 1
ATOM 4457 O O . GLU B 1 222 ? 0.029 -41.192 25.879 1.00 39.45 221 GLU B O 1
ATOM 4463 N N . LEU B 1 223 ? 0.002 -39.772 27.668 1.00 40.67 222 LEU B N 1
ATOM 4464 C CA . LEU B 1 223 ? 1.306 -39.098 27.424 1.00 39.01 222 LEU B CA 1
ATOM 4465 C C . LEU B 1 223 ? 2.303 -39.545 28.499 1.00 38.72 222 LEU B C 1
ATOM 4466 O O . LEU B 1 223 ? 1.958 -39.496 29.699 1.00 32.77 222 LEU B O 1
ATOM 4471 N N . ILE B 1 224 ? 3.494 -39.959 28.062 1.00 34.93 223 ILE B N 1
ATOM 4472 C CA . ILE B 1 224 ? 4.680 -40.146 28.925 1.00 35.97 223 ILE B CA 1
ATOM 4473 C C . ILE B 1 224 ? 5.674 -39.066 28.511 1.00 34.36 223 ILE B C 1
ATOM 4474 O O . ILE B 1 224 ? 6.058 -39.064 27.356 1.00 35.06 223 ILE B O 1
ATOM 4479 N N . LEU B 1 225 ? 6.019 -38.178 29.439 1.00 34.30 224 LEU B N 1
ATOM 4480 C CA . LEU B 1 225 ? 6.829 -36.970 29.194 1.00 34.95 224 LEU B CA 1
ATOM 4481 C C . LEU B 1 225 ? 8.057 -37.052 30.091 1.00 33.40 224 LEU B C 1
ATOM 4482 O O . LEU B 1 225 ? 7.911 -37.109 31.310 1.00 31.34 224 LEU B O 1
ATOM 4487 N N . GLU B 1 226 ? 9.234 -37.109 29.504 1.00 32.16 225 GLU B N 1
ATOM 4488 C CA . GLU B 1 226 ? 10.469 -37.053 30.295 1.00 34.92 225 GLU B CA 1
ATOM 4489 C C . GLU B 1 226 ? 11.256 -35.819 29.863 1.00 36.35 225 GLU B C 1
ATOM 4490 O O . GLU B 1 226 ? 11.401 -35.622 28.650 1.00 39.26 225 GLU B O 1
ATOM 4496 N N . THR B 1 227 ? 11.743 -35.030 30.820 1.00 34.72 226 THR B N 1
ATOM 4497 C CA . THR B 1 227 ? 12.560 -33.833 30.525 1.00 35.50 226 THR B CA 1
ATOM 4498 C C . THR B 1 227 ? 13.514 -33.536 31.685 1.00 35.46 226 THR B C 1
ATOM 4499 O O . THR B 1 227 ? 13.421 -34.221 32.721 1.00 33.83 226 THR B O 1
ATOM 4503 N N . LEU B 1 228 ? 14.434 -32.591 31.471 1.00 30.48 227 LEU B N 1
ATOM 4504 C CA . LEU B 1 228 ? 15.352 -32.092 32.509 1.00 30.72 227 LEU B CA 1
ATOM 4505 C C . LEU B 1 228 ? 14.599 -31.072 33.380 1.00 32.69 227 LEU B C 1
ATOM 4506 O O . LEU B 1 228 ? 13.810 -30.260 32.839 1.00 28.09 227 LEU B O 1
ATOM 4511 N N . VAL B 1 229 ? 14.774 -31.163 34.698 1.00 29.48 228 VAL B N 1
ATOM 4512 C CA . VAL B 1 229 ? 13.995 -30.361 35.673 1.00 31.61 228 VAL B CA 1
ATOM 4513 C C . VAL B 1 229 ? 14.935 -29.831 36.750 1.00 30.89 228 VAL B C 1
ATOM 4514 O O . VAL B 1 229 ? 16.077 -30.262 36.810 1.00 33.41 228 VAL B O 1
ATOM 4518 N N . ILE B 1 230 ? 14.427 -28.914 37.561 1.00 32.89 229 ILE B N 1
ATOM 4519 C CA . ILE B 1 230 ? 15.067 -28.420 38.815 1.00 30.32 229 ILE B CA 1
ATOM 4520 C C . ILE B 1 230 ? 14.164 -28.841 39.983 1.00 35.07 229 ILE B C 1
ATOM 4521 O O . ILE B 1 230 ? 12.962 -29.159 39.751 1.00 33.94 229 ILE B O 1
ATOM 4526 N N . GLU B 1 231 ? 14.709 -28.864 41.201 1.00 37.33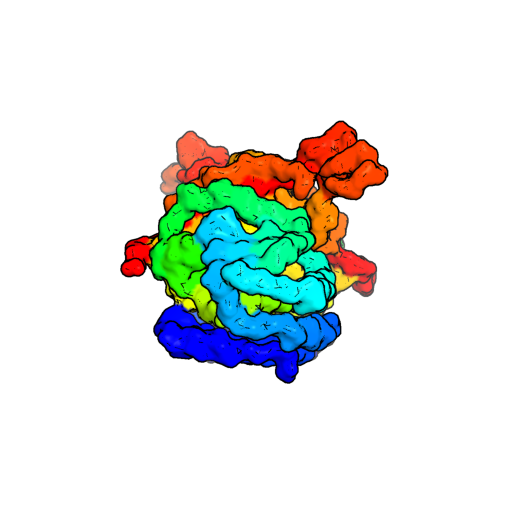 230 GLU B N 1
ATOM 4527 C CA . GLU B 1 231 ? 13.898 -29.119 42.416 1.00 38.62 230 GLU B CA 1
ATOM 4528 C C . GLU B 1 231 ? 13.032 -27.878 42.639 1.00 32.93 230 GLU B C 1
ATOM 4529 O O . GLU B 1 231 ? 13.502 -26.767 42.334 1.00 32.35 230 GLU B O 1
ATOM 4535 N N . GLY B 1 232 ? 11.833 -28.052 43.175 1.00 27.53 231 GLY B N 1
ATOM 4536 C CA . GLY B 1 232 ? 11.103 -26.914 43.731 1.00 26.61 231 GLY B CA 1
ATOM 4537 C C . GLY B 1 232 ? 9.629 -27.128 43.589 1.00 27.61 231 GLY B C 1
ATOM 4538 O O . GLY B 1 232 ? 9.218 -28.224 43.160 1.00 31.61 231 GLY B O 1
ATOM 4539 N N . ASP B 1 233 ? 8.869 -26.104 43.929 1.00 29.31 232 ASP B N 1
ATOM 4540 C CA . ASP B 1 233 ? 7.392 -26.127 43.916 1.00 34.76 232 ASP B CA 1
ATOM 4541 C C . ASP B 1 233 ? 6.903 -25.678 42.523 1.00 32.96 232 ASP B C 1
ATOM 4542 O O . ASP B 1 233 ? 7.713 -25.654 41.558 1.00 30.22 232 ASP B O 1
ATOM 4547 N N . GLU B 1 234 ? 5.618 -25.336 42.437 1.00 30.60 233 GLU B N 1
ATOM 4548 C CA . GLU B 1 234 ? 4.884 -25.064 41.182 1.00 34.25 233 GLU B CA 1
ATOM 4549 C C . GLU B 1 234 ? 5.372 -23.777 40.490 1.00 34.65 233 GLU B C 1
ATOM 4550 O O . GLU B 1 234 ? 4.983 -23.584 39.315 1.00 33.28 233 GLU B O 1
ATOM 4556 N N . THR B 1 235 ? 6.158 -22.922 41.162 1.00 31.89 234 THR B N 1
ATOM 4557 C CA . THR B 1 235 ? 6.690 -21.655 40.599 1.00 28.73 234 THR B CA 1
ATOM 4558 C C . THR B 1 235 ? 8.217 -21.705 40.448 1.00 28.05 234 THR B C 1
ATOM 4559 O O . THR B 1 235 ? 8.848 -20.641 40.247 1.00 29.40 234 THR B O 1
ATOM 4563 N N . ALA B 1 236 ? 8.807 -22.889 40.467 1.00 27.86 235 ALA B N 1
ATOM 4564 C CA . ALA B 1 236 ? 10.259 -23.046 40.222 1.00 29.94 235 ALA B CA 1
ATOM 4565 C C . ALA B 1 236 ? 10.477 -23.369 38.752 1.00 28.79 235 ALA B C 1
ATOM 4566 O O . ALA B 1 236 ? 10.100 -24.451 38.326 1.00 26.10 235 ALA B O 1
ATOM 4568 N N . VAL B 1 237 ? 11.100 -22.469 38.004 1.00 30.61 236 VAL B N 1
ATOM 4569 C CA . VAL B 1 237 ? 11.345 -22.641 36.544 1.00 26.74 236 VAL B CA 1
ATOM 4570 C C . VAL B 1 237 ? 12.680 -22.004 36.166 1.00 25.58 236 VAL B C 1
ATOM 4571 O O . VAL B 1 237 ? 12.779 -20.778 36.238 1.00 28.49 236 VAL B O 1
ATOM 4575 N N . LEU B 1 238 ? 13.662 -22.795 35.761 1.00 25.13 237 LEU B N 1
ATOM 4576 C CA . LEU B 1 238 ? 14.971 -22.256 35.325 1.00 26.76 237 LEU B CA 1
ATOM 4577 C C . LEU B 1 238 ? 14.931 -21.979 33.834 1.00 27.23 237 LEU B C 1
ATOM 4578 O O . LEU B 1 238 ? 14.508 -22.854 33.081 1.00 30.20 237 LEU B O 1
ATOM 4583 N N . VAL B 1 239 ? 15.360 -20.784 33.436 1.00 28.31 238 VAL B N 1
ATOM 4584 C CA . VAL B 1 239 ? 15.742 -20.453 32.042 1.00 29.33 238 VAL B CA 1
ATOM 4585 C C . VAL B 1 239 ? 17.163 -19.899 32.103 1.00 28.54 238 VAL B C 1
ATOM 4586 O O . VAL B 1 239 ? 17.433 -18.977 32.850 1.00 27.24 238 VAL B O 1
ATOM 4590 N N . PRO B 1 240 ? 18.136 -20.443 31.353 1.00 27.81 239 PRO B N 1
ATOM 4591 C CA . PRO B 1 240 ? 19.509 -19.929 31.395 1.00 29.50 239 PRO B CA 1
ATOM 4592 C C . PRO B 1 240 ? 19.668 -18.632 30.598 1.00 32.66 239 PRO B C 1
ATOM 4593 O O . PRO B 1 240 ? 18.970 -18.471 29.628 1.00 37.64 239 PRO B O 1
ATOM 4597 N N . LYS B 1 241 ? 20.614 -17.777 30.967 1.00 37.06 240 LYS B N 1
ATOM 4598 C CA . LYS B 1 241 ? 20.926 -16.555 30.175 1.00 42.84 240 LYS B CA 1
ATOM 4599 C C . LYS B 1 241 ? 21.616 -16.959 28.869 1.00 41.91 240 LYS B C 1
ATOM 4600 O O . LYS B 1 241 ? 21.439 -16.208 27.891 1.00 39.64 240 LYS B O 1
ATOM 4605 N N . GLU B 1 242 ? 22.296 -18.105 28.819 1.00 38.10 241 GLU B N 1
ATOM 4606 C CA . GLU B 1 242 ? 22.935 -18.591 27.568 1.00 42.07 241 GLU B CA 1
ATOM 4607 C C . GLU B 1 242 ? 22.879 -20.126 27.523 1.00 38.51 241 GLU B C 1
ATOM 4608 O O . GLU B 1 242 ? 21.926 -20.642 26.974 1.00 43.12 241 GLU B O 1
ATOM 4614 N N . ARG B 1 243 ? 23.896 -20.838 28.000 1.00 41.12 242 ARG B N 1
ATOM 4615 C CA . ARG B 1 243 ? 23.918 -22.327 28.006 1.00 40.12 242 ARG B CA 1
ATOM 4616 C C . ARG B 1 243 ? 23.495 -22.867 29.385 1.00 34.76 242 ARG B C 1
ATOM 4617 O O . ARG B 1 243 ? 23.706 -22.186 30.428 1.00 33.13 242 ARG B O 1
ATOM 4625 N N . TYR B 1 244 ? 22.864 -24.033 29.380 1.00 33.81 243 TYR B N 1
ATOM 4626 C CA . TYR B 1 244 ? 22.649 -24.884 30.573 1.00 36.72 243 TYR B CA 1
ATOM 4627 C C . TYR B 1 244 ? 23.396 -26.207 30.374 1.00 34.74 243 TYR B C 1
ATOM 4628 O O . TYR B 1 244 ? 23.126 -26.926 29.403 1.00 33.67 243 TYR B O 1
ATOM 4637 N N . ALA B 1 245 ? 24.298 -26.517 31.292 1.00 35.42 244 ALA B N 1
ATOM 4638 C CA . ALA B 1 245 ? 25.149 -27.716 31.217 1.00 37.18 244 ALA B CA 1
ATOM 4639 C C . ALA B 1 245 ? 25.827 -27.750 29.842 1.00 34.50 244 ALA B C 1
ATOM 4640 O O . ALA B 1 245 ? 25.864 -28.814 29.230 1.00 37.14 244 ALA B O 1
ATOM 4642 N N . GLN B 1 246 ? 26.310 -26.602 29.368 1.00 39.68 245 GLN B N 1
ATOM 4643 C CA . GLN B 1 246 ? 27.092 -26.427 28.103 1.00 42.49 245 GLN B CA 1
ATOM 4644 C C . GLN B 1 246 ? 26.239 -26.751 26.869 1.00 38.99 245 GLN B C 1
ATOM 4645 O O . GLN B 1 246 ? 26.797 -26.841 25.801 1.00 44.76 245 GLN B O 1
ATOM 4651 N N . MET B 1 247 ? 24.930 -26.881 26.999 1.00 40.06 246 MET B N 1
ATOM 4652 C CA . MET B 1 247 ? 24.036 -27.113 25.848 1.00 38.40 246 MET B CA 1
ATOM 4653 C C . MET B 1 247 ? 23.511 -25.753 25.361 1.00 43.47 246 MET B C 1
ATOM 4654 O O . MET B 1 247 ? 23.079 -24.912 26.209 1.00 39.87 246 MET B O 1
ATOM 4659 N N . ARG B 1 248 ? 23.579 -25.541 24.045 1.00 43.98 247 ARG B N 1
ATOM 4660 C CA . ARG B 1 248 ? 22.998 -24.375 23.336 1.00 42.68 247 ARG B CA 1
ATOM 4661 C C . ARG B 1 248 ? 21.559 -24.747 22.965 1.00 38.53 247 ARG B C 1
ATOM 4662 O O . ARG B 1 248 ? 21.227 -25.915 23.007 1.00 41.94 247 ARG B O 1
ATOM 4664 N N . ASN B 1 249 ? 20.721 -23.777 22.633 1.00 42.85 248 ASN B N 1
ATOM 4665 C CA . ASN B 1 249 ? 19.378 -24.039 22.056 1.00 45.93 248 ASN B CA 1
ATOM 4666 C C . ASN B 1 249 ? 18.531 -24.773 23.107 1.00 42.13 248 ASN B C 1
ATOM 4667 O O . ASN B 1 249 ? 17.861 -25.750 22.754 1.00 44.11 248 ASN B O 1
ATOM 4672 N N . VAL B 1 250 ? 18.581 -24.307 24.363 1.00 35.72 249 VAL B N 1
ATOM 4673 C CA . VAL B 1 250 ? 17.781 -24.850 25.485 1.00 33.18 249 VAL B CA 1
ATOM 4674 C C . VAL B 1 250 ? 17.017 -23.690 26.124 1.00 30.80 249 VAL B C 1
ATOM 4675 O O . VAL B 1 250 ? 17.477 -22.562 26.044 1.00 33.00 249 VAL B O 1
ATOM 4679 N N . TYR B 1 251 ? 15.837 -23.948 26.673 1.00 29.27 250 TYR B N 1
ATOM 4680 C CA . TYR B 1 251 ? 14.880 -22.905 27.079 1.00 28.15 250 TYR B CA 1
ATOM 4681 C C . TYR B 1 251 ? 14.431 -23.182 28.509 1.00 27.91 250 TYR B C 1
ATOM 4682 O O . TYR B 1 251 ? 15.099 -22.709 29.434 1.00 29.13 250 TYR B O 1
ATOM 4691 N N . PHE B 1 252 ? 13.352 -23.942 28.687 1.00 27.55 251 PHE B N 1
ATOM 4692 C CA . PHE B 1 252 ? 12.664 -24.078 29.985 1.00 26.46 251 PHE B CA 1
ATOM 4693 C C . PHE B 1 252 ? 13.027 -25.412 30.648 1.00 25.98 251 PHE B C 1
ATOM 4694 O O . PHE B 1 252 ? 12.974 -26.473 30.031 1.00 24.27 251 PHE B O 1
ATOM 4702 N N . PHE B 1 253 ? 13.376 -25.311 31.928 1.00 27.80 252 PHE B N 1
ATOM 4703 C CA . PHE B 1 253 ? 13.652 -26.407 32.888 1.00 24.11 252 PHE B CA 1
ATOM 4704 C C . PHE B 1 253 ? 12.753 -26.182 34.093 1.00 23.94 252 PHE B C 1
ATOM 4705 O O . PHE B 1 253 ? 13.177 -25.660 35.112 1.00 25.36 252 PHE B O 1
ATOM 4713 N N . PRO B 1 254 ? 11.459 -26.521 34.008 1.00 23.99 253 PRO B N 1
ATOM 4714 C CA . PRO B 1 254 ? 10.568 -26.368 35.152 1.00 25.67 253 PRO B CA 1
ATOM 4715 C C . PRO B 1 254 ? 10.899 -27.432 36.218 1.00 30.03 253 PRO B C 1
ATOM 4716 O O . PRO B 1 254 ? 11.476 -28.465 35.872 1.00 29.97 253 PRO B O 1
ATOM 4720 N N . SER B 1 255 ? 10.478 -27.213 37.464 1.00 30.50 254 SER B N 1
ATOM 4721 C CA . SER B 1 255 ? 10.337 -28.312 38.455 1.00 30.94 254 SER B CA 1
ATOM 4722 C C . SER B 1 255 ? 9.303 -29.305 37.926 1.00 31.07 254 SER B C 1
ATOM 4723 O O . SER B 1 255 ? 8.437 -28.889 37.117 1.00 29.52 254 SER B O 1
ATOM 4726 N N . ALA B 1 256 ? 9.365 -30.568 38.351 1.00 28.27 255 ALA B N 1
ATOM 4727 C CA . ALA B 1 256 ? 8.293 -31.542 38.027 1.00 31.91 255 ALA B CA 1
ATOM 4728 C C . ALA B 1 256 ? 6.927 -31.030 38.530 1.00 31.29 255 ALA B C 1
ATOM 4729 O O . ALA B 1 256 ? 5.899 -31.266 37.852 1.00 31.57 255 ALA B O 1
ATOM 4731 N N . ARG B 1 257 ? 6.863 -30.333 39.649 1.00 30.71 256 ARG B N 1
ATOM 4732 C CA . ARG B 1 257 ? 5.538 -29.862 40.152 1.00 34.53 256 ARG B CA 1
ATOM 4733 C C . ARG B 1 257 ? 5.035 -28.722 39.268 1.00 35.68 256 ARG B C 1
ATOM 4734 O O . ARG B 1 257 ? 3.819 -28.612 39.101 1.00 37.01 256 ARG B O 1
ATOM 4742 N N . ALA B 1 258 ? 5.938 -27.881 38.763 1.00 31.15 257 ALA B N 1
ATOM 4743 C CA . ALA B 1 258 ? 5.610 -26.804 37.805 1.00 32.67 257 ALA B CA 1
ATOM 4744 C C . ALA B 1 258 ? 5.083 -27.456 36.512 1.00 32.98 257 ALA B C 1
ATOM 4745 O O . ALA B 1 258 ? 3.943 -27.109 36.057 1.00 28.11 257 ALA B O 1
ATOM 4747 N N . LEU B 1 259 ? 5.824 -28.446 36.004 1.00 29.03 258 LEU B N 1
ATOM 4748 C CA . LEU B 1 259 ? 5.464 -29.149 34.751 1.00 31.71 258 LEU B CA 1
ATOM 4749 C C . LEU B 1 259 ? 4.073 -29.767 34.886 1.00 32.47 258 LEU B C 1
ATOM 4750 O O . LEU B 1 259 ? 3.350 -29.807 33.884 1.00 30.38 258 LEU B O 1
ATOM 4755 N N . LYS B 1 260 ? 3.718 -30.259 36.068 1.00 35.70 259 LYS B N 1
ATOM 4756 C CA . LYS B 1 260 ? 2.398 -30.890 36.313 1.00 38.12 259 LYS B CA 1
ATOM 4757 C C . LYS B 1 260 ? 1.315 -29.830 36.105 1.00 33.50 259 LYS B C 1
ATOM 4758 O O . LYS B 1 260 ? 0.308 -30.131 35.501 1.00 32.78 259 LYS B O 1
ATOM 4764 N N . VAL B 1 261 ? 1.548 -28.617 36.582 1.00 31.15 260 VAL B N 1
ATOM 4765 C CA . VAL B 1 261 ? 0.563 -27.521 36.435 1.00 32.94 260 VAL B CA 1
ATOM 4766 C C . VAL B 1 261 ? 0.451 -27.159 34.948 1.00 33.36 260 VAL B C 1
ATOM 4767 O O . VAL B 1 261 ? -0.706 -26.928 34.480 1.00 33.20 260 VAL B O 1
ATOM 4771 N N . TRP B 1 262 ? 1.583 -27.102 34.238 1.00 28.66 261 TRP B N 1
ATOM 4772 C CA . TRP B 1 262 ? 1.614 -26.740 32.802 1.00 30.67 261 TRP B CA 1
ATOM 4773 C C . TRP B 1 262 ? 0.712 -27.715 32.024 1.00 32.93 261 TRP B C 1
ATOM 4774 O O . TRP B 1 262 ? -0.139 -27.247 31.226 1.00 33.18 261 TRP B O 1
ATOM 4785 N N . LEU B 1 263 ? 0.859 -29.018 32.274 1.00 34.03 262 LEU B N 1
ATOM 4786 C CA . LEU B 1 263 ? 0.077 -30.091 31.603 1.00 34.05 262 LEU B CA 1
ATOM 4787 C C . LEU B 1 263 ? -1.407 -29.911 31.923 1.00 37.12 262 LEU B C 1
ATOM 4788 O O . LEU B 1 263 ? -2.224 -30.121 31.016 1.00 38.64 262 LEU B O 1
ATOM 4793 N N . GLU B 1 264 ? -1.757 -29.533 33.145 1.00 37.09 263 GLU B N 1
ATOM 4794 C CA . GLU B 1 264 ? -3.187 -29.349 33.537 1.00 41.64 263 GLU B CA 1
ATOM 4795 C C . GLU B 1 264 ? -3.747 -28.123 32.808 1.00 38.84 263 GLU B C 1
ATOM 4796 O O . GLU B 1 264 ? -4.910 -28.152 32.448 1.00 42.69 263 GLU B O 1
ATOM 4802 N N . LEU B 1 265 ? -2.943 -27.071 32.641 1.00 36.52 264 LEU B N 1
ATOM 4803 C CA . LEU B 1 265 ? -3.377 -25.788 32.025 1.00 38.55 264 LEU B CA 1
ATOM 4804 C C . LEU B 1 265 ? -3.792 -26.046 30.570 1.00 38.18 264 LEU B C 1
ATOM 4805 O O . LEU B 1 265 ? -4.805 -25.537 30.123 1.00 35.65 264 LEU B O 1
ATOM 4810 N N . VAL B 1 266 ? -2.990 -26.837 29.882 1.00 39.19 265 VAL B N 1
ATOM 4811 C CA . VAL B 1 266 ? -3.102 -27.240 28.457 1.00 41.12 265 VAL B CA 1
ATOM 4812 C C . VAL B 1 266 ? -4.252 -28.247 28.316 1.00 43.35 265 VAL B C 1
ATOM 4813 O O . VAL B 1 266 ? -4.661 -28.519 27.185 1.00 45.19 265 VAL B O 1
ATOM 4817 N N . GLY B 1 267 ? -4.765 -28.805 29.418 1.00 43.30 266 GLY B N 1
ATOM 4818 C CA . GLY B 1 267 ? -5.998 -29.617 29.408 1.00 42.54 266 GLY B CA 1
ATOM 4819 C C . GLY B 1 267 ? -5.778 -31.104 29.653 1.00 40.87 266 GLY B C 1
ATOM 4820 O O . GLY B 1 267 ? -6.724 -31.860 29.485 1.00 45.45 266 GLY B O 1
ATOM 4821 N N . PHE B 1 268 ? -4.593 -31.543 30.050 1.00 41.41 267 PHE B N 1
ATOM 4822 C CA . PHE B 1 268 ? -4.390 -32.939 30.501 1.00 41.66 267 PHE B CA 1
ATOM 4823 C C . PHE B 1 268 ? -5.015 -33.144 31.890 1.00 43.03 267 PHE B C 1
ATOM 4824 O O . PHE B 1 268 ? -5.207 -32.153 32.624 1.00 42.57 267 PHE B O 1
ATOM 4832 N N . GLU B 1 269 ? -5.243 -34.423 32.212 1.00 46.89 268 GLU B N 1
ATOM 4833 C CA . GLU B 1 269 ? -5.933 -34.989 33.401 1.00 51.76 268 GLU B CA 1
ATOM 4834 C C . GLU B 1 269 ? -5.070 -36.079 34.053 1.00 49.65 268 GLU B C 1
ATOM 4835 O O . GLU B 1 269 ? -4.189 -36.676 33.356 1.00 47.15 268 GLU B O 1
ATOM 4841 N N A ASP B 1 270 ? -5.307 -36.315 35.344 0.50 46.73 269 ASP B N 1
ATOM 4842 N N B ASP B 1 270 ? -5.328 -36.370 35.333 0.50 47.87 269 ASP B N 1
ATOM 4843 C CA A ASP B 1 270 ? -4.707 -37.431 36.113 0.50 45.99 269 ASP B CA 1
ATOM 4844 C CA B ASP B 1 270 ? -4.695 -37.482 36.097 0.50 47.90 269 ASP B CA 1
ATOM 4845 C C A ASP B 1 270 ? -3.186 -37.374 35.909 0.50 44.89 269 ASP B C 1
ATOM 4846 C C B ASP B 1 270 ? -3.172 -37.388 35.925 0.50 45.86 269 ASP B C 1
ATOM 4847 O O A ASP B 1 270 ? -2.578 -38.404 35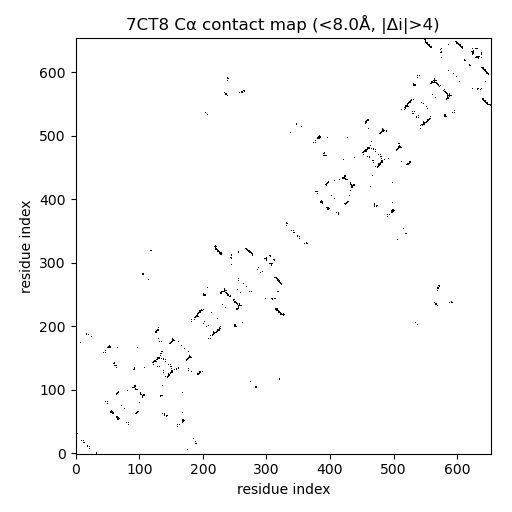.536 0.50 42.77 269 ASP B O 1
ATOM 4848 O O B ASP B 1 270 ? -2.546 -38.425 35.605 0.50 43.27 269 ASP B O 1
ATOM 4857 N N . VAL B 1 271 ? -2.593 -36.198 36.137 1.00 42.87 270 VAL B N 1
ATOM 4858 C CA . VAL B 1 271 ? -1.135 -35.979 35.909 1.00 42.11 270 VAL B CA 1
ATOM 4859 C C . VAL B 1 271 ? -0.385 -36.543 37.112 1.00 43.71 270 VAL B C 1
ATOM 4860 O O . VAL B 1 271 ? -0.677 -36.123 38.218 1.00 40.07 270 VAL B O 1
ATOM 4864 N N . ARG B 1 272 ? 0.587 -37.417 36.876 1.00 43.74 271 ARG B N 1
ATOM 4865 C CA . ARG B 1 272 ? 1.377 -38.014 37.963 1.00 47.95 271 ARG B CA 1
ATOM 4866 C C . ARG B 1 272 ? 2.860 -37.829 37.665 1.00 43.17 271 ARG B C 1
ATOM 4867 O O . ARG B 1 272 ? 3.298 -38.188 36.560 1.00 39.01 271 ARG B O 1
ATOM 4875 N N . ILE B 1 273 ? 3.593 -37.377 38.675 1.00 40.24 272 ILE B N 1
ATOM 4876 C CA . ILE B 1 273 ? 5.078 -37.387 38.703 1.00 39.57 272 ILE B CA 1
ATOM 4877 C C . ILE B 1 273 ? 5.461 -38.787 39.154 1.00 43.26 272 ILE B C 1
ATOM 4878 O O . ILE B 1 273 ? 5.048 -39.193 40.228 1.00 43.12 272 ILE B O 1
ATOM 4883 N N . VAL B 1 274 ? 6.202 -39.505 38.339 1.00 46.13 273 VAL B N 1
ATOM 4884 C CA . VAL B 1 274 ? 6.325 -40.984 38.444 1.00 45.81 273 VAL B CA 1
ATOM 4885 C C . VAL B 1 274 ? 7.770 -41.321 38.812 1.00 45.37 273 VAL B C 1
ATOM 4886 O O . VAL B 1 274 ? 7.997 -42.412 39.298 1.00 49.42 273 VAL B O 1
ATOM 4890 N N . ASP B 1 275 ? 8.715 -40.418 38.566 1.00 44.92 274 ASP B N 1
ATOM 4891 C CA . ASP B 1 275 ? 10.155 -40.734 38.707 1.00 47.41 274 ASP B CA 1
ATOM 4892 C C . ASP B 1 275 ? 10.931 -39.417 38.656 1.00 50.22 274 ASP B C 1
ATOM 4893 O O . ASP B 1 275 ? 10.536 -38.529 37.857 1.00 41.67 274 ASP B O 1
ATOM 4898 N N . GLU B 1 276 ? 11.955 -39.278 39.499 1.00 47.58 275 GLU B N 1
ATOM 4899 C CA . GLU B 1 276 ? 12.850 -38.093 39.512 1.00 45.28 275 GLU B CA 1
ATOM 4900 C C . GLU B 1 276 ? 14.219 -38.513 40.045 1.00 44.13 275 GLU B C 1
ATOM 4901 O O . GLU B 1 276 ? 14.250 -39.101 41.113 1.00 49.78 275 GLU B O 1
ATOM 4907 N N . ASN B 1 277 ? 15.292 -38.229 39.310 1.00 44.86 276 ASN B N 1
ATOM 4908 C CA . ASN B 1 277 ? 16.670 -38.680 39.633 1.00 47.26 276 ASN B CA 1
ATOM 4909 C C . ASN B 1 277 ? 17.684 -37.655 39.150 1.00 47.16 276 ASN B C 1
ATOM 4910 O O . ASN B 1 277 ? 17.469 -37.091 38.056 1.00 44.51 276 ASN B O 1
ATOM 4915 N N . VAL B 1 278 ? 18.732 -37.443 39.958 1.00 47.55 277 VAL B N 1
ATOM 4916 C CA . VAL B 1 278 ? 19.922 -36.628 39.589 1.00 44.13 277 VAL B CA 1
ATOM 4917 C C . VAL B 1 278 ? 20.747 -37.475 38.625 1.00 45.32 277 VAL B C 1
ATOM 4918 O O . VAL B 1 278 ? 20.925 -38.674 38.903 1.00 50.37 277 VAL B O 1
ATOM 4922 N N . THR B 1 279 ? 21.135 -36.929 37.474 1.00 50.26 278 THR B N 1
ATOM 4923 C CA . THR B 1 279 ? 21.847 -37.722 36.422 1.00 57.25 278 THR B CA 1
ATOM 4924 C C . THR B 1 279 ? 23.317 -37.877 36.860 1.00 53.74 278 THR B C 1
ATOM 4925 O O . THR B 1 279 ? 23.840 -36.987 37.589 1.00 49.87 278 THR B O 1
ATOM 4929 N N . SER B 1 280 ? 23.947 -38.985 36.455 1.00 52.05 279 SER B N 1
ATOM 4930 C CA . SER B 1 280 ? 25.400 -39.241 36.602 1.00 55.75 279 SER B CA 1
ATOM 4931 C C . SER B 1 280 ? 26.082 -39.021 35.246 1.00 54.35 279 SER B C 1
ATOM 4932 O O . SER B 1 280 ? 26.300 -37.856 34.882 1.00 51.10 279 SER B O 1
ATOM 4935 N N . VAL B 1 281 ? 26.404 -40.113 34.550 1.00 61.51 280 VAL B N 1
ATOM 4936 C CA . VAL B 1 281 ? 27.032 -40.140 33.193 1.00 70.98 280 VAL B CA 1
ATOM 4937 C C . VAL B 1 281 ? 25.963 -40.557 32.170 1.00 73.69 280 VAL B C 1
ATOM 4938 O O . VAL B 1 281 ? 25.417 -39.648 31.521 1.00 79.32 280 VAL B O 1
ATOM 4942 N N . THR B 1 287 ? 33.403 -42.784 31.494 1.00 126.66 286 THR B N 1
ATOM 4943 C CA . THR B 1 287 ? 34.241 -41.750 30.823 1.00 115.16 286 THR B CA 1
ATOM 4944 C C . THR B 1 287 ? 35.415 -42.428 30.097 1.00 115.07 286 THR B C 1
ATOM 4945 O O . THR B 1 287 ? 35.507 -43.680 30.125 1.00 119.58 286 THR B O 1
ATOM 4947 N N . ASN B 1 288 ? 36.249 -41.616 29.442 1.00 109.27 287 ASN B N 1
ATOM 4948 C CA . ASN B 1 288 ? 37.658 -41.920 29.064 1.00 98.58 287 ASN B CA 1
ATOM 4949 C C . ASN B 1 288 ? 38.422 -42.276 30.356 1.00 96.56 287 ASN B C 1
ATOM 4950 O O . ASN B 1 288 ? 38.216 -41.576 31.372 1.00 96.53 287 ASN B O 1
ATOM 4955 N N . TRP B 1 289 ? 39.221 -43.351 30.382 1.00 85.87 288 TRP B N 1
ATOM 4956 C CA . TRP B 1 289 ? 39.929 -43.794 31.614 1.00 81.55 288 TRP B CA 1
ATOM 4957 C C . TRP B 1 289 ? 41.109 -42.876 31.947 1.00 76.35 288 TRP B C 1
ATOM 4958 O O . TRP B 1 289 ? 41.583 -42.961 33.101 1.00 67.15 288 TRP B O 1
ATOM 4969 N N . MET B 1 290 ? 41.522 -42.014 31.001 1.00 73.06 289 MET B N 1
ATOM 4970 C CA . MET B 1 290 ? 42.575 -40.971 31.177 1.00 69.56 289 MET B CA 1
ATOM 4971 C C . MET B 1 290 ? 42.002 -39.704 31.835 1.00 61.83 289 MET B C 1
ATOM 4972 O O . MET B 1 290 ? 42.777 -38.794 32.133 1.00 63.76 289 MET B O 1
ATOM 4977 N N . THR B 1 291 ? 40.693 -39.622 32.027 1.00 59.39 290 THR B N 1
ATOM 4978 C CA . THR B 1 291 ? 40.052 -38.547 32.833 1.00 56.87 290 THR B CA 1
ATOM 4979 C C . THR B 1 291 ? 40.356 -38.783 34.320 1.00 47.16 290 THR B C 1
ATOM 4980 O O . THR B 1 291 ? 40.293 -39.951 34.804 1.00 45.73 290 THR B O 1
ATOM 4984 N N . HIS B 1 292 ? 40.687 -37.700 35.015 1.00 44.44 291 HIS B N 1
ATOM 4985 C CA . HIS B 1 292 ? 40.878 -37.645 36.486 1.00 44.68 291 HIS B CA 1
ATOM 4986 C C . HIS B 1 292 ? 39.618 -38.181 37.189 1.00 45.38 291 HIS B C 1
ATOM 4987 O O . HIS B 1 292 ? 39.752 -38.926 38.185 1.00 43.94 291 HIS B O 1
ATOM 4994 N N . ASN B 1 293 ? 38.436 -37.846 36.668 1.00 40.87 292 ASN B N 1
ATOM 4995 C CA . ASN B 1 293 ? 37.155 -38.341 37.217 1.00 40.17 292 ASN B CA 1
ATOM 4996 C C . ASN B 1 293 ? 36.098 -38.436 36.106 1.00 43.61 292 ASN B C 1
ATOM 4997 O O . ASN B 1 293 ? 36.400 -38.181 34.898 1.00 42.73 292 ASN B O 1
ATOM 5002 N N . SER B 1 294 ? 34.930 -38.958 36.467 1.00 43.09 293 SER B N 1
ATOM 5003 C CA . SER B 1 294 ? 33.829 -39.246 35.516 1.00 45.12 293 SER B CA 1
ATOM 5004 C C . SER B 1 294 ? 32.750 -38.170 35.667 1.00 44.36 293 SER B C 1
ATOM 5005 O O . SER B 1 294 ? 31.656 -38.366 35.107 1.00 52.58 293 SER B O 1
ATOM 5008 N N . LEU B 1 295 ? 33.041 -37.056 36.357 1.00 45.47 294 LEU B N 1
ATOM 5009 C CA . LEU B 1 295 ? 32.141 -35.864 36.355 1.00 45.29 294 LEU B CA 1
ATOM 5010 C C . LEU B 1 295 ? 32.095 -35.370 34.920 1.00 41.08 294 LEU B C 1
ATOM 5011 O O . LEU B 1 295 ? 33.144 -35.133 34.342 1.00 40.76 294 LEU B O 1
ATOM 5016 N N . PRO B 1 296 ? 30.916 -35.181 34.293 1.00 45.01 295 PRO B N 1
ATOM 5017 C CA . PRO B 1 296 ? 30.851 -34.478 33.013 1.00 44.58 295 PRO B CA 1
ATOM 5018 C C . PRO B 1 296 ? 31.556 -33.116 33.101 1.00 44.90 295 PRO B C 1
ATOM 5019 O O . PRO B 1 296 ? 31.635 -32.560 34.180 1.00 44.82 295 PRO B O 1
ATOM 5023 N N . ASP B 1 297 ? 32.043 -32.607 31.969 1.00 46.81 296 ASP B N 1
ATOM 5024 C CA . ASP B 1 297 ? 32.698 -31.270 31.872 1.00 48.54 296 ASP B CA 1
ATOM 5025 C C . ASP B 1 297 ? 31.690 -30.182 32.225 1.00 44.23 296 ASP B C 1
ATOM 5026 O O . ASP B 1 297 ? 32.127 -29.116 32.693 1.00 45.54 296 ASP B O 1
ATOM 5031 N N . TYR B 1 298 ? 30.389 -30.464 32.084 1.00 44.46 297 TYR B N 1
ATOM 5032 C CA . TYR B 1 298 ? 29.325 -29.472 32.377 1.00 45.02 297 TYR B CA 1
ATOM 5033 C C . TYR B 1 298 ? 29.145 -29.258 33.887 1.00 48.20 297 TYR B C 1
ATOM 5034 O O . TYR B 1 298 ? 28.555 -28.221 34.228 1.00 45.57 297 TYR B O 1
ATOM 5043 N N . LEU B 1 299 ? 29.663 -30.134 34.762 1.00 43.01 298 LEU B N 1
ATOM 5044 C CA . LEU B 1 299 ? 29.552 -29.937 36.237 1.00 43.01 298 LEU B CA 1
ATOM 5045 C C . LEU B 1 299 ? 30.719 -29.107 36.766 1.00 41.32 298 LEU B C 1
ATOM 5046 O O . LEU B 1 299 ? 31.844 -29.290 36.309 1.00 43.94 298 LEU B O 1
ATOM 5051 N N . ASP B 1 300 ? 30.431 -28.253 37.739 1.00 40.37 299 ASP B N 1
ATOM 5052 C CA . ASP B 1 300 ? 31.424 -27.572 38.601 1.00 44.32 299 ASP B CA 1
ATOM 5053 C C . ASP B 1 300 ? 32.202 -28.606 39.443 1.00 49.17 299 ASP B C 1
ATOM 5054 O O . ASP B 1 300 ? 31.576 -29.268 40.299 1.00 43.91 299 ASP B O 1
ATOM 5059 N N . GLN B 1 301 ? 33.527 -28.682 39.260 1.00 49.15 300 GLN B N 1
ATOM 5060 C CA . GLN B 1 301 ? 34.446 -29.672 39.906 1.00 48.05 300 GLN B CA 1
ATOM 5061 C C . GLN B 1 301 ? 34.573 -29.378 41.408 1.00 49.33 300 GLN B C 1
ATOM 5062 O O . GLN B 1 301 ? 34.819 -30.328 42.166 1.00 50.31 300 GLN B O 1
ATOM 5068 N N . ASN B 1 302 ? 34.336 -28.145 41.863 1.00 53.51 301 ASN B N 1
ATOM 5069 C CA . ASN B 1 302 ? 34.358 -27.829 43.322 1.00 52.65 301 ASN B CA 1
ATOM 5070 C C . ASN B 1 302 ? 32.973 -28.033 43.955 1.00 53.37 301 ASN B C 1
ATOM 5071 O O . ASN B 1 302 ? 32.886 -28.045 45.208 1.00 53.58 301 ASN B O 1
ATOM 5076 N N . ASP B 1 303 ? 31.918 -28.231 43.153 1.00 54.28 302 ASP B N 1
ATOM 5077 C CA . ASP B 1 303 ? 30.548 -28.488 43.688 1.00 47.87 302 ASP B CA 1
ATOM 5078 C C . ASP B 1 303 ? 29.700 -29.159 42.617 1.00 45.97 302 ASP B C 1
ATOM 5079 O O . ASP B 1 303 ? 29.022 -28.503 41.846 1.00 40.18 302 ASP B O 1
ATOM 5084 N N . PRO B 1 304 ? 29.696 -30.501 42.537 1.00 39.70 303 PRO B N 1
ATOM 5085 C CA . PRO B 1 304 ? 28.986 -31.173 41.454 1.00 34.49 303 PRO B CA 1
ATOM 5086 C C . PRO B 1 304 ? 27.456 -31.165 41.582 1.00 32.81 303 PRO B C 1
ATOM 5087 O O . PRO B 1 304 ? 26.781 -31.745 40.732 1.00 31.60 303 PRO B O 1
ATOM 5091 N N . SER B 1 305 ? 26.921 -30.467 42.578 1.00 31.36 304 SER B N 1
ATOM 5092 C CA . SER B 1 305 ? 25.470 -30.131 42.609 1.00 34.27 304 SER B CA 1
ATOM 5093 C C . SER B 1 305 ? 25.163 -28.954 41.664 1.00 35.70 304 SER B C 1
ATOM 5094 O O . SER B 1 305 ? 23.992 -28.651 41.522 1.00 33.26 304 SER B O 1
ATOM 5097 N N . LYS B 1 306 ? 26.170 -28.330 41.040 1.00 38.99 305 LYS B N 1
ATOM 5098 C CA . LYS B 1 306 ? 26.012 -27.179 40.116 1.00 39.51 305 LYS B CA 1
ATOM 5099 C C . LYS B 1 306 ? 26.671 -27.441 38.756 1.00 38.44 305 LYS B C 1
ATOM 5100 O O . LYS B 1 306 ? 27.645 -28.204 38.686 1.00 40.68 305 LYS B O 1
ATOM 5106 N N . THR B 1 307 ? 26.130 -26.826 37.706 1.00 33.64 306 THR B N 1
ATOM 5107 C CA . THR B 1 307 ? 26.763 -26.732 36.370 1.00 36.37 306 THR B CA 1
ATOM 5108 C C . THR B 1 307 ? 27.964 -25.777 36.457 1.00 36.04 306 THR B C 1
ATOM 5109 O O . THR B 1 307 ? 28.050 -24.989 37.418 1.00 36.73 306 THR B O 1
ATOM 5113 N N . VAL B 1 308 ? 28.846 -25.814 35.461 1.00 38.65 307 VAL B N 1
ATOM 5114 C CA . VAL B 1 308 ? 29.970 -24.833 35.310 1.00 43.98 307 VAL B CA 1
ATOM 5115 C C . VAL B 1 308 ? 29.395 -23.415 35.213 1.00 43.63 307 VAL B C 1
ATOM 5116 O O . VAL B 1 308 ? 30.123 -22.492 35.558 1.00 47.12 307 VAL B O 1
ATOM 5120 N N . GLU B 1 309 ? 28.146 -23.246 34.764 1.00 42.90 308 GLU B N 1
ATOM 5121 C CA . GLU B 1 309 ? 27.504 -21.909 34.645 1.00 43.48 308 GLU B CA 1
ATOM 5122 C C . GLU B 1 309 ? 26.944 -21.491 36.009 1.00 44.83 308 GLU B C 1
ATOM 5123 O O . GLU B 1 309 ? 26.590 -20.319 36.146 1.00 50.55 308 GLU B O 1
ATOM 5129 N N . GLY B 1 310 ? 26.833 -22.405 36.975 1.00 40.46 309 GLY B N 1
ATOM 5130 C CA . GLY B 1 310 ? 26.377 -22.062 38.338 1.00 36.50 309 GLY B CA 1
ATOM 5131 C C . GLY B 1 310 ? 24.924 -22.434 38.607 1.00 34.10 309 GLY B C 1
ATOM 5132 O O . GLY B 1 310 ? 24.469 -22.129 39.699 1.00 38.42 309 GLY B O 1
ATOM 5133 N N . TYR B 1 311 ? 24.217 -23.077 37.681 1.00 31.50 310 TYR B N 1
ATOM 5134 C CA . TYR B 1 311 ? 22.809 -23.512 37.878 1.00 33.75 310 TYR B CA 1
ATOM 5135 C C . TYR B 1 311 ? 22.784 -24.856 38.601 1.00 36.59 310 TYR B C 1
ATOM 5136 O O . TYR B 1 311 ? 23.814 -25.514 38.715 1.00 40.34 310 TYR B O 1
ATOM 5145 N N . PRO B 1 312 ? 21.614 -25.327 39.093 1.00 36.73 311 PRO B N 1
ATOM 5146 C CA . PRO B 1 312 ? 21.484 -26.702 39.568 1.00 33.84 311 PRO B CA 1
ATOM 5147 C C . PRO B 1 312 ? 21.829 -27.738 38.485 1.00 35.06 311 PRO B C 1
ATOM 5148 O O . PRO B 1 312 ? 21.447 -27.580 37.343 1.00 35.03 311 PRO B O 1
ATOM 5152 N N . ALA B 1 313 ? 22.544 -28.791 38.884 1.00 31.89 312 ALA B N 1
ATOM 5153 C CA . ALA B 1 313 ? 22.955 -29.908 38.016 1.00 34.35 312 ALA B CA 1
ATOM 5154 C C . ALA B 1 313 ? 21.722 -30.599 37.442 1.00 34.70 312 ALA B C 1
ATOM 5155 O O . ALA B 1 313 ? 20.648 -30.632 38.039 1.00 38.54 312 ALA B O 1
ATOM 5157 N N . PRO B 1 314 ? 21.860 -31.217 36.260 1.00 33.11 313 PRO B N 1
ATOM 5158 C CA . PRO B 1 314 ? 20.753 -31.923 35.624 1.00 34.27 313 PRO B CA 1
ATOM 5159 C C . PRO B 1 314 ? 20.018 -32.956 36.505 1.00 38.04 313 PRO B C 1
ATOM 5160 O O . PRO B 1 314 ? 20.642 -33.744 37.178 1.00 37.99 313 PRO B O 1
ATOM 5164 N N . ARG B 1 315 ? 18.690 -32.934 36.458 1.00 37.05 314 ARG B N 1
ATOM 5165 C CA . ARG B 1 315 ? 17.797 -33.987 36.997 1.00 38.26 314 ARG B CA 1
ATOM 5166 C C . ARG B 1 315 ? 16.762 -34.300 35.929 1.00 36.22 314 ARG B C 1
ATOM 5167 O O . ARG B 1 315 ? 16.301 -33.347 35.277 1.00 36.14 314 ARG B O 1
ATOM 5175 N N . ARG B 1 316 ? 16.398 -35.573 35.790 1.00 38.98 315 ARG B N 1
ATOM 5176 C CA . ARG B 1 316 ? 15.346 -36.047 34.855 1.00 38.94 315 ARG B CA 1
ATOM 5177 C C . ARG B 1 316 ? 14.112 -36.356 35.690 1.00 39.47 315 ARG B C 1
ATOM 5178 O O . ARG B 1 316 ? 14.276 -36.905 36.781 1.00 44.55 315 ARG B O 1
ATOM 5186 N N . ALA B 1 317 ? 12.950 -35.920 35.242 1.00 33.46 316 ALA B N 1
ATOM 5187 C CA . ALA B 1 317 ? 11.649 -36.350 35.774 1.00 33.98 316 ALA B CA 1
ATOM 5188 C C . ALA B 1 317 ? 10.872 -37.048 34.650 1.00 36.29 316 ALA B C 1
ATOM 5189 O O . ALA B 1 317 ? 11.047 -36.664 33.476 1.00 33.11 316 ALA B O 1
ATOM 5191 N N . ILE B 1 318 ? 10.002 -37.996 35.025 1.00 34.47 317 ILE B N 1
ATOM 5192 C CA . ILE B 1 318 ? 9.018 -38.644 34.125 1.00 34.34 317 ILE B CA 1
ATOM 5193 C C . ILE B 1 318 ? 7.628 -38.333 34.661 1.00 33.45 317 ILE B C 1
ATOM 5194 O O . ILE B 1 318 ? 7.415 -38.524 35.838 1.00 31.54 317 ILE B O 1
ATOM 5199 N N . LEU B 1 319 ? 6.753 -37.802 33.811 1.00 34.93 318 LEU B N 1
ATOM 5200 C CA . LEU B 1 319 ? 5.325 -37.571 34.134 1.00 35.17 318 LEU B CA 1
ATOM 5201 C C . LEU B 1 319 ? 4.484 -38.441 33.198 1.00 36.39 318 LEU B C 1
ATOM 5202 O O . LEU B 1 319 ? 4.978 -38.832 32.126 1.00 33.10 318 LEU B O 1
ATOM 5207 N N . VAL B 1 320 ? 3.300 -38.812 33.659 1.00 34.05 319 VAL B N 1
ATOM 5208 C CA . VAL B 1 320 ? 2.313 -39.598 32.884 1.00 33.18 319 VAL B CA 1
ATOM 5209 C C . VAL B 1 320 ? 1.024 -38.799 32.997 1.00 34.72 319 VAL B C 1
ATOM 5210 O O . VAL B 1 320 ? 0.746 -38.285 34.115 1.00 37.67 319 VAL B O 1
ATOM 5214 N N . ALA B 1 321 ? 0.311 -38.602 31.886 1.00 35.50 320 ALA B N 1
ATOM 5215 C CA . ALA B 1 321 ? -0.972 -37.861 31.885 1.00 40.16 320 ALA B CA 1
ATOM 5216 C C . ALA B 1 321 ? -1.941 -38.484 30.893 1.00 41.52 320 ALA B C 1
ATOM 5217 O O . ALA B 1 321 ? -1.523 -39.312 30.081 1.00 39.64 320 ALA B O 1
ATOM 5219 N N . LYS B 1 322 ? -3.202 -38.082 31.005 1.00 45.90 321 LYS B N 1
ATOM 5220 C CA . LYS B 1 322 ? -4.332 -38.627 30.226 1.00 50.10 321 LYS B CA 1
ATOM 5221 C C . LYS B 1 322 ? -4.970 -37.467 29.464 1.00 47.57 321 LYS B C 1
ATOM 5222 O O . LYS B 1 322 ? -5.214 -36.407 30.076 1.00 43.45 321 LYS B O 1
ATOM 5228 N N . LYS B 1 323 ? -5.237 -37.636 28.175 1.00 45.82 322 LYS B N 1
ATOM 5229 C CA . LYS B 1 323 ? -6.125 -36.687 27.461 1.00 45.15 322 LYS B CA 1
ATOM 5230 C C . LYS B 1 323 ? -7.544 -36.926 27.947 1.00 46.25 322 LYS B C 1
ATOM 5231 O O . LYS B 1 323 ? -7.942 -38.068 28.088 1.00 52.19 322 LYS B O 1
ATOM 5237 N N . PRO B 1 324 ? -8.353 -35.887 28.217 1.00 54.39 323 PRO B N 1
ATOM 5238 C CA . PRO B 1 324 ? -9.768 -36.076 28.553 1.00 58.20 323 PRO B CA 1
ATOM 5239 C C . PRO B 1 324 ? -10.526 -36.989 27.572 1.00 58.33 323 PRO B C 1
ATOM 5240 O O . PRO B 1 324 ? -10.126 -37.082 26.413 1.00 56.28 323 PRO B O 1
ATOM 5244 N N . GLY B 1 325 ? -11.585 -37.641 28.069 1.00 60.23 324 GLY B N 1
ATOM 5245 C CA . GLY B 1 325 ? -12.479 -38.515 27.287 1.00 63.80 324 GLY B CA 1
ATOM 5246 C C . GLY B 1 325 ? -12.243 -39.986 27.584 1.00 66.17 324 GLY B C 1
ATOM 5247 O O . GLY B 1 325 ? -11.200 -40.308 28.165 1.00 64.25 324 GLY B O 1
ATOM 5248 N N . HIS B 1 326 ? -13.205 -40.841 27.221 1.00 77.64 325 HIS B N 1
ATOM 5249 C CA . HIS B 1 326 ? -13.150 -42.320 27.390 1.00 79.80 325 HIS B CA 1
ATOM 5250 C C . HIS B 1 326 ? -12.226 -42.894 26.311 1.00 66.78 325 HIS B C 1
ATOM 5251 O O . HIS B 1 326 ? -12.317 -42.408 25.174 1.00 62.74 325 HIS B O 1
ATOM 5258 N N . HIS B 1 327 ? -11.346 -43.838 26.669 1.00 63.96 326 HIS B N 1
ATOM 5259 C CA . HIS B 1 327 ? -10.427 -44.542 25.725 1.00 69.76 326 HIS B CA 1
ATOM 5260 C C . HIS B 1 327 ? -11.160 -45.732 25.082 1.00 74.02 326 HIS B C 1
ATOM 5261 O O . HIS B 1 327 ? -11.477 -46.674 25.820 1.00 77.78 326 HIS B O 1
ATOM 5268 N N . HIS B 1 328 ? -11.431 -45.686 23.766 1.00 81.73 327 HIS B N 1
ATOM 5269 C CA . HIS B 1 328 ? -12.128 -46.756 22.987 1.00 84.21 327 HIS B CA 1
ATOM 5270 C C . HIS B 1 328 ? -11.148 -47.887 22.619 1.00 89.12 327 HIS B C 1
ATOM 5271 O O . HIS B 1 328 ? -9.931 -47.619 22.546 1.00 74.30 327 HIS B O 1
ATOM 5273 N N . HIS B 1 329 ? -11.679 -49.110 22.455 1.00 96.80 328 HIS B N 1
ATOM 5274 C CA . HIS B 1 329 ? -10.986 -50.382 22.098 1.00 95.83 328 HIS B CA 1
ATOM 5275 C C . HIS B 1 329 ? -9.475 -50.295 22.342 1.00 98.39 328 HIS B C 1
ATOM 5276 O O . HIS B 1 329 ? -8.729 -50.946 21.616 1.00 98.68 328 HIS B O 1
#

Secondary structure (DSSP, 8-state):
--S--HHHHHHHHT-TTTGGGGGTHHHHHHHHHHS--TTHHHHHHHHHHSPPS--SEEE-SSS-EEE-SSPPPHHHHHHHHHHHHTT----S--EEETTEEE--SB-HHHHHHHHGGGS---TT-EEEEET-TTSHHHHHHHHTT-SEEEEE---HHHHHHHHHHHHHTT--SSEEEE---GGG------EEEEEEES-GGG-S-HHHHHHHHHTTEEEEEEEEEEEEEBS-STTBEE--SS-BTTBSS---EEBHHHHHHHHHHTT-EEEEEEEEEEGGGGB----STT-S--S-TTEETTEEEEETTSSBPPEEEEEEEE-SS--S--/--S--HHHHHHHHT-TTTGGGGGTHHHHHHHHHHS--TTHHHHHHHHHHSPPS--SEEE-SSS-EEE-SSPPPHHHHHHHHHHHHTT--B-S---EETTEE--BSS-HHHHHHHHGGGSPP-TT-EEEEET-TT-HHHHHHHHTT-SEEEEE---HHHHHHHHHHHHHTT--SSEEEE---GGG------EEEEEEES-GGG-S-HHHHHHHHHTTEEEEEEEEEEEEEBSSSTTBEE--SS-BTTBSS---EEBHHHHHHHHHHTT-EEEEEEEEEE-----TTSS--S-TTB-TT-TTBBTTSSBPPEEEEEEEE-SS----

B-factor: mean 46.72, std 20.16, range [20.13, 127.62]

Organism: Vibrio vulnificus (strain CMCP6) (NCBI:txid216895)

Foldseek 3Di:
DLDDCPLVQVVQCPPPLSPVQVVFQVVVVVVVVVPDCPCLNVLVVLLVVQDFAAAPDAQLAQFGEGAHPDADDPVNVVSNLVSLVVLPDAADGFYHFSNDTNDHQWQNSVVCVLCVVVDDQQAQWEEEEAQCQLPSVVSNSVSSHHQAYEYEAQDSSSQSSNSSSCRSNNNPSRYYYHNDHLVSTDQSLRGQEYEAAACQQLDQDNLVVLLSRLSPHHAFHKYKYKHWADDDALPAWDADPADALNDGSGGIHYHLNVVQVSNVVSPWDPKDWRDKDQRVVTGDFDDDPPDDDRQPQQADPVDRCAGVVGHGHIMMIIMMTTHHHDDPPD/DLDDCVLVQVVLCPPPLSPVQVVFQVVVVVVVVVPDCPCLNVLVVLLVPQDFAAAPDAQLAQFGEGAHPDADDPVSVVSNLVSLVVLPDAADGFYHFSNDTRPHNDDVSVVLVLCVVVDDQQAQWAEEEEQCQLNSVVSNSVSRHHQAYEYEAQDSSSQSSNSSSCRSNNNPSRYHYDNHHLVSTDQSLRGLEYEAAAPQQLDQDNLVVLLSRLSPHHAFGKYKYKYWADDDALPAKDADPADQLNDGNTGIHYHLNVVQVSNVVSPWAPKDWRDKAQDQADDPPDPDRLRQQADPVDRCAGPSGHGHTMMIIMMTTHHHDDDD

Sequence (654 aa):
MMFNFANFYQLIAQDTRLQPWLNVLPQQLTDWQNAEHGDFPRWLKALNKIPEGAPDQIDIKHSVTISNDTPFHQGELKKLESLLRTFHPWRKGPYTVHGIHHIDTEWRSDWKWDRVLPHISPLKNRSVLDVGCGNGYHMWRMLGEGARLCVGIDPSHLFLIQFEAIRKLMGGDQRAHLLPLGIEQLPKLEAFDTVFSMGVLYHRRSPLDHLIQLKDQLVSGGELILETLVIEGDEETAVLVPKERYAQMRNVYFFPSARALKVWLELVGFEDVRIVDENVTSVDEQRTTNWMTHNSLPDYLDQNDPSKTVEGYPAPRRAILVAKKPGHHHHHMMFNFANFYQLIAQDTRLQPWLNVLPQQLTDWQNAEHGDFPRWLKALNKIPEGAPDQIDIKHSVTISNDTPFHQGELKKLESLLRTFHPWRKGPYTVHGIHIDTEWRSDWKWDRVLPHISPLKNRSVLDVGCGNGYHMWRMLGEGARLCVGIDPSHLFLIQFEAIRKLMGGDQRAHLLPLGIEQLPKLEAFDTVFSMGVLYHRRSPLDHLIQLKDQLVSGGELILETLVIEGDETAVLVPKERYAQMRNVYFFPSARALKVWLELVGFEDDVRIVDENVTSVTNWMTHNSLPDYLDQNDPSKTVEGYPAPRRAILVAKKPGHHHH